Protein AF-0000000083256038 (afdb_homodimer)

Nearest PDB structures (foldseek):
  6e8d-assembly1_A  TM=9.535E-01  e=4.610E-40  Bacillus subtilis
  3t0p-assembly1_A  TM=9.456E-01  e=1.957E-35  Agathobacter rectalis ATCC 33656
  8djq-assembly2_A  TM=9.184E-01  e=1.661E-35  Mycolicibacterium thermoresistibile ATCC 19527
  4tsz-assembly3_F  TM=9.365E-01  e=2.870E-35  Pseudomonas aeruginosa
  4tsz-assembly1_C  TM=9.343E-01  e=3.201E-35  Pseudomonas aeruginosa

pLDDT: mean 93.2, std 7.73, range [48.5, 98.62]

Solvent-accessible surface area (backbone atoms only — not comparable to full-atom values): 38098 Å² total; per-residue (Å²): 129,81,31,28,30,38,34,34,33,39,70,58,49,50,52,44,47,60,59,19,53,74,21,38,24,85,82,45,87,51,71,64,34,32,11,32,38,38,35,36,46,92,65,35,40,34,38,30,16,26,55,85,47,33,36,24,35,33,51,47,38,37,92,82,44,66,42,47,71,76,38,46,27,68,34,22,32,47,37,69,60,52,56,52,46,62,69,45,53,85,41,61,53,33,38,40,33,20,92,47,84,50,32,41,33,39,39,27,87,60,32,42,35,37,37,42,39,42,75,49,82,78,46,82,74,78,86,70,83,68,87,67,49,85,33,69,51,60,42,47,27,38,59,52,34,51,51,46,62,41,19,38,74,28,24,27,89,51,71,88,51,58,51,34,24,13,29,35,42,36,38,40,43,44,33,40,35,39,36,14,30,51,84,50,34,35,18,33,39,52,42,77,57,86,45,80,54,50,73,70,45,76,48,31,37,42,24,70,57,50,52,56,49,37,72,70,49,57,87,48,90,50,54,30,37,40,34,39,52,96,61,33,37,35,39,39,39,94,50,39,35,39,36,34,42,48,48,69,77,81,71,76,87,58,69,84,71,54,76,90,65,61,57,22,41,36,35,33,52,36,69,59,49,48,45,43,50,56,39,21,38,69,47,18,52,96,32,42,28,39,42,36,40,48,96,52,33,38,37,35,28,18,58,22,90,88,47,26,33,27,35,28,57,38,70,36,78,44,70,45,70,62,69,51,59,44,26,34,51,30,65,60,48,48,55,51,57,70,43,47,88,47,70,32,32,28,40,32,40,48,51,75,84,36,45,37,36,43,30,39,60,55,81,81,52,56,50,43,34,37,40,44,44,48,92,47,94,88,87,128,82,32,27,30,37,34,32,32,39,69,58,50,51,52,44,48,61,58,19,54,74,22,39,24,87,81,45,88,49,71,62,32,32,12,33,40,39,35,36,47,90,66,34,42,36,40,30,15,27,56,85,47,32,34,24,36,33,51,46,40,36,91,82,44,65,40,47,74,77,39,48,26,67,34,22,32,48,37,69,60,53,54,54,47,62,70,45,53,83,42,62,52,35,39,40,32,21,90,47,86,51,31,42,31,39,39,28,88,61,32,41,34,39,38,43,38,42,74,47,83,79,46,82,72,77,86,72,83,67,87,68,48,85,33,69,51,61,42,48,26,37,59,51,33,52,50,45,62,41,18,38,74,28,24,26,89,52,72,89,50,56,50,34,25,12,28,37,43,36,38,42,44,45,34,41,36,40,36,15,30,51,86,50,33,34,19,33,39,52,42,78,57,85,45,80,55,50,74,70,44,74,50,31,36,41,24,70,55,47,51,56,50,38,71,70,48,55,87,46,90,51,55,30,36,40,35,39,52,94,62,32,38,36,39,38,38,93,50,39,35,40,36,34,41,48,49,69,76,80,73,76,86,58,70,83,71,54,76,90,65,62,57,21,42,34,34,32,50,36,68,59,49,49,44,43,49,57,40,21,39,70,47,17,53,98,31,44,27,38,42,37,40,48,96,54,33,38,37,35,28,17,59,22,91,88,48,26,33,26,35,28,58,39,71,36,79,44,70,47,68,61,68,51,58,44,26,34,50,32,65,60,48,48,55,52,57,71,42,46,87,46,70,33,32,28,40,32,40,47,51,77,83,35,45,37,36,43,30,40,61,55,81,82,52,53,49,42,34,38,39,45,44,48,92,49,93,90,86

Secondary structure (DSSP, 8-state):
---EEEEEEHHHHHHHHHHHGGG--TT-SSGGGGEEEEEE-SSEEEEEEE-SSEEEEEEEEHHHHT-EEEE-EEEEEEHHHHHHHHHH---SEEEEEEEETTEEEEEETTEEEEEE-B-GGGSPP-----SS-SEEEEEEHHHHHHHHHHHHTTS-S-TTSGGGGEEEEEEETTEEEEEEE-SSEEEEEEEE-SS---S-EEEEEEHHHHHHHHHHS-SSS-EEEEEE-SSEEEEEETTEEEEEEPPPSPPPP-GGGS-S--SEEEEEEHHHHHHHHHHHHTT-GGGEEEEEEETTEEEEEEEETTTEEEEEEEE-SEEEE--EEEEEEHHHHHHHHHH--SSEEEEEE--TTSPEEEEESSTT--EEEEEPPP--TT-/---EEEEEEHHHHHHHHHHHGGG--TT-SSGGGGEEEEEE-SSEEEEEEE-SSEEEEEEEEHHHHT-EEEE-EEEEEEHHHHHHHHHH---SEEEEEEEETTEEEEEETTEEEEEE-B-GGGSPP-----SS-SEEEEEEHHHHHHHHHHHHTTS-S-TTSGGGGEEEEEEETTEEEEEEE-SSEEEEEEEE-SS---S-EEEEEEHHHHHHHHHHS-SSS-EEEEEE-SSEEEEEETTEEEEEEPPPSPPPP-GGGS-S--SEEEEEEHHHHHHHHHHHHTT-GGGEEEEEEETTEEEEEEEETTTEEEEEEEE-SEEEE--EEEEEEHHHHHHHHHH--SSEEEEEE--SSSPEEEEESSTT--EEEEEPPP--TT-

Foldseek 3Di:
DFKWKKKWFLVVVLVQLVLQCLAADCPDPDQQQQWWKWWDDPFWIKIWHHPPFKIKIFIGGCVPIVMDTDHTGIWIFRSVCVNVVSVVADARMKMWIPPDPQWIWIDGVPDIDITGTHDCPPPDDDPPPPPDFLFKAKDFLQVLLLQLLQAQVAAAPDCPPVLLQWWKWKDDQQKTKIWHHRPFKIKIFIDGRVHGRDHIDMFTFGSSLSNSVSVVGDNDGFMWMWGDHDQWIWTDDDRMIMIGGTDDDDDDDCPVQDDPDFQKKFKFFLVQVLVQLVQQQPAADVQKKKWKDDAFKIKIKHDDPVPGMDIDMGGTPDMDHDIDMFMFRSVVVNSNSVSADERMWMWGHHDHQGWIKIHHPDPPGRIIMTGGTDDDPVD/DFKWKKKWFLVVVLVQLVLQCLAADCPDPDQQQQWWKWWDDDFWIKIWHHPPFKIKIFIGGCVPIVMDTDHIGIWIFHSVCVNVVSVVADARMKMWIPPDPQWIWIDGVPDIDITGTDDCPPPDDDPPPPPDFLFKAKDFLQVLLLQLLQAQVAAAPDCPPVLLQWWKWKDDQQKTKIWHHRPFKIKIFIDGRVHGRDHIDMWTFGSSLSNSVSVVGDNDGFMWMWGDHDQWIWTDDDRMIMIGGTDDDDDDDCVVQDDPDFQKKFKFFLVQVLVQLVQQQPAADVQKKKWKDDAFKIKIKHDDPVPGMDIDMGGTPDMDHDIDMFMFRSVVVNSNSVSAPERMKMWGHHDHQGWIKIHHPDPPGRIIMTGGTDDDPVD

Sequence (758 aa):
MMTLLVQIKKASLIHALQHVSRAVSVNSPTSVLAGIYLEVKQDELVLMASDASLTIKVALREAAHALRIHRAGRIVVPARYMNEIIRKLSADVITIDMDEPLILRITAADSHVRLCGVGPELFPPMDHREAHPPIKFRINNGVLKASIAQVAASASLSDMRPVLTGVSFDYSQQSLKLMASDGIRLASRTIWTGTNLGPAARIVIPARNLHELSKLLKNDHDETEIAVMNNRVRFTTHELQVESALLDGAFPSLSHVIPRDYLSELFIEKTLLLRAVECVSVFAGDRIIKLEATEGTLALSSRTAEIGDVQDRVPLRTMKGEAFRISVNGRFLIDIIRGVDSERVRLRFTGKTSPLVILPEDEASPMLFLITPIRTHDSMMTLLVQIKKASLIHALQHVSRAVSVNSPTSVLAGIYLEVKQDELVLMASDASLTIKVALREAAHALRIHRAGRIVVPARYMNEIIRKLSADVITIDMDEPLILRITAADSHVRLCGVGPELFPPMDHREAHPPIKFRINNGVLKASIAQVAASASLSDMRPVLTGVSFDYSQQSLKLMASDGIRLASRTIWTGTNLGPAARIVIPARNLHELSKLLKNDHDETEIAVMNNRVRFTTHELQVESALLDGAFPSLSHVIPRDYLSELFIEKTLLLRAVECVSVFAGDRIIKLEATEGTLALSSRTAEIGDVQDRVPLRTMKGEAFRISVNGRFLIDIIRGVDSERVRLRFTGKTSPLVILPEDEASPMLFLITPIRTHDS

InterPro domains:
  IPR001001 DNA polymerase III, beta sliding clamp [PIRSF000804] (6-376)
  IPR001001 DNA polymerase III, beta sliding clamp [PTHR30478] (6-377)
  IPR001001 DNA polymerase III, beta sliding clamp [SM00480] (20-372)
  IPR001001 DNA polymerase III, beta sliding clamp [TIGR00663] (6-376)
  IPR001001 DNA polymerase III, beta sliding clamp [cd00140] (6-375)
  IPR022634 DNA polymerase III, beta sliding clamp, N-terminal [PF00712] (7-126)
  IPR022635 DNA polymerase III, beta sliding clamp, C-terminal [PF02768] (256-362)
  IPR022637 DNA polymerase III, beta sliding clamp, central [PF02767] (139-252)
  IPR046938 DNA clamp superfamily [SSF55979] (7-126)
  IPR046938 DNA clamp superfamily [SSF55979] (135-253)
  IPR046938 DNA clamp superfamily [SSF55979] (256-376)

Structure (mmCIF, N/CA/C/O backbone):
data_AF-0000000083256038-model_v1
#
loop_
_entity.id
_entity.type
_entity.pdbx_description
1 polymer 'Beta sliding clamp'
#
loop_
_atom_site.group_PDB
_atom_site.id
_atom_site.type_symbol
_atom_site.label_atom_id
_atom_site.label_alt_id
_atom_site.label_comp_id
_atom_site.label_asym_id
_atom_site.label_entity_id
_atom_site.label_seq_id
_atom_site.pdbx_PDB_ins_code
_atom_site.Cartn_x
_atom_site.Cartn_y
_atom_site.Cartn_z
_atom_site.occupancy
_atom_site.B_iso_or_equiv
_atom_site.auth_seq_id
_atom_site.auth_comp_id
_atom_site.auth_asym_id
_atom_site.auth_atom_id
_atom_site.pdbx_PDB_model_num
ATOM 1 N N . MET A 1 1 ? 45.562 4.293 -0.746 1 48.56 1 MET A N 1
ATOM 2 C CA . MET A 1 1 ? 44.344 4.598 -0.009 1 48.56 1 MET A CA 1
ATOM 3 C C . MET A 1 1 ? 43.125 4.504 -0.918 1 48.56 1 MET A C 1
ATOM 5 O O . MET A 1 1 ? 43.156 4.996 -2.047 1 48.56 1 MET A O 1
ATOM 9 N N . MET A 1 2 ? 42.25 3.447 -0.779 1 62.16 2 MET A N 1
ATOM 10 C CA . MET A 1 2 ? 41.25 2.988 -1.727 1 62.16 2 MET A CA 1
ATOM 11 C C . MET A 1 2 ? 40.156 4.035 -1.907 1 62.16 2 MET A C 1
ATOM 13 O O . MET A 1 2 ? 39.375 4.285 -0.99 1 62.16 2 MET A O 1
ATOM 17 N N . THR A 1 3 ? 40.406 5.145 -2.764 1 79.69 3 THR A N 1
ATOM 18 C CA . THR A 1 3 ? 39.562 6.281 -3.068 1 79.69 3 THR A CA 1
ATOM 19 C C . THR A 1 3 ? 38.656 5.973 -4.254 1 79.69 3 THR A C 1
ATOM 21 O O . THR A 1 3 ? 38.844 4.988 -4.965 1 79.69 3 THR A O 1
ATOM 24 N N . LEU A 1 4 ? 37.469 6.438 -4.309 1 90.44 4 LEU A N 1
ATOM 25 C CA . LEU A 1 4 ? 36.656 6.355 -5.52 1 90.44 4 LEU A CA 1
ATOM 26 C C . LEU A 1 4 ? 36 7.699 -5.832 1 90.44 4 LEU A C 1
ATOM 28 O O . LEU A 1 4 ? 35.781 8.516 -4.934 1 90.44 4 LEU A O 1
ATOM 32 N N . LEU A 1 5 ? 35.938 7.996 -7.148 1 95.69 5 LEU A N 1
ATOM 33 C CA . LEU A 1 5 ? 35.281 9.203 -7.648 1 95.69 5 LEU A CA 1
ATOM 34 C C . LEU A 1 5 ? 34.531 8.914 -8.938 1 95.69 5 LEU A C 1
ATOM 36 O O . LEU A 1 5 ? 35.125 8.469 -9.93 1 95.69 5 LEU A O 1
ATOM 40 N N . VAL A 1 6 ? 33.25 9.156 -8.891 1 96.31 6 VAL A N 1
ATOM 41 C CA . VAL A 1 6 ? 32.438 8.883 -10.062 1 96.31 6 VAL A CA 1
ATOM 42 C C . VAL A 1 6 ? 31.25 9.859 -10.125 1 96.31 6 VAL A C 1
ATOM 44 O O . VAL A 1 6 ? 30.781 10.328 -9.086 1 96.31 6 VAL A O 1
ATOM 47 N N . GLN A 1 7 ? 30.844 10.219 -11.297 1 97.06 7 GLN A N 1
ATOM 48 C CA . GLN A 1 7 ? 29.625 10.992 -11.547 1 97.06 7 GLN A CA 1
ATOM 49 C C . GLN A 1 7 ? 28.609 10.172 -12.328 1 97.06 7 GLN A C 1
ATOM 51 O O . GLN A 1 7 ? 28.969 9.438 -13.25 1 97.06 7 GLN A O 1
ATOM 56 N N . ILE A 1 8 ? 27.391 10.305 -11.938 1 96.69 8 ILE A N 1
ATOM 57 C CA . ILE A 1 8 ? 26.375 9.469 -12.562 1 96.69 8 ILE A CA 1
ATOM 58 C C . ILE A 1 8 ? 25.031 10.18 -12.523 1 96.69 8 ILE A C 1
ATOM 60 O O . ILE A 1 8 ? 24.781 11 -11.633 1 96.69 8 ILE A O 1
ATOM 64 N N . LYS A 1 9 ? 24.203 9.867 -13.461 1 97.06 9 LYS A N 1
ATOM 65 C CA . LYS A 1 9 ? 22.828 10.367 -13.438 1 97.06 9 LYS A CA 1
ATOM 66 C C . LYS A 1 9 ? 22.047 9.773 -12.273 1 97.06 9 LYS A C 1
ATOM 68 O O . LYS A 1 9 ? 22.109 8.562 -12.039 1 97.06 9 LYS A O 1
ATOM 73 N N . LYS A 1 10 ? 21.266 10.578 -11.625 1 96.94 10 LYS A N 1
ATOM 74 C CA . LYS A 1 10 ? 20.469 10.172 -10.469 1 96.94 10 LYS A CA 1
ATOM 75 C C . LYS A 1 10 ? 19.5 9.047 -10.836 1 96.94 10 LYS A C 1
ATOM 77 O O . LYS A 1 10 ? 19.391 8.055 -10.117 1 96.94 10 LYS A O 1
ATOM 82 N N . ALA A 1 11 ? 18.859 9.195 -11.938 1 96.69 11 ALA A N 1
ATOM 83 C CA . ALA A 1 11 ? 17.859 8.227 -12.375 1 96.69 11 ALA A CA 1
ATOM 84 C C . ALA A 1 11 ? 18.469 6.844 -12.547 1 96.69 11 ALA A C 1
ATOM 86 O O . ALA A 1 11 ? 17.859 5.84 -12.172 1 96.69 11 ALA A O 1
ATOM 87 N N . SER A 1 12 ? 19.688 6.77 -13.125 1 96.5 12 SER A N 1
ATOM 88 C CA . SER A 1 12 ? 20.375 5.5 -13.32 1 96.5 12 SER A CA 1
ATOM 89 C C . SER A 1 12 ? 20.734 4.855 -11.992 1 96.5 12 SER A C 1
ATOM 91 O O . SER A 1 12 ? 20.609 3.641 -11.828 1 96.5 12 SER A O 1
ATOM 93 N N . LEU A 1 13 ? 21.156 5.695 -11.133 1 97.5 13 LEU A N 1
ATOM 94 C CA . LEU A 1 13 ? 21.547 5.191 -9.82 1 97.5 13 LEU A CA 1
ATOM 95 C C . LEU A 1 13 ? 20.328 4.672 -9.055 1 97.5 13 LEU A C 1
ATOM 97 O O . LEU A 1 13 ? 20.391 3.609 -8.43 1 97.5 13 LEU A O 1
ATOM 101 N N . ILE A 1 14 ? 19.266 5.402 -9.078 1 97.75 14 ILE A N 1
ATOM 102 C CA . ILE A 1 14 ? 18.031 4.984 -8.422 1 97.75 14 ILE A CA 1
ATOM 103 C C . ILE A 1 14 ? 17.578 3.639 -8.984 1 97.75 14 ILE A C 1
ATOM 105 O O . ILE A 1 14 ? 17.188 2.744 -8.227 1 97.75 14 ILE A O 1
ATOM 109 N N . HIS A 1 15 ? 17.656 3.535 -10.266 1 95.69 15 HIS A N 1
ATOM 110 C CA . HIS A 1 15 ? 17.281 2.295 -10.93 1 95.69 15 HIS A CA 1
ATOM 111 C C . HIS A 1 15 ? 18.094 1.117 -10.406 1 95.69 15 HIS A C 1
ATOM 113 O O . HIS A 1 15 ? 17.531 0.082 -10.039 1 95.69 15 HIS A O 1
ATOM 119 N N . ALA A 1 16 ? 19.328 1.276 -10.359 1 97.31 16 ALA A N 1
ATOM 120 C CA . ALA A 1 16 ? 20.219 0.215 -9.891 1 97.31 16 ALA A CA 1
ATOM 121 C C . ALA A 1 16 ? 19.953 -0.112 -8.422 1 97.31 16 ALA A C 1
ATOM 123 O O . ALA A 1 16 ? 19.875 -1.284 -8.039 1 97.31 16 ALA A O 1
ATOM 124 N N . LEU A 1 17 ? 19.781 0.901 -7.668 1 98 17 LEU A N 1
ATOM 125 C CA . LEU A 1 17 ? 19.562 0.73 -6.234 1 98 17 LEU A CA 1
ATOM 126 C C . LEU A 1 17 ? 18.25 -0.012 -5.98 1 98 17 LEU A C 1
ATOM 128 O O . LEU A 1 17 ? 18.188 -0.872 -5.098 1 98 17 LEU A O 1
ATOM 132 N N . GLN A 1 18 ? 17.266 0.321 -6.703 1 97.06 18 GLN A N 1
ATOM 133 C CA . GLN A 1 18 ? 15.969 -0.337 -6.559 1 97.06 18 GLN A CA 1
ATOM 134 C C . GLN A 1 18 ? 16.078 -1.828 -6.863 1 97.06 18 GLN A C 1
ATOM 136 O O . GLN A 1 18 ? 15.414 -2.646 -6.219 1 97.06 18 GLN A O 1
ATOM 141 N N . HIS A 1 19 ? 16.844 -2.15 -7.793 1 97.25 19 HIS A N 1
ATOM 142 C CA . HIS A 1 19 ? 17.016 -3.547 -8.18 1 97.25 19 HIS A CA 1
ATOM 143 C C . HIS A 1 19 ? 17.781 -4.328 -7.117 1 97.25 19 HIS A C 1
ATOM 145 O O . HIS A 1 19 ? 17.297 -5.355 -6.633 1 97.25 19 HIS A O 1
ATOM 151 N N . VAL A 1 20 ? 18.938 -3.811 -6.688 1 97.56 20 VAL A N 1
ATOM 152 C CA . VAL A 1 20 ? 19.812 -4.59 -5.812 1 97.56 20 VAL A CA 1
ATOM 153 C C . VAL A 1 20 ? 19.203 -4.652 -4.41 1 97.56 20 VAL A C 1
ATOM 155 O O . VAL A 1 20 ? 19.469 -5.598 -3.66 1 97.56 20 VAL A O 1
ATOM 158 N N . SER A 1 21 ? 18.391 -3.688 -4.102 1 96.5 21 SER A N 1
ATOM 159 C CA . SER A 1 21 ? 17.812 -3.629 -2.77 1 96.5 21 SER A CA 1
ATOM 160 C C . SER A 1 21 ? 16.922 -4.844 -2.504 1 96.5 21 SER A C 1
ATOM 162 O O . SER A 1 21 ? 16.672 -5.191 -1.35 1 96.5 21 SER A O 1
ATOM 164 N N . ARG A 1 22 ? 16.469 -5.484 -3.469 1 95.62 22 ARG A N 1
ATOM 165 C CA . ARG A 1 22 ? 15.602 -6.652 -3.338 1 95.62 22 ARG A CA 1
ATOM 166 C C . ARG A 1 22 ? 16.359 -7.82 -2.701 1 95.62 22 ARG A C 1
ATOM 168 O O . ARG A 1 22 ? 15.742 -8.773 -2.215 1 95.62 22 ARG A O 1
ATOM 175 N N . ALA A 1 23 ? 17.656 -7.773 -2.684 1 95.56 23 ALA A N 1
ATOM 176 C CA . ALA A 1 23 ? 18.453 -8.867 -2.143 1 95.56 23 ALA A CA 1
ATOM 177 C C . ALA A 1 23 ? 19.047 -8.5 -0.787 1 95.56 23 ALA A C 1
ATOM 179 O O . ALA A 1 23 ? 19.828 -9.266 -0.216 1 95.56 23 ALA A O 1
ATOM 180 N N . VAL A 1 24 ? 18.703 -7.32 -0.321 1 94.06 24 VAL A N 1
ATOM 181 C CA . VAL A 1 24 ? 19.266 -6.875 0.948 1 94.06 24 VAL A CA 1
ATOM 182 C C . VAL A 1 24 ? 18.609 -7.625 2.102 1 94.06 24 VAL A C 1
ATOM 184 O O . VAL A 1 24 ? 17.375 -7.793 2.121 1 94.06 24 VAL A O 1
ATOM 187 N N . SER A 1 25 ? 19.344 -8.078 2.957 1 86 25 SER A N 1
ATOM 188 C CA . SER A 1 25 ? 18.828 -8.719 4.164 1 86 25 SER A CA 1
ATOM 189 C C . SER A 1 25 ? 18.531 -7.691 5.25 1 86 25 SER A C 1
ATOM 191 O O . SER A 1 25 ? 19.438 -7.199 5.918 1 86 25 SER A O 1
ATOM 193 N N . VAL A 1 26 ? 17.281 -7.348 5.398 1 72.44 26 VAL A N 1
ATOM 194 C CA . VAL A 1 26 ? 16.922 -6.281 6.328 1 72.44 26 VAL A CA 1
ATOM 195 C C . VAL A 1 26 ? 17.172 -6.738 7.762 1 72.44 26 VAL A C 1
ATOM 197 O O . VAL A 1 26 ? 17.531 -5.93 8.625 1 72.44 26 VAL A O 1
ATOM 200 N N . ASN A 1 27 ? 17.141 -7.984 8.055 1 68.12 27 ASN A N 1
ATOM 201 C CA . ASN A 1 27 ? 17.25 -8.477 9.422 1 68.12 27 ASN A CA 1
ATOM 202 C C . ASN A 1 27 ? 18.625 -9.109 9.68 1 68.12 27 ASN A C 1
ATOM 204 O O . ASN A 1 27 ? 18.812 -9.805 10.68 1 68.12 27 ASN A O 1
ATOM 208 N N . SER A 1 28 ? 19.578 -8.805 8.836 1 68.62 28 SER A N 1
ATOM 209 C CA . SER A 1 28 ? 20.859 -9.461 9.047 1 68.62 28 SER A CA 1
ATOM 210 C C . SER A 1 28 ? 21.594 -8.859 10.234 1 68.62 28 SER A C 1
ATOM 212 O O . SER A 1 28 ? 21.656 -7.637 10.375 1 68.62 28 SER A O 1
ATOM 214 N N . PRO A 1 29 ? 21.906 -9.742 11.117 1 59.69 29 PRO A N 1
ATOM 215 C CA . PRO A 1 29 ? 22.719 -9.266 12.242 1 59.69 29 PRO A CA 1
ATOM 216 C C . PRO A 1 29 ? 24.016 -8.617 11.789 1 59.69 29 PRO A C 1
ATOM 218 O O . PRO A 1 29 ? 24.578 -7.797 12.516 1 59.69 29 PRO A O 1
ATOM 221 N N . THR A 1 30 ? 24.5 -9.234 10.617 1 64 30 THR A N 1
ATOM 222 C CA . THR A 1 30 ? 25.766 -8.648 10.141 1 64 30 THR A CA 1
ATOM 223 C C . THR A 1 30 ? 25.5 -7.418 9.281 1 64 30 THR A C 1
ATOM 225 O O . THR A 1 30 ? 24.625 -7.445 8.406 1 64 30 THR A O 1
ATOM 228 N N . SER A 1 31 ? 26.25 -6.398 9.57 1 69.25 31 SER A N 1
ATOM 229 C CA . SER A 1 31 ? 26.094 -5.082 8.961 1 69.25 31 SER A CA 1
ATOM 230 C C . SER A 1 31 ? 26.359 -5.137 7.457 1 69.25 31 SER A C 1
ATOM 232 O O . SER A 1 31 ? 25.703 -4.438 6.68 1 69.25 31 SER A O 1
ATOM 234 N N . VAL A 1 32 ? 27.109 -6.184 6.984 1 84.69 32 VAL A N 1
ATOM 235 C CA . VAL A 1 32 ? 27.578 -6.156 5.602 1 84.69 32 VAL A CA 1
ATOM 236 C C . VAL A 1 32 ? 26.453 -6.598 4.672 1 84.69 32 VAL A C 1
ATOM 238 O O . VAL A 1 32 ? 26.281 -6.055 3.574 1 84.69 32 VAL A O 1
ATOM 241 N N . LEU A 1 33 ? 25.609 -7.453 5.129 1 88.69 33 LEU A N 1
ATOM 242 C CA . LEU A 1 33 ? 24.531 -7.969 4.289 1 88.69 33 LEU A CA 1
ATOM 243 C C . LEU A 1 33 ? 23.328 -7.02 4.289 1 88.69 33 LEU A C 1
ATOM 245 O O . LEU A 1 33 ? 22.453 -7.133 3.439 1 88.69 33 LEU A O 1
ATOM 249 N N . ALA A 1 34 ? 23.391 -6.129 5.176 1 90.62 34 ALA A N 1
ATOM 250 C CA . ALA A 1 34 ? 22.375 -5.078 5.195 1 90.62 34 ALA A CA 1
ATOM 251 C C . ALA A 1 34 ? 22.797 -3.9 4.316 1 90.62 34 ALA A C 1
ATOM 253 O O . ALA A 1 34 ? 22.094 -2.889 4.254 1 90.62 34 ALA A O 1
ATOM 254 N N . GLY A 1 35 ? 23.875 -4.09 3.617 1 94.5 35 GLY A N 1
ATOM 255 C CA . GLY A 1 35 ? 24.422 -2.998 2.828 1 94.5 35 GLY A CA 1
ATOM 256 C C . GLY A 1 35 ? 24.406 -3.275 1.337 1 94.5 35 GLY A C 1
ATOM 257 O O . GLY A 1 35 ? 24 -4.355 0.904 1 94.5 35 GLY A O 1
ATOM 258 N N . ILE A 1 36 ? 24.797 -2.27 0.643 1 96.62 36 ILE A N 1
ATOM 259 C CA . ILE A 1 36 ? 25.016 -2.336 -0.798 1 96.62 36 ILE A CA 1
ATOM 260 C C . ILE A 1 36 ? 26.5 -2.23 -1.102 1 96.62 36 ILE A C 1
ATOM 262 O O . ILE A 1 36 ? 27.172 -1.289 -0.66 1 96.62 36 ILE A O 1
ATOM 266 N N . TYR A 1 37 ? 27 -3.238 -1.752 1 96.25 37 TYR A N 1
ATOM 267 C CA . TYR A 1 37 ? 28.375 -3.219 -2.268 1 96.25 37 TYR A CA 1
ATOM 268 C C . TYR A 1 37 ? 28.484 -2.32 -3.492 1 96.25 37 TYR A C 1
ATOM 270 O O . TYR A 1 37 ? 27.734 -2.496 -4.465 1 96.25 37 TYR A O 1
ATOM 278 N N . LEU A 1 38 ? 29.312 -1.319 -3.371 1 96.69 38 LEU A N 1
ATOM 279 C CA . LEU A 1 38 ? 29.578 -0.378 -4.453 1 96.69 38 LEU A CA 1
ATOM 280 C C . LEU A 1 38 ? 31.031 -0.494 -4.93 1 96.69 38 LEU A C 1
ATOM 282 O O . LEU A 1 38 ? 31.953 -0.377 -4.133 1 96.69 38 LEU A O 1
ATOM 286 N N . GLU A 1 39 ? 31.188 -0.701 -6.25 1 95.69 39 GLU A N 1
ATOM 287 C CA . GLU A 1 39 ? 32.531 -0.806 -6.82 1 95.69 39 GLU A CA 1
ATOM 288 C C . GLU A 1 39 ? 32.625 -0.009 -8.117 1 95.69 39 GLU A C 1
ATOM 290 O O . GLU A 1 39 ? 31.906 -0.262 -9.07 1 95.69 39 GLU A O 1
ATOM 295 N N . VAL A 1 40 ? 33.469 0.96 -8.07 1 95.56 40 VAL A N 1
ATOM 296 C CA . VAL A 1 40 ? 33.844 1.696 -9.281 1 95.56 40 VAL A CA 1
ATOM 297 C C . VAL A 1 40 ? 35.031 1.041 -9.945 1 95.56 40 VAL A C 1
ATOM 299 O O . VAL A 1 40 ? 36.125 0.956 -9.352 1 95.56 40 VAL A O 1
ATOM 302 N N . LYS A 1 41 ? 34.75 0.548 -11.078 1 93.88 41 LYS A N 1
ATOM 303 C CA . LYS A 1 41 ? 35.812 -0.028 -11.891 1 93.88 41 LYS A CA 1
ATOM 304 C C . LYS A 1 41 ? 36.25 0.941 -12.984 1 93.88 41 LYS A C 1
ATOM 306 O O . LYS A 1 41 ? 35.938 2.133 -12.93 1 93.88 41 LYS A O 1
ATOM 311 N N . GLN A 1 42 ? 37.031 0.476 -13.922 1 90.38 42 GLN A N 1
ATOM 312 C CA . GLN A 1 42 ? 37.594 1.338 -14.969 1 90.38 42 GLN A CA 1
ATOM 313 C C . GLN A 1 42 ? 36.469 1.838 -15.898 1 90.38 42 GLN A C 1
ATOM 315 O O . GLN A 1 42 ? 36.469 3.012 -16.281 1 90.38 42 GLN A O 1
ATOM 320 N N . ASP A 1 43 ? 35.531 1.018 -16.156 1 91 43 ASP A N 1
ATOM 321 C CA . ASP A 1 43 ? 34.562 1.414 -17.172 1 91 43 ASP A CA 1
ATOM 322 C C . ASP A 1 43 ? 33.125 1.174 -16.688 1 91 43 ASP A C 1
ATOM 324 O O . ASP A 1 43 ? 32.156 1.314 -17.453 1 91 43 ASP A O 1
ATOM 328 N N . GLU A 1 44 ? 33 0.832 -15.391 1 95.19 44 GLU A N 1
ATOM 329 C CA . GLU A 1 44 ? 31.625 0.555 -14.938 1 95.19 44 GLU A CA 1
ATOM 330 C C . GLU A 1 44 ? 31.484 0.806 -13.438 1 95.19 44 GLU A C 1
ATOM 332 O O . GLU A 1 44 ? 32.469 0.769 -12.695 1 95.19 44 GLU A O 1
ATOM 337 N N . LEU A 1 45 ? 30.359 1.099 -13.062 1 96.69 45 LEU A N 1
ATOM 338 C CA . LEU A 1 45 ? 29.922 1.152 -11.672 1 96.69 45 LEU A CA 1
ATOM 339 C C . LEU A 1 45 ? 29.062 -0.056 -11.328 1 96.69 45 LEU A C 1
ATOM 341 O O . LEU A 1 45 ? 28.031 -0.287 -11.953 1 96.69 45 LEU A O 1
ATOM 345 N N . VAL A 1 46 ? 29.5 -0.803 -10.32 1 96.69 46 VAL A N 1
ATOM 346 C CA . VAL A 1 46 ? 28.797 -2.033 -9.953 1 96.69 46 VAL A CA 1
ATOM 347 C C . VAL A 1 46 ? 28.141 -1.868 -8.594 1 96.69 46 VAL A C 1
ATOM 349 O O . VAL A 1 46 ? 28.766 -1.427 -7.633 1 96.69 46 VAL A O 1
ATOM 352 N N . LEU A 1 47 ? 26.906 -2.131 -8.539 1 97.56 47 LEU A N 1
ATOM 353 C CA . LEU A 1 47 ? 26.156 -2.242 -7.285 1 97.56 47 LEU A CA 1
ATOM 354 C C . LEU A 1 47 ? 25.703 -3.68 -7.047 1 97.56 47 LEU A C 1
ATOM 356 O O . LEU A 1 47 ? 25.266 -4.359 -7.98 1 97.56 47 LEU A O 1
ATOM 360 N N . MET A 1 48 ? 25.828 -4.105 -5.785 1 97.06 48 MET A N 1
ATOM 361 C CA . MET A 1 48 ? 25.469 -5.484 -5.465 1 97.06 48 MET A CA 1
ATOM 362 C C . MET A 1 48 ? 24.891 -5.582 -4.051 1 97.06 48 MET A C 1
ATOM 364 O O . MET A 1 48 ? 25.312 -4.848 -3.156 1 97.06 48 MET A O 1
ATOM 368 N N . ALA A 1 49 ? 24 -6.434 -3.854 1 96.31 49 ALA A N 1
ATOM 369 C CA . ALA A 1 49 ? 23.484 -6.801 -2.539 1 96.31 49 ALA A CA 1
ATOM 370 C C . ALA A 1 49 ? 23.219 -8.305 -2.451 1 96.31 49 ALA A C 1
ATOM 372 O O . ALA A 1 49 ? 23.094 -8.977 -3.477 1 96.31 49 ALA A O 1
ATOM 373 N N . SER A 1 50 ? 23.25 -8.812 -1.211 1 94.5 50 SER A N 1
ATOM 374 C CA . SER A 1 50 ? 23.078 -10.25 -1.031 1 94.5 50 SER A CA 1
ATOM 375 C C . SER A 1 50 ? 22.531 -10.578 0.349 1 94.5 50 SER A C 1
ATOM 377 O O . SER A 1 50 ? 22.859 -9.922 1.335 1 94.5 50 SER A O 1
ATOM 379 N N . ASP A 1 51 ? 21.672 -11.562 0.357 1 92.25 51 ASP A N 1
ATOM 380 C CA . ASP A 1 51 ? 21.281 -12.133 1.643 1 92.25 51 ASP A CA 1
ATOM 381 C C . ASP A 1 51 ? 21.875 -13.531 1.816 1 92.25 51 ASP A C 1
ATOM 383 O O . ASP A 1 51 ? 21.328 -14.352 2.559 1 92.25 51 ASP A O 1
ATOM 387 N N . ALA A 1 52 ? 23 -13.789 1.079 1 89.06 52 ALA A N 1
ATOM 388 C CA . ALA A 1 52 ? 23.734 -15.047 1.089 1 89.06 52 ALA A CA 1
ATOM 389 C C . ALA A 1 52 ? 23.062 -16.078 0.191 1 89.06 52 ALA A C 1
ATOM 391 O O . ALA A 1 52 ? 23.734 -16.859 -0.492 1 89.06 52 ALA A O 1
ATOM 392 N N . SER A 1 53 ? 21.766 -16.094 0.131 1 93.56 53 SER A N 1
ATOM 393 C CA . SER A 1 53 ? 21.031 -17 -0.733 1 93.56 53 SER A CA 1
ATOM 394 C C . SER A 1 53 ? 20.812 -16.406 -2.115 1 93.56 53 SER A C 1
ATOM 396 O O . SER A 1 53 ? 20.906 -17.094 -3.127 1 93.56 53 SER A O 1
ATOM 398 N N . LEU A 1 54 ? 20.531 -15.156 -2.121 1 96 54 LEU A N 1
ATOM 399 C CA . LEU A 1 54 ? 20.266 -14.398 -3.34 1 96 54 LEU A CA 1
ATOM 400 C C . LEU A 1 54 ? 21.203 -13.211 -3.465 1 96 54 LEU A C 1
ATOM 402 O O . LEU A 1 54 ? 21.391 -12.445 -2.514 1 96 54 LEU A O 1
ATOM 406 N N . THR A 1 55 ? 21.875 -13.102 -4.551 1 96.19 55 THR A N 1
ATOM 407 C CA . THR A 1 55 ? 22.734 -11.961 -4.859 1 96.19 55 THR A CA 1
ATOM 408 C C . THR A 1 55 ? 22.266 -11.273 -6.141 1 96.19 55 THR A C 1
ATOM 410 O O . THR A 1 55 ? 22.016 -11.938 -7.148 1 96.19 55 THR A O 1
ATOM 413 N N . ILE A 1 56 ? 22.047 -10.008 -6.152 1 97.5 56 ILE A N 1
ATOM 414 C CA . ILE A 1 56 ? 21.688 -9.219 -7.324 1 97.5 56 ILE A CA 1
ATOM 415 C C . ILE A 1 56 ? 22.766 -8.18 -7.598 1 97.5 56 ILE A C 1
ATOM 417 O O . ILE A 1 56 ? 23.188 -7.465 -6.688 1 97.5 56 ILE A O 1
ATOM 421 N N . LYS A 1 57 ? 23.203 -8.141 -8.797 1 97.19 57 LYS A N 1
ATOM 422 C CA . LYS A 1 57 ? 24.266 -7.234 -9.25 1 97.19 57 LYS A CA 1
ATOM 423 C C . LYS A 1 57 ? 23.797 -6.43 -10.469 1 97.19 57 LYS A C 1
ATOM 425 O O . LYS A 1 57 ? 23.203 -6.98 -11.391 1 97.19 57 LYS A O 1
ATOM 430 N N . VAL A 1 58 ? 24.016 -5.16 -10.445 1 97.06 58 VAL A N 1
ATOM 431 C CA . VAL A 1 58 ? 23.766 -4.277 -11.578 1 97.06 58 VAL A CA 1
ATOM 432 C C . VAL A 1 58 ? 25.047 -3.557 -11.969 1 97.06 58 VAL A C 1
ATOM 434 O O . VAL A 1 58 ? 25.719 -2.961 -11.117 1 97.06 58 VAL A O 1
ATOM 437 N N . ALA A 1 59 ? 25.422 -3.662 -13.188 1 96.5 59 ALA A N 1
ATOM 438 C CA . ALA A 1 59 ? 26.594 -2.979 -13.711 1 96.5 59 ALA A CA 1
ATOM 439 C C . ALA A 1 59 ? 26.203 -1.838 -14.641 1 96.5 59 ALA A C 1
ATOM 441 O O . ALA A 1 59 ? 25.594 -2.066 -15.688 1 96.5 59 ALA A O 1
ATOM 442 N N . LEU A 1 60 ? 26.531 -0.625 -14.227 1 96.62 60 LEU A N 1
ATOM 443 C CA . LEU A 1 60 ? 26.266 0.56 -15.031 1 96.62 60 LEU A CA 1
ATOM 444 C C . LEU A 1 60 ? 27.5 0.958 -15.828 1 96.62 60 LEU A C 1
ATOM 446 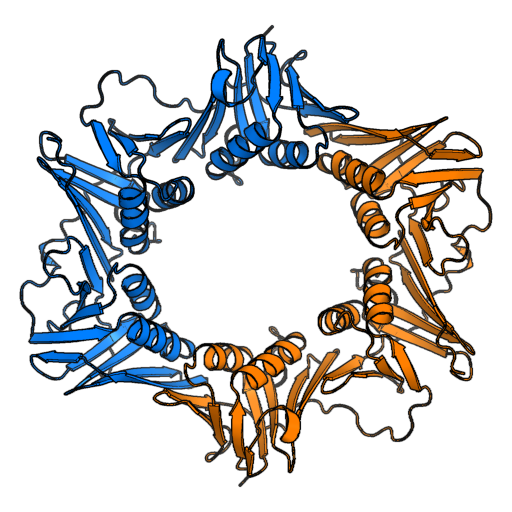O O . LEU A 1 60 ? 28.578 1.172 -15.258 1 96.62 60 LEU A O 1
ATOM 450 N N . ARG A 1 61 ? 27.297 1.168 -17.156 1 93.62 61 ARG A N 1
ATOM 451 C CA . ARG A 1 61 ? 28.438 1.475 -18.016 1 93.62 61 ARG A CA 1
ATOM 452 C C . ARG A 1 61 ? 28.328 2.883 -18.594 1 93.62 61 ARG A C 1
ATOM 454 O O . ARG A 1 61 ? 27.219 3.406 -18.75 1 93.62 61 ARG A O 1
ATOM 461 N N . GLU A 1 62 ? 29.359 3.473 -18.891 1 83.31 62 GLU A N 1
ATOM 462 C CA . GLU A 1 62 ? 29.484 4.863 -19.312 1 83.31 62 GLU A CA 1
ATOM 463 C C . GLU A 1 62 ? 28.625 5.145 -20.531 1 83.31 62 GLU A C 1
ATOM 465 O O . GLU A 1 62 ? 27.891 6.133 -20.562 1 83.31 62 GLU A O 1
ATOM 470 N N . ALA A 1 63 ? 28.562 4.316 -21.516 1 77.5 63 ALA A N 1
ATOM 471 C CA . ALA A 1 63 ? 27.891 4.562 -22.781 1 77.5 63 ALA A CA 1
ATOM 472 C C . ALA A 1 63 ? 26.391 4.668 -22.594 1 77.5 63 ALA A C 1
ATOM 474 O O . ALA A 1 63 ? 25.734 5.492 -23.234 1 77.5 63 ALA A O 1
ATOM 475 N N . ALA A 1 64 ? 25.844 4.07 -21.656 1 78.19 64 ALA A N 1
ATOM 476 C CA . ALA A 1 64 ? 24.391 3.961 -21.547 1 78.19 64 ALA A CA 1
ATOM 477 C C . ALA A 1 64 ? 23.859 4.848 -20.422 1 78.19 64 ALA A C 1
ATOM 479 O O . ALA A 1 64 ? 22.703 5.254 -20.438 1 78.19 64 ALA A O 1
ATOM 480 N N . HIS A 1 65 ? 24.781 5.312 -19.484 1 82.88 65 HIS A N 1
ATOM 481 C CA . HIS A 1 65 ? 24.219 5.902 -18.281 1 82.88 65 HIS A CA 1
ATOM 482 C C . HIS A 1 65 ? 24.906 7.223 -17.953 1 82.88 65 HIS A C 1
ATOM 484 O O . HIS A 1 65 ? 24.781 7.723 -16.828 1 82.88 65 HIS A O 1
ATOM 490 N N . ALA A 1 66 ? 25.594 7.809 -18.906 1 86.88 66 ALA A N 1
ATOM 491 C CA . ALA A 1 66 ? 26.281 9.086 -18.688 1 86.88 66 ALA A CA 1
ATOM 492 C C . ALA A 1 66 ? 27.172 9.031 -17.453 1 86.88 66 ALA A C 1
ATOM 494 O O . ALA A 1 66 ? 27.125 9.922 -16.609 1 86.88 66 ALA A O 1
ATOM 495 N N . LEU A 1 67 ? 27.891 8 -17.438 1 93.94 67 LEU A N 1
ATOM 496 C CA . LEU A 1 67 ? 28.797 7.73 -16.328 1 93.94 67 LEU A CA 1
ATOM 497 C C . LEU A 1 67 ? 30.172 8.328 -16.594 1 93.94 67 LEU A C 1
ATOM 499 O O . LEU A 1 67 ? 30.703 8.203 -17.703 1 93.94 67 LEU A O 1
ATOM 503 N N . ARG A 1 68 ? 30.703 9.094 -15.648 1 95.31 68 ARG A N 1
ATOM 504 C CA . ARG A 1 68 ? 32.062 9.578 -15.703 1 95.31 68 ARG A CA 1
ATOM 505 C C . ARG A 1 68 ? 32.875 9.07 -14.516 1 95.31 68 ARG A C 1
ATOM 507 O O . ARG A 1 68 ? 32.656 9.492 -13.383 1 95.31 68 ARG A O 1
ATOM 514 N N . ILE A 1 69 ? 33.844 8.219 -14.805 1 94.81 69 ILE A N 1
ATOM 515 C CA . ILE A 1 69 ? 34.656 7.602 -13.758 1 94.81 69 ILE A CA 1
ATOM 516 C C . ILE A 1 69 ? 36 8.289 -13.688 1 94.81 69 ILE A C 1
ATOM 518 O O . ILE A 1 69 ? 36.719 8.414 -14.695 1 94.81 69 ILE A O 1
ATOM 522 N N . HIS A 1 70 ? 36.406 8.625 -12.523 1 94.44 70 HIS A N 1
ATOM 523 C CA . HIS A 1 70 ? 37.688 9.305 -12.336 1 94.44 70 HIS A CA 1
ATOM 524 C C . HIS A 1 70 ? 38.656 8.445 -11.531 1 94.44 70 HIS A C 1
ATOM 526 O O . HIS A 1 70 ? 39.844 8.391 -11.836 1 94.44 70 HIS A O 1
ATOM 532 N N . ARG A 1 71 ? 38.156 7.812 -10.453 1 95.19 71 ARG A N 1
ATOM 533 C CA . ARG A 1 71 ? 38.969 6.965 -9.586 1 95.19 71 ARG A CA 1
ATOM 534 C C . ARG A 1 71 ? 38.219 5.703 -9.195 1 95.19 71 ARG A C 1
ATOM 536 O O . ARG A 1 71 ? 37.031 5.773 -8.789 1 95.19 71 ARG A O 1
ATOM 543 N N . ALA A 1 72 ? 38.875 4.602 -9.219 1 94.31 72 ALA A N 1
ATOM 544 C CA . ALA A 1 72 ? 38.312 3.312 -8.859 1 94.31 72 ALA A CA 1
ATOM 545 C C . ALA A 1 72 ? 38.312 3.109 -7.348 1 94.31 72 ALA A C 1
ATOM 547 O O . ALA A 1 72 ? 39.094 3.754 -6.637 1 94.31 72 ALA A O 1
ATOM 548 N N . GLY A 1 73 ? 37.438 2.236 -6.895 1 94 73 GLY A N 1
ATOM 549 C CA . GLY A 1 73 ? 37.344 1.894 -5.484 1 94 73 GLY A CA 1
ATOM 550 C C . GLY A 1 73 ? 36.094 1.109 -5.133 1 94 73 GLY A C 1
ATOM 551 O O . GLY A 1 73 ? 35.25 0.842 -6 1 94 73 GLY A O 1
ATOM 552 N N . ARG A 1 74 ? 36.062 0.601 -3.844 1 94.75 74 ARG A N 1
ATOM 553 C CA . ARG A 1 74 ? 34.906 -0.206 -3.408 1 94.75 74 ARG A CA 1
ATOM 554 C C . ARG A 1 74 ? 34.562 0.091 -1.957 1 94.75 74 ARG A C 1
ATOM 556 O O . ARG A 1 74 ? 35.406 0.464 -1.162 1 94.75 74 ARG A O 1
ATOM 563 N N . ILE A 1 75 ? 33.312 -0.102 -1.657 1 95.38 75 ILE A N 1
ATOM 564 C CA . ILE A 1 75 ? 32.812 0.122 -0.304 1 95.38 75 ILE A CA 1
ATOM 565 C C . ILE A 1 75 ? 31.453 -0.551 -0.137 1 95.38 75 ILE A C 1
ATOM 567 O O . ILE A 1 75 ? 30.766 -0.842 -1.123 1 95.38 75 ILE A O 1
ATOM 571 N N . VAL A 1 76 ? 31.109 -0.865 1.085 1 95.69 76 VAL A N 1
ATOM 572 C CA . VAL A 1 76 ? 29.75 -1.285 1.42 1 95.69 76 VAL A CA 1
ATOM 573 C C . VAL A 1 76 ? 29.078 -0.218 2.279 1 95.69 76 VAL A C 1
ATOM 575 O O . VAL A 1 76 ? 29.641 0.232 3.279 1 95.69 76 VAL A O 1
ATOM 578 N N . VAL A 1 77 ? 27.906 0.199 1.848 1 95.75 77 VAL A N 1
ATOM 579 C CA . VAL A 1 77 ? 27.203 1.228 2.604 1 95.75 77 VAL A CA 1
ATOM 580 C C . VAL A 1 77 ? 25.828 0.718 2.998 1 95.75 77 VAL A C 1
ATOM 582 O O . VAL A 1 77 ? 25.266 -0.163 2.34 1 95.75 77 VAL A O 1
ATOM 585 N N . PRO A 1 78 ? 25.25 1.27 4.07 1 94.5 78 PRO A N 1
ATOM 586 C CA . PRO A 1 78 ? 23.906 0.831 4.469 1 94.5 78 PRO A CA 1
ATOM 587 C C . PRO A 1 78 ? 22.859 1.088 3.389 1 94.5 78 PRO A C 1
ATOM 589 O O . PRO A 1 78 ? 22.719 2.219 2.92 1 94.5 78 PRO A O 1
ATOM 592 N N . ALA A 1 79 ? 22.094 0.049 3.039 1 96.12 79 ALA A N 1
ATOM 593 C CA . ALA A 1 79 ? 21.156 0.103 1.922 1 96.12 79 ALA A CA 1
ATOM 594 C C . ALA A 1 79 ? 20.031 1.112 2.188 1 96.12 79 ALA A C 1
ATOM 596 O O . ALA A 1 79 ? 19.688 1.914 1.313 1 96.12 79 ALA A O 1
ATOM 597 N N . ARG A 1 80 ? 19.5 1.062 3.344 1 94.06 80 ARG A N 1
ATOM 598 C CA . ARG A 1 80 ? 18.359 1.907 3.686 1 94.06 80 ARG A CA 1
ATOM 599 C C . ARG A 1 80 ? 18.688 3.381 3.475 1 94.06 80 ARG A C 1
ATOM 601 O O . ARG A 1 80 ? 17.969 4.09 2.77 1 94.06 80 ARG A O 1
ATOM 608 N N . TYR A 1 81 ? 19.797 3.822 4.023 1 95.5 81 TYR A N 1
ATOM 609 C CA . TYR A 1 81 ? 20.156 5.234 3.986 1 95.5 81 TYR A CA 1
ATOM 610 C C . TYR A 1 81 ? 20.594 5.648 2.586 1 95.5 81 TYR A C 1
ATOM 612 O O . TYR A 1 81 ? 20.281 6.754 2.135 1 95.5 81 TYR A O 1
ATOM 620 N N . MET A 1 82 ? 21.281 4.754 1.901 1 97.06 82 MET A N 1
ATOM 621 C CA . MET A 1 82 ? 21.688 5.039 0.528 1 97.06 82 MET A CA 1
ATOM 622 C C . MET A 1 82 ? 20.469 5.234 -0.369 1 97.06 82 MET A C 1
ATOM 624 O O . MET A 1 82 ? 20.391 6.215 -1.113 1 97.06 82 MET A O 1
ATOM 628 N N . ASN A 1 83 ? 19.547 4.383 -0.259 1 97.25 83 ASN A N 1
ATOM 629 C CA . ASN A 1 83 ? 18.344 4.469 -1.066 1 97.25 83 ASN A CA 1
ATOM 630 C C . ASN A 1 83 ? 17.547 5.738 -0.758 1 97.25 83 ASN A C 1
ATOM 632 O O . ASN A 1 83 ? 17.125 6.449 -1.672 1 97.25 83 ASN A O 1
ATOM 636 N N . GLU A 1 84 ? 17.344 5.977 0.448 1 96.81 84 GLU A N 1
ATOM 637 C CA . GLU A 1 84 ? 16.531 7.109 0.865 1 96.81 84 GLU A CA 1
ATOM 638 C C . GLU A 1 84 ? 17.156 8.438 0.462 1 96.81 84 GLU A C 1
ATOM 640 O O . GLU A 1 84 ? 16.484 9.32 -0.069 1 96.81 84 GLU A O 1
ATOM 645 N N . ILE A 1 85 ? 18.469 8.562 0.72 1 97.5 85 ILE A N 1
ATOM 646 C CA . ILE A 1 85 ? 19.125 9.844 0.508 1 97.5 85 ILE A CA 1
ATOM 647 C C . ILE A 1 85 ? 19.188 10.148 -0.986 1 97.5 85 ILE A C 1
ATOM 649 O O . ILE A 1 85 ? 18.969 11.289 -1.402 1 97.5 85 ILE A O 1
ATOM 653 N N . ILE A 1 86 ? 19.516 9.156 -1.784 1 97.94 86 ILE A N 1
ATOM 654 C CA . ILE A 1 86 ? 19.625 9.391 -3.219 1 97.94 86 ILE A CA 1
ATOM 655 C C . ILE A 1 86 ? 18.281 9.867 -3.77 1 97.94 86 ILE A C 1
ATOM 657 O O . ILE A 1 86 ? 18.234 10.766 -4.613 1 97.94 86 ILE A O 1
ATOM 661 N N . ARG A 1 87 ? 17.234 9.375 -3.295 1 96.88 87 ARG A N 1
ATOM 662 C CA . ARG A 1 87 ? 15.898 9.742 -3.754 1 96.88 87 ARG A CA 1
ATOM 663 C C . ARG A 1 87 ? 15.57 11.188 -3.395 1 96.88 87 ARG A C 1
ATOM 665 O O . ARG A 1 87 ? 14.789 11.844 -4.082 1 96.88 87 ARG A O 1
ATOM 672 N N . LYS A 1 88 ? 16.141 11.664 -2.361 1 96.19 88 LYS A N 1
ATOM 673 C CA . LYS A 1 88 ? 15.781 12.984 -1.847 1 96.19 88 LYS A CA 1
ATOM 674 C C . LYS A 1 88 ? 16.656 14.07 -2.477 1 96.19 88 LYS A C 1
ATOM 676 O O . LYS A 1 88 ? 16.375 15.258 -2.326 1 96.19 88 LYS A O 1
ATOM 681 N N . LEU A 1 89 ? 17.656 13.68 -3.197 1 95.88 89 LEU A N 1
ATOM 682 C CA . LEU A 1 89 ? 18.531 14.656 -3.824 1 95.88 89 LEU A CA 1
ATOM 683 C C . LEU A 1 89 ? 17.844 15.328 -5.008 1 95.88 89 LEU A C 1
ATOM 685 O O . LEU A 1 89 ? 17.016 14.711 -5.68 1 95.88 89 LEU A O 1
ATOM 689 N N . SER A 1 90 ? 18.141 16.562 -5.297 1 89.12 90 SER A N 1
ATOM 690 C CA . SER A 1 90 ? 17.391 17.328 -6.277 1 89.12 90 SER A CA 1
ATOM 691 C C . SER A 1 90 ? 18.125 17.422 -7.605 1 89.12 90 SER A C 1
ATOM 693 O O . SER A 1 90 ? 17.531 17.703 -8.641 1 89.12 90 SER A O 1
ATOM 695 N N . ALA A 1 91 ? 19.406 17.188 -7.617 1 93.56 91 ALA A N 1
ATOM 696 C CA . ALA A 1 91 ? 20.172 17.328 -8.844 1 93.56 91 ALA A CA 1
ATOM 697 C C . ALA A 1 91 ? 20.031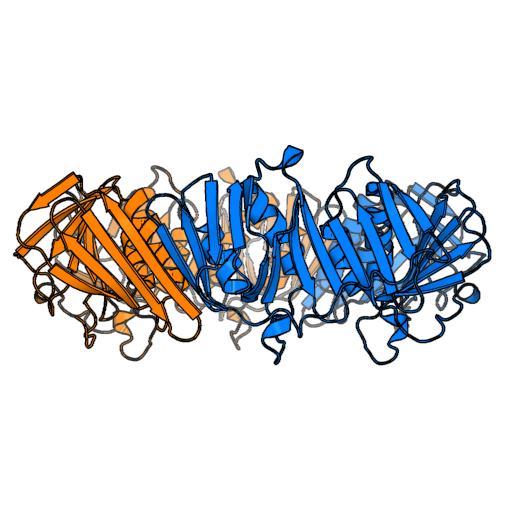 16.109 -9.734 1 93.56 91 ALA A C 1
ATOM 699 O O . ALA A 1 91 ? 19.828 14.992 -9.234 1 93.56 91 ALA A O 1
ATOM 700 N N . ASP A 1 92 ? 20.234 16.312 -10.953 1 94.88 92 ASP A N 1
ATOM 701 C CA . ASP A 1 92 ? 20.141 15.234 -11.922 1 94.88 92 ASP A CA 1
ATOM 702 C C . ASP A 1 92 ? 21.406 14.398 -11.953 1 94.88 92 ASP A C 1
ATOM 704 O O . ASP A 1 92 ? 21.375 13.211 -12.273 1 94.88 92 ASP A O 1
ATOM 708 N N . VAL A 1 93 ? 22.5 15.07 -11.695 1 96.12 93 VAL A N 1
ATOM 709 C CA . VAL A 1 93 ? 23.797 14.391 -11.688 1 96.12 93 VAL A CA 1
ATOM 710 C C . VAL A 1 93 ? 24.375 14.391 -10.266 1 96.12 93 VAL A C 1
ATOM 712 O O . VAL A 1 93 ? 24.375 15.422 -9.594 1 96.12 93 VAL A O 1
ATOM 715 N N . ILE A 1 94 ? 24.859 13.258 -9.883 1 96.81 94 ILE A N 1
ATOM 716 C CA . ILE A 1 94 ? 25.391 13.055 -8.539 1 96.81 94 ILE A CA 1
ATOM 717 C C . ILE A 1 94 ? 26.875 12.719 -8.617 1 96.81 94 ILE A C 1
ATOM 719 O O . ILE A 1 94 ? 27.312 11.953 -9.484 1 96.81 94 ILE A O 1
ATOM 723 N N . THR A 1 95 ? 27.641 13.305 -7.742 1 97.44 95 THR A N 1
ATOM 724 C CA . THR A 1 95 ? 29.047 12.953 -7.598 1 97.44 95 THR A CA 1
ATOM 725 C C . THR A 1 95 ? 29.266 12.117 -6.344 1 97.44 95 THR A C 1
ATOM 727 O O . THR A 1 95 ? 28.875 12.516 -5.246 1 97.44 95 THR A O 1
ATOM 730 N N . ILE A 1 96 ? 29.859 10.969 -6.492 1 97.69 96 ILE A N 1
ATOM 731 C CA . ILE A 1 96 ? 30.188 10.078 -5.383 1 97.69 96 ILE A CA 1
ATOM 732 C C . ILE A 1 96 ? 31.703 9.984 -5.227 1 97.69 96 ILE A C 1
ATOM 734 O O . ILE A 1 96 ? 32.406 9.656 -6.184 1 97.69 96 ILE A O 1
ATOM 738 N N . ASP A 1 97 ? 32.031 10.258 -3.973 1 96 97 ASP A N 1
ATOM 739 C CA . ASP A 1 97 ? 33.469 10.328 -3.691 1 96 97 ASP A CA 1
ATOM 740 C C . ASP A 1 97 ? 33.812 9.609 -2.385 1 96 97 ASP A C 1
ATOM 742 O O . ASP A 1 97 ? 33 9.609 -1.448 1 96 97 ASP A O 1
ATOM 746 N N . MET A 1 98 ? 34.906 8.961 -2.342 1 95.38 98 MET A N 1
ATOM 747 C CA . MET A 1 98 ? 35.469 8.406 -1.111 1 95.38 98 MET A CA 1
ATOM 748 C C . MET A 1 98 ? 36.906 8.891 -0.902 1 95.38 98 MET A C 1
ATOM 750 O O . MET A 1 98 ? 37.844 8.203 -1.284 1 95.38 98 MET A O 1
ATOM 754 N N . ASP A 1 99 ? 37 10.078 -0.277 1 87.06 99 ASP A N 1
ATOM 755 C CA . ASP A 1 99 ? 38.312 10.648 -0.032 1 87.06 99 ASP A CA 1
ATOM 756 C C . ASP A 1 99 ? 38.844 10.234 1.339 1 87.06 99 ASP A C 1
ATOM 758 O O . ASP A 1 99 ? 40.031 10.375 1.616 1 87.06 99 ASP A O 1
ATOM 762 N N . GLU A 1 100 ? 37.969 9.797 2.225 1 88.62 100 GLU A N 1
ATOM 763 C CA . GLU A 1 100 ? 38.281 9.203 3.516 1 88.62 100 GLU A CA 1
ATOM 764 C C . GLU A 1 100 ? 37.844 7.75 3.584 1 88.62 100 GLU A C 1
ATOM 766 O O . GLU A 1 100 ? 36.781 7.395 3.059 1 88.62 100 GLU A O 1
ATOM 771 N N . PRO A 1 101 ? 38.719 6.973 4.223 1 89.56 101 PRO A N 1
ATOM 772 C CA . PRO A 1 101 ? 38.344 5.555 4.273 1 89.56 101 PRO A CA 1
ATOM 773 C C . PRO A 1 101 ? 36.969 5.316 4.883 1 89.56 101 PRO A C 1
ATOM 775 O O . PRO A 1 101 ? 36.625 5.918 5.906 1 89.56 101 PRO A O 1
ATOM 778 N N . LEU A 1 102 ? 36.188 4.594 4.227 1 92.81 102 LEU A N 1
ATOM 779 C CA . LEU A 1 102 ? 34.938 4.031 4.703 1 92.81 102 LEU A CA 1
ATOM 780 C C . LEU A 1 102 ? 33.875 5.121 4.852 1 92.81 102 LEU A C 1
ATOM 782 O O . LEU A 1 102 ? 32.906 4.945 5.582 1 92.81 102 LEU A O 1
ATOM 786 N N . ILE A 1 103 ? 34.188 6.238 4.227 1 95.75 103 ILE A N 1
ATOM 787 C CA . ILE A 1 103 ? 33.156 7.301 4.207 1 95.75 103 ILE A CA 1
ATOM 788 C C . ILE A 1 103 ? 32.844 7.66 2.762 1 95.75 103 ILE A C 1
ATOM 790 O O . ILE A 1 103 ? 33.719 8.094 2.002 1 95.75 103 ILE A O 1
ATOM 794 N N . LEU A 1 104 ? 31.641 7.473 2.391 1 97.06 104 LEU A N 1
ATOM 795 C CA . LEU A 1 104 ? 31.156 7.84 1.063 1 97.06 104 LEU A CA 1
ATOM 796 C C . LEU A 1 104 ? 30.609 9.258 1.059 1 97.06 104 LEU A C 1
ATOM 798 O O . LEU A 1 104 ? 29.703 9.578 1.825 1 97.06 104 LEU A O 1
ATOM 802 N N . ARG A 1 105 ? 31.156 10.086 0.254 1 97.81 105 ARG A N 1
ATOM 803 C CA . ARG A 1 105 ? 30.656 11.445 0.088 1 97.81 105 ARG A CA 1
ATOM 804 C C . ARG A 1 105 ? 29.797 11.57 -1.172 1 97.81 105 ARG A C 1
ATOM 806 O O . ARG A 1 105 ? 30.219 11.141 -2.25 1 97.81 105 ARG A O 1
ATOM 813 N N . ILE A 1 106 ? 28.672 12.086 -1.05 1 98.06 106 ILE A N 1
ATOM 814 C CA . ILE A 1 106 ? 27.75 12.297 -2.16 1 98.06 106 ILE A CA 1
ATOM 815 C C . ILE A 1 106 ? 27.422 13.781 -2.285 1 98.06 106 ILE A C 1
ATOM 817 O O . ILE A 1 106 ? 26.969 14.406 -1.324 1 98.06 106 ILE A O 1
ATOM 821 N N . THR A 1 107 ? 27.641 14.32 -3.408 1 97.62 107 THR A N 1
ATOM 822 C CA . THR A 1 107 ? 27.375 15.734 -3.66 1 97.62 107 THR A CA 1
ATOM 823 C C . THR A 1 107 ? 26.406 15.906 -4.816 1 97.62 107 THR A C 1
ATOM 825 O O . THR A 1 107 ? 26.562 15.305 -5.879 1 97.62 107 THR A O 1
ATOM 828 N N . ALA A 1 108 ? 25.406 16.656 -4.641 1 96.56 108 ALA A N 1
ATOM 829 C CA . ALA A 1 108 ? 24.391 17.016 -5.633 1 96.56 108 ALA A CA 1
ATOM 830 C C . ALA A 1 108 ? 23.953 18.469 -5.465 1 96.56 108 ALA A C 1
ATOM 832 O O . ALA A 1 108 ? 23.125 18.766 -4.602 1 96.56 108 ALA A O 1
ATOM 833 N N . ALA A 1 109 ? 24.438 19.328 -6.363 1 93.88 109 ALA A N 1
ATOM 834 C CA . ALA A 1 109 ? 24.156 20.75 -6.262 1 93.88 109 ALA A CA 1
ATOM 835 C C . ALA A 1 109 ? 24.516 21.297 -4.879 1 93.88 109 ALA A C 1
ATOM 837 O O . ALA A 1 109 ? 25.688 21.281 -4.484 1 93.88 109 ALA A O 1
ATOM 838 N N . ASP A 1 110 ? 23.469 21.594 -4.062 1 92.94 110 ASP A N 1
ATOM 839 C CA . ASP A 1 110 ? 23.734 22.25 -2.779 1 92.94 110 ASP A CA 1
ATOM 840 C C . ASP A 1 110 ? 23.688 21.234 -1.636 1 92.94 110 ASP A C 1
ATOM 842 O O . ASP A 1 110 ? 23.859 21.594 -0.471 1 92.94 110 ASP A O 1
ATOM 846 N N . SER A 1 111 ? 23.562 20 -1.967 1 96.75 111 SER A N 1
ATOM 847 C CA . SER A 1 111 ? 23.484 18.953 -0.958 1 96.75 111 SER A CA 1
ATOM 848 C C . SER A 1 111 ? 24.812 18.234 -0.811 1 96.75 111 SER A C 1
ATOM 850 O O . SER A 1 111 ? 25.453 17.891 -1.808 1 96.75 111 SER A O 1
ATOM 852 N N . HIS A 1 112 ? 25.219 18.047 0.413 1 97.69 112 HIS A N 1
ATOM 853 C CA . HIS A 1 112 ? 26.438 17.297 0.75 1 97.69 112 HIS A CA 1
ATOM 854 C C . HIS A 1 112 ? 26.156 16.219 1.779 1 97.69 112 HIS A C 1
ATOM 856 O O . HIS A 1 112 ? 25.656 16.5 2.875 1 97.69 112 HIS A O 1
ATOM 862 N N . VAL A 1 113 ? 26.516 15.008 1.433 1 98 113 VAL A N 1
ATOM 863 C CA . VAL A 1 113 ? 26.203 13.859 2.279 1 98 113 VAL A CA 1
ATOM 864 C C . VAL A 1 113 ? 27.5 13.094 2.594 1 98 113 VAL A C 1
ATOM 866 O O . VAL A 1 113 ? 28.328 12.898 1.713 1 98 113 VAL A O 1
ATOM 869 N N . ARG A 1 114 ? 27.656 12.781 3.781 1 97.5 114 ARG A N 1
ATOM 870 C CA . ARG A 1 114 ? 28.672 11.812 4.211 1 97.5 114 ARG A CA 1
ATOM 871 C C . ARG A 1 114 ? 28.016 10.57 4.805 1 97.5 114 ARG A C 1
ATOM 873 O O . ARG A 1 114 ? 27.297 10.648 5.809 1 97.5 114 ARG A O 1
ATOM 880 N N . LEU A 1 115 ? 28.234 9.453 4.23 1 97.38 115 LEU A N 1
ATOM 881 C CA . LEU A 1 115 ? 27.641 8.195 4.648 1 97.38 115 LEU A CA 1
ATOM 882 C C . LEU A 1 115 ? 28.703 7.195 5.082 1 97.38 115 LEU A C 1
ATOM 884 O O . LEU A 1 115 ? 29.594 6.859 4.301 1 97.38 115 LEU A O 1
ATOM 888 N N . CYS A 1 116 ? 28.594 6.762 6.281 1 96.19 116 CYS A N 1
ATOM 889 C CA . CYS A 1 116 ? 29.562 5.801 6.801 1 96.19 116 CYS A CA 1
ATOM 890 C C . CYS A 1 116 ? 29.312 4.418 6.211 1 96.19 116 CYS A C 1
ATOM 892 O O . CYS A 1 116 ? 28.172 3.971 6.105 1 96.19 116 CYS A O 1
ATOM 894 N N . GLY A 1 117 ? 30.406 3.803 5.773 1 94.81 117 GLY A N 1
ATOM 895 C CA . GLY A 1 117 ? 30.328 2.445 5.258 1 94.81 117 GLY A CA 1
ATOM 896 C C . GLY A 1 117 ? 31.281 1.489 5.945 1 94.81 117 GLY A C 1
ATOM 897 O O . GLY A 1 117 ? 31.797 1.784 7.031 1 94.81 117 GLY A O 1
ATOM 898 N N . VAL A 1 118 ? 31.375 0.291 5.434 1 93.12 118 VAL A N 1
ATOM 899 C CA . VAL A 1 118 ? 32.281 -0.72 5.941 1 93.12 118 VAL A CA 1
ATOM 900 C C . VAL A 1 118 ? 33.125 -1.288 4.793 1 93.12 118 VAL A C 1
ATOM 902 O O . VAL A 1 118 ? 32.844 -1.033 3.621 1 93.12 118 VAL A O 1
ATOM 905 N N . GLY A 1 119 ? 34.156 -1.976 5.172 1 92.06 119 GLY A N 1
ATOM 906 C CA . GLY A 1 119 ? 35.031 -2.588 4.18 1 92.06 119 GLY A CA 1
ATOM 907 C C . GLY A 1 119 ? 34.312 -3.668 3.369 1 92.06 119 GLY A C 1
ATOM 908 O O . GLY A 1 119 ? 33.469 -4.402 3.893 1 92.06 119 GLY A O 1
ATOM 909 N N . PRO A 1 120 ? 34.625 -3.66 2.115 1 91.25 120 PRO A N 1
ATOM 910 C CA . PRO A 1 120 ? 33.969 -4.605 1.215 1 91.25 120 PRO A CA 1
ATOM 911 C C . PRO A 1 120 ? 34.469 -6.035 1.38 1 91.25 120 PRO A C 1
ATOM 913 O O . PRO A 1 120 ? 33.938 -6.961 0.775 1 91.25 120 PRO A O 1
ATOM 916 N N . GLU A 1 121 ? 35.438 -6.273 2.191 1 88.56 121 GLU A N 1
ATOM 917 C CA . GLU A 1 121 ? 36.156 -7.543 2.234 1 88.56 121 GLU A CA 1
ATOM 918 C C . GLU A 1 121 ? 35.25 -8.68 2.688 1 88.56 121 GLU A C 1
ATOM 920 O O . GLU A 1 121 ? 35.406 -9.828 2.268 1 88.56 121 GLU A O 1
ATOM 925 N N . LEU A 1 122 ? 34.281 -8.367 3.494 1 85.12 122 LEU A N 1
ATOM 926 C CA . LEU A 1 122 ? 33.438 -9.414 4.051 1 85.12 122 LEU A CA 1
ATOM 927 C C . LEU A 1 122 ? 32.188 -9.594 3.221 1 85.12 122 LEU A C 1
ATOM 929 O O . LEU A 1 122 ? 31.359 -10.461 3.516 1 85.12 122 LEU A O 1
ATOM 933 N N . PHE A 1 123 ? 32.062 -8.836 2.258 1 90 123 PHE A N 1
ATOM 934 C CA . PHE A 1 123 ? 30.891 -8.984 1.406 1 90 123 PHE A CA 1
ATOM 935 C C . PHE A 1 123 ? 31.016 -10.227 0.529 1 90 123 PHE A C 1
ATOM 937 O O . PHE A 1 123 ? 32.062 -10.469 -0.066 1 90 123 PHE A O 1
ATOM 944 N N . PRO A 1 124 ? 30 -11.031 0.498 1 85 124 PRO A N 1
ATOM 945 C CA . PRO A 1 124 ? 30.078 -12.25 -0.312 1 85 124 PRO A CA 1
ATOM 946 C C . PRO A 1 124 ? 30.281 -11.953 -1.797 1 85 124 PRO A C 1
ATOM 948 O O . PRO A 1 124 ? 29.531 -11.172 -2.387 1 85 124 PRO A O 1
ATOM 951 N N . PRO A 1 125 ? 31.297 -12.523 -2.312 1 78.94 125 PRO A N 1
ATOM 952 C CA . PRO A 1 125 ? 31.516 -12.297 -3.742 1 78.94 125 PRO A CA 1
ATOM 953 C C . PRO A 1 125 ? 30.562 -13.086 -4.621 1 78.94 125 PRO A C 1
ATOM 955 O O . PRO A 1 125 ? 30 -14.094 -4.188 1 78.94 125 PRO A O 1
ATOM 958 N N . MET A 1 126 ? 30.266 -12.484 -5.723 1 80.94 126 MET A N 1
ATOM 959 C CA . MET A 1 126 ? 29.562 -13.273 -6.734 1 80.94 126 MET A CA 1
ATOM 960 C C . MET A 1 126 ? 30.516 -14.258 -7.41 1 80.94 126 MET A C 1
ATOM 962 O O . MET A 1 126 ? 31.641 -13.891 -7.766 1 80.94 126 MET A O 1
ATOM 966 N N . ASP A 1 127 ? 30.328 -15.547 -7.199 1 66.06 127 ASP A N 1
ATOM 967 C CA . ASP A 1 127 ? 31.188 -16.594 -7.723 1 66.06 127 ASP A CA 1
ATOM 968 C C . ASP A 1 127 ? 31.5 -16.359 -9.203 1 66.06 127 ASP A C 1
ATOM 970 O O . ASP A 1 127 ? 30.594 -16.312 -10.031 1 66.06 127 ASP A O 1
ATOM 974 N N . HIS A 1 128 ? 32.656 -15.836 -9.531 1 65.69 128 HIS A N 1
ATOM 975 C CA . HIS A 1 128 ? 33.094 -15.625 -10.914 1 65.69 128 HIS A CA 1
ATOM 976 C C . HIS A 1 128 ? 33.906 -16.812 -11.43 1 65.69 128 HIS A C 1
ATOM 978 O O . HIS A 1 128 ? 34.281 -16.844 -12.602 1 65.69 128 HIS A O 1
ATOM 984 N N . ARG A 1 129 ? 34.281 -17.844 -10.406 1 56.09 129 ARG A N 1
ATOM 985 C CA . ARG A 1 129 ? 35.312 -18.812 -10.703 1 56.09 129 ARG A CA 1
ATOM 986 C C . ARG A 1 129 ? 34.938 -19.688 -11.891 1 56.09 129 ARG A C 1
ATOM 988 O O . ARG A 1 129 ? 35.781 -20.422 -12.414 1 56.09 129 ARG A O 1
ATOM 995 N N . GLU A 1 130 ? 33.531 -19.734 -12.172 1 60.03 130 GLU A N 1
ATOM 996 C CA . GLU A 1 130 ? 33.438 -20.859 -13.109 1 60.03 130 GLU A CA 1
ATOM 997 C C . GLU A 1 130 ? 33.406 -20.359 -14.555 1 60.03 130 GLU A C 1
ATOM 999 O O . GLU A 1 130 ? 32.5 -19.656 -14.969 1 60.03 130 GLU A O 1
ATOM 1004 N N . ALA A 1 131 ? 34.531 -20.484 -15.242 1 61.75 131 ALA A N 1
ATOM 1005 C CA . ALA A 1 131 ? 34.781 -20.125 -16.625 1 61.75 131 ALA A CA 1
ATOM 1006 C C . ALA A 1 131 ? 33.938 -20.984 -17.578 1 61.75 131 ALA A C 1
ATOM 1008 O O . ALA A 1 131 ? 33.625 -20.562 -18.688 1 61.75 131 ALA A O 1
ATOM 1009 N N . HIS A 1 132 ? 33.406 -22.016 -17.109 1 77.44 132 HIS A N 1
ATOM 1010 C CA . HIS A 1 132 ? 32.688 -22.875 -18.047 1 77.44 132 HIS A CA 1
ATOM 1011 C C . HIS A 1 132 ? 31.562 -23.625 -17.344 1 77.44 132 HIS A C 1
ATOM 1013 O O . HIS A 1 132 ? 31.719 -24.797 -16.984 1 77.44 132 HIS A O 1
ATOM 1019 N N . PRO A 1 133 ? 30.438 -22.906 -17.094 1 81.75 133 PRO A N 1
ATOM 1020 C CA . PRO A 1 133 ? 29.297 -23.609 -16.5 1 81.75 133 PRO A CA 1
ATOM 1021 C C . PRO A 1 133 ? 28.875 -24.828 -17.312 1 81.75 133 PRO A C 1
ATOM 1023 O O . PRO A 1 133 ? 28.812 -24.75 -18.547 1 81.75 133 PRO A O 1
ATOM 1026 N N . PRO A 1 134 ? 28.656 -25.922 -16.703 1 80.94 134 PRO A N 1
ATOM 1027 C CA . PRO A 1 134 ? 28.266 -27.125 -17.422 1 80.94 134 PRO A CA 1
ATOM 1028 C C . PRO A 1 134 ? 27.016 -26.922 -18.281 1 80.94 134 PRO A C 1
ATOM 1030 O O . PRO A 1 134 ? 26.891 -27.547 -19.344 1 80.94 134 PRO A O 1
ATOM 1033 N N . ILE A 1 135 ? 26.141 -26.141 -17.812 1 85.81 135 ILE A N 1
ATOM 1034 C CA . ILE A 1 135 ? 24.906 -25.844 -18.547 1 85.81 135 ILE A CA 1
ATOM 1035 C C . ILE A 1 135 ? 24.75 -24.344 -18.703 1 85.81 135 ILE A C 1
ATOM 1037 O O . ILE A 1 135 ? 24.844 -23.594 -17.719 1 85.81 135 ILE A O 1
ATOM 1041 N N . LYS A 1 136 ? 24.562 -23.938 -19.906 1 90.69 136 LYS A N 1
ATOM 1042 C CA . LYS A 1 136 ? 24.359 -22.531 -20.219 1 90.69 136 LYS A CA 1
ATOM 1043 C C . LYS A 1 136 ? 23.422 -22.359 -21.422 1 90.69 136 LYS A C 1
ATOM 1045 O O . LYS A 1 136 ? 23.625 -23.016 -22.453 1 90.69 136 LYS A O 1
ATOM 1050 N N . PHE A 1 137 ? 22.438 -21.578 -21.281 1 91.75 137 PHE A N 1
ATOM 1051 C CA . PHE A 1 137 ? 21.484 -21.359 -22.359 1 91.75 137 PHE A CA 1
ATOM 1052 C C . PHE A 1 137 ? 20.703 -20.078 -22.156 1 91.75 137 PHE A C 1
ATOM 1054 O O . PHE A 1 137 ? 20.891 -19.391 -21.141 1 91.75 137 PHE A O 1
ATOM 1061 N N . ARG A 1 138 ? 19.875 -19.703 -23.125 1 94.06 138 ARG A N 1
ATOM 1062 C CA . ARG A 1 138 ? 19.125 -18.453 -23.078 1 94.06 138 ARG A CA 1
ATOM 1063 C C . ARG A 1 138 ? 17.625 -18.719 -23.188 1 94.06 138 ARG A C 1
ATOM 1065 O O . ARG A 1 138 ? 17.203 -19.656 -23.875 1 94.06 138 ARG A O 1
ATOM 1072 N N . ILE A 1 139 ? 16.938 -17.953 -22.531 1 94.38 139 ILE A N 1
ATOM 1073 C CA . ILE A 1 139 ? 15.484 -18.031 -22.578 1 94.38 139 ILE A CA 1
ATOM 1074 C C . ILE A 1 139 ? 14.891 -16.625 -22.719 1 94.38 139 ILE A C 1
ATOM 1076 O O . ILE A 1 139 ? 15.414 -15.672 -22.156 1 94.38 139 ILE A O 1
ATOM 1080 N N . ASN A 1 140 ? 13.836 -16.547 -23.5 1 95.06 140 ASN A N 1
ATOM 1081 C CA . ASN A 1 140 ? 13.109 -15.289 -23.594 1 95.06 140 ASN A CA 1
ATOM 1082 C C . ASN A 1 140 ? 12.633 -14.805 -22.234 1 95.06 140 ASN A C 1
ATOM 1084 O O . ASN A 1 140 ? 12.125 -15.594 -21.438 1 95.06 140 ASN A O 1
ATOM 1088 N N . ASN A 1 141 ? 12.734 -13.445 -21.938 1 96.19 141 ASN A N 1
ATOM 1089 C CA . ASN A 1 141 ? 12.414 -12.883 -20.625 1 96.19 141 ASN A CA 1
ATOM 1090 C C . ASN A 1 141 ? 10.938 -13.07 -20.297 1 96.19 141 ASN A C 1
ATOM 1092 O O . ASN A 1 141 ? 10.594 -13.438 -19.172 1 96.19 141 ASN A O 1
ATOM 1096 N N . GLY A 1 142 ? 10.062 -12.789 -21.234 1 95.12 142 GLY A N 1
ATOM 1097 C CA . GLY A 1 142 ? 8.633 -12.945 -21 1 95.12 142 GLY A CA 1
ATOM 1098 C C . GLY A 1 142 ? 8.234 -14.359 -20.656 1 95.12 142 GLY A C 1
ATOM 1099 O O . GLY A 1 142 ? 7.426 -14.578 -19.734 1 95.12 142 GLY A O 1
ATOM 1100 N N . VAL A 1 143 ? 8.836 -15.32 -21.328 1 94.31 143 VAL A N 1
ATOM 1101 C CA . VAL A 1 143 ? 8.547 -16.734 -21.109 1 94.31 143 VAL A CA 1
ATOM 1102 C C . VAL A 1 143 ? 9.031 -17.156 -19.719 1 94.31 143 VAL A C 1
ATOM 1104 O O . VAL A 1 143 ? 8.312 -17.812 -18.984 1 94.31 143 VAL A O 1
ATOM 1107 N N . LEU A 1 144 ? 10.242 -16.719 -19.438 1 96.31 144 LEU A N 1
ATOM 1108 C CA . LEU A 1 144 ? 10.82 -17.062 -18.141 1 96.31 144 LEU A CA 1
ATOM 1109 C C . LEU A 1 144 ? 9.992 -16.469 -17 1 96.31 144 LEU A C 1
ATOM 1111 O O . LEU A 1 144 ? 9.648 -17.156 -16.047 1 96.31 144 LEU A O 1
ATOM 1115 N N . LYS A 1 145 ? 9.672 -15.234 -17.109 1 96.62 145 LYS A N 1
ATOM 1116 C CA . LYS A 1 145 ? 8.883 -14.531 -16.109 1 96.62 145 LYS A CA 1
ATOM 1117 C C . LYS A 1 145 ? 7.535 -15.219 -15.883 1 96.62 145 LYS A C 1
ATOM 1119 O O . LYS A 1 145 ? 7.16 -15.5 -14.742 1 96.62 145 LYS A O 1
ATOM 1124 N N . ALA A 1 146 ? 6.84 -15.492 -16.922 1 94.94 146 ALA A N 1
ATOM 1125 C CA . ALA A 1 146 ? 5.531 -16.125 -16.844 1 94.94 146 ALA A CA 1
ATOM 1126 C C . ALA A 1 146 ? 5.637 -17.531 -16.234 1 94.94 146 ALA A C 1
ATOM 1128 O O . ALA A 1 146 ? 4.816 -17.906 -15.391 1 94.94 146 ALA A O 1
ATOM 1129 N N . SER A 1 147 ? 6.645 -18.25 -16.656 1 96.69 147 SER A N 1
ATOM 1130 C CA . SER A 1 147 ? 6.824 -19.625 -16.172 1 96.69 147 SER A CA 1
ATOM 1131 C C . SER A 1 147 ? 7.07 -19.641 -14.664 1 96.69 147 SER A C 1
ATOM 1133 O O . SER A 1 147 ? 6.492 -20.469 -13.953 1 96.69 147 SER A O 1
ATOM 1135 N N . ILE A 1 148 ? 7.887 -18.734 -14.227 1 97.56 148 ILE A N 1
ATOM 1136 C CA . ILE A 1 148 ? 8.18 -18.641 -12.805 1 97.56 148 ILE A CA 1
ATOM 1137 C C . ILE A 1 148 ? 6.902 -18.312 -12.031 1 97.56 148 ILE A C 1
ATOM 1139 O O . ILE A 1 148 ? 6.59 -18.969 -11.031 1 97.56 148 ILE A O 1
ATOM 1143 N N . ALA A 1 149 ? 6.191 -17.359 -12.461 1 95.81 149 ALA A N 1
ATOM 1144 C CA . ALA A 1 149 ? 4.965 -16.938 -11.789 1 95.81 149 ALA A CA 1
ATOM 1145 C C . ALA A 1 149 ? 3.955 -18.094 -11.719 1 95.81 149 ALA A C 1
ATOM 1147 O O . ALA A 1 149 ? 3.279 -18.266 -10.703 1 95.81 149 ALA A O 1
ATOM 1148 N N . GLN A 1 150 ? 3.893 -18.844 -12.75 1 96.5 150 GLN A N 1
ATOM 1149 C CA . GLN A 1 150 ? 2.914 -19.922 -12.875 1 96.5 150 GLN A CA 1
ATOM 1150 C C . GLN A 1 150 ? 3.258 -21.078 -11.953 1 96.5 150 GLN A C 1
ATOM 1152 O O . GLN A 1 150 ? 2.365 -21.703 -11.383 1 96.5 150 GLN A O 1
ATOM 1157 N N . VAL A 1 151 ? 4.512 -21.312 -11.766 1 98.12 151 VAL A N 1
ATOM 1158 C CA . VAL A 1 151 ? 4.926 -22.562 -11.133 1 98.12 151 VAL A CA 1
ATOM 1159 C C . VAL A 1 151 ? 5.309 -22.297 -9.68 1 98.12 151 VAL A C 1
ATOM 1161 O O . VAL A 1 151 ? 4.93 -23.062 -8.781 1 98.12 151 VAL A O 1
ATOM 1164 N N . ALA A 1 152 ? 5.945 -21.188 -9.406 1 97.81 152 ALA A N 1
ATOM 1165 C CA . ALA A 1 152 ? 6.555 -20.938 -8.109 1 97.81 152 ALA A CA 1
ATOM 1166 C C . ALA A 1 152 ? 5.488 -20.812 -7.02 1 97.81 152 ALA A C 1
ATOM 1168 O O . ALA A 1 152 ? 5.75 -21.094 -5.848 1 97.81 152 ALA A O 1
ATOM 1169 N N . ALA A 1 153 ? 4.32 -20.422 -7.375 1 95.94 153 ALA A N 1
ATOM 1170 C CA . ALA A 1 153 ? 3.244 -20.219 -6.41 1 95.94 153 ALA A CA 1
ATOM 1171 C C . ALA A 1 153 ? 2.85 -21.531 -5.742 1 95.94 153 ALA A C 1
ATOM 1173 O O . ALA A 1 153 ? 2.229 -21.531 -4.68 1 95.94 153 ALA A O 1
ATOM 1174 N N . SER A 1 154 ? 3.18 -22.656 -6.277 1 97.62 154 SER A N 1
ATOM 1175 C CA . SER A 1 154 ? 2.781 -23.969 -5.758 1 97.62 154 SER A CA 1
ATOM 1176 C C . SER A 1 154 ? 3.861 -24.547 -4.855 1 97.62 154 SER A C 1
ATOM 1178 O O . SER A 1 154 ? 3.697 -25.656 -4.312 1 97.62 154 SER A O 1
ATOM 1180 N N . ALA A 1 155 ? 4.996 -23.859 -4.715 1 98.06 155 ALA A N 1
ATOM 1181 C CA . ALA A 1 155 ? 6.047 -24.328 -3.814 1 98.06 155 ALA A CA 1
ATOM 1182 C C . ALA A 1 155 ? 5.602 -24.234 -2.357 1 98.06 155 ALA A C 1
ATOM 1184 O O . ALA A 1 155 ? 4.785 -23.375 -2.004 1 98.06 155 ALA A O 1
ATOM 1185 N N . SER A 1 156 ? 6.168 -25.031 -1.543 1 97.56 156 SER A N 1
ATOM 1186 C CA . SER A 1 156 ? 5.82 -25.062 -0.126 1 97.56 156 SER A CA 1
ATOM 1187 C C . SER A 1 156 ? 6.34 -23.828 0.599 1 97.56 156 SER A C 1
ATOM 1189 O O . SER A 1 156 ? 7.449 -23.359 0.328 1 97.56 156 SER A O 1
ATOM 1191 N N . LEU A 1 157 ? 5.59 -23.359 1.515 1 95.38 157 LEU A N 1
ATOM 1192 C CA . LEU A 1 157 ? 6.027 -22.281 2.381 1 95.38 157 LEU A CA 1
ATOM 1193 C C . LEU A 1 157 ? 6.621 -22.812 3.678 1 95.38 157 LEU A C 1
ATOM 1195 O O . LEU A 1 157 ? 7.199 -22.062 4.461 1 95.38 157 LEU A O 1
ATOM 1199 N N . SER A 1 158 ? 6.457 -24.125 3.865 1 94.31 158 SER A N 1
ATOM 1200 C CA . SER A 1 158 ? 6.957 -24.781 5.07 1 94.31 158 SER A CA 1
ATOM 1201 C C . SER A 1 158 ? 8.383 -25.281 4.875 1 94.31 158 SER A C 1
ATOM 1203 O O . SER A 1 158 ? 8.695 -25.875 3.838 1 94.31 158 SER A O 1
ATOM 1205 N N . ASP A 1 159 ? 9.133 -25.172 5.91 1 93.31 159 ASP A N 1
ATOM 1206 C CA . ASP A 1 159 ? 10.523 -25.609 5.824 1 93.31 159 ASP A CA 1
ATOM 1207 C C . ASP A 1 159 ? 10.68 -27.047 6.301 1 93.31 159 ASP A C 1
ATOM 1209 O O . ASP A 1 159 ? 11.797 -27.547 6.43 1 93.31 159 ASP A O 1
ATOM 1213 N N . MET A 1 160 ? 9.617 -27.75 6.516 1 94.38 160 MET A N 1
ATOM 1214 C CA . MET A 1 160 ? 9.688 -29.141 6.953 1 94.38 160 MET A CA 1
ATOM 1215 C C . MET A 1 160 ? 10.414 -30 5.93 1 94.38 160 MET A C 1
ATOM 1217 O O . MET A 1 160 ? 11.219 -30.859 6.293 1 94.38 160 MET A O 1
ATOM 1221 N N . ARG A 1 161 ? 10.078 -29.781 4.68 1 94.56 161 ARG A N 1
ATOM 1222 C CA . ARG A 1 161 ? 10.82 -30.344 3.555 1 94.56 161 ARG A CA 1
ATOM 1223 C C . ARG A 1 161 ? 11.406 -29.25 2.678 1 94.56 161 ARG A C 1
ATOM 1225 O O . ARG A 1 161 ? 10.805 -28.844 1.685 1 94.56 161 ARG A O 1
ATOM 1232 N N . PRO A 1 162 ? 12.562 -28.906 2.982 1 96 162 PRO A N 1
ATOM 1233 C CA . PRO A 1 162 ? 13.148 -27.703 2.371 1 96 162 PRO A CA 1
ATOM 1234 C C . PRO A 1 162 ? 13.18 -27.781 0.847 1 96 162 PRO A C 1
ATOM 1236 O O . PRO A 1 162 ? 12.984 -26.766 0.172 1 96 162 PRO A O 1
ATOM 1239 N N . VAL A 1 163 ? 13.406 -28.953 0.314 1 97.06 163 VAL A N 1
ATOM 1240 C CA . VAL A 1 163 ? 13.539 -29.094 -1.132 1 97.06 163 VAL A CA 1
ATOM 1241 C C . VAL A 1 163 ? 12.227 -28.719 -1.814 1 97.06 163 VAL A C 1
ATOM 1243 O O . VAL A 1 163 ? 12.227 -28.25 -2.953 1 97.06 163 VAL A O 1
ATOM 1246 N N . LEU A 1 164 ? 11.086 -28.781 -1.13 1 97.5 164 LEU A N 1
ATOM 1247 C CA . LEU A 1 164 ? 9.773 -28.5 -1.701 1 97.5 164 LEU A CA 1
ATOM 1248 C C . LEU A 1 164 ? 9.492 -27 -1.677 1 97.5 164 LEU A C 1
ATOM 1250 O O . LEU A 1 164 ? 8.523 -26.531 -2.293 1 97.5 164 LEU A O 1
ATOM 1254 N N . THR A 1 165 ? 10.375 -26.281 -1.026 1 98.12 165 THR A N 1
ATOM 1255 C CA . THR A 1 165 ? 10.234 -24.828 -1.022 1 98.12 165 THR A CA 1
ATOM 1256 C C . THR A 1 165 ? 10.797 -24.234 -2.307 1 98.12 165 THR A C 1
ATOM 1258 O O . THR A 1 165 ? 10.758 -23.016 -2.5 1 98.12 165 THR A O 1
ATOM 1261 N N . GLY A 1 166 ? 11.266 -25.047 -3.162 1 98.38 166 GLY A N 1
ATOM 1262 C CA . GLY A 1 166 ? 11.867 -24.578 -4.402 1 98.38 166 GLY A CA 1
ATOM 1263 C C . GLY A 1 166 ? 11.109 -25.047 -5.637 1 98.38 166 GLY A C 1
ATOM 1264 O O . GLY A 1 166 ? 10.07 -25.703 -5.527 1 98.38 166 GLY A O 1
ATOM 1265 N N . VAL A 1 167 ? 11.57 -24.594 -6.758 1 98.56 167 VAL A N 1
ATOM 1266 C CA . VAL A 1 167 ? 11.117 -25 -8.086 1 98.56 167 VAL A CA 1
ATOM 1267 C C . VAL A 1 167 ? 12.18 -25.875 -8.75 1 98.56 167 VAL A C 1
ATOM 1269 O O . VAL A 1 167 ? 13.344 -25.484 -8.844 1 98.56 167 VAL A O 1
ATOM 1272 N N . SER A 1 168 ? 11.781 -27.016 -9.203 1 98 168 SER A N 1
ATOM 1273 C CA . SER A 1 168 ? 12.688 -27.891 -9.93 1 98 168 SER A CA 1
ATOM 1274 C C . SER A 1 168 ? 12.844 -27.453 -11.383 1 98 168 SER A C 1
ATOM 1276 O O . SER A 1 168 ? 11.852 -27.203 -12.07 1 98 168 SER A O 1
ATOM 1278 N N . PHE A 1 169 ? 14.047 -27.266 -11.727 1 96.88 169 PHE A N 1
ATOM 1279 C CA . PHE A 1 169 ? 14.422 -27.078 -13.117 1 96.88 169 PHE A CA 1
ATOM 1280 C C . PHE A 1 169 ? 15.023 -28.344 -13.703 1 96.88 169 PHE A C 1
ATOM 1282 O O . PHE A 1 169 ? 16.172 -28.688 -13.406 1 96.88 169 PHE A O 1
ATOM 1289 N N . ASP A 1 170 ? 14.258 -28.969 -14.555 1 95.06 170 ASP A N 1
ATOM 1290 C CA . ASP A 1 170 ? 14.688 -30.219 -15.18 1 95.06 170 ASP A CA 1
ATOM 1291 C C . ASP A 1 170 ? 15.094 -29.984 -16.641 1 95.06 170 ASP A C 1
ATOM 1293 O O . ASP A 1 170 ? 14.25 -29.719 -17.484 1 95.06 170 ASP A O 1
ATOM 1297 N N . TYR A 1 171 ? 16.375 -30.156 -16.812 1 90.81 171 TYR A N 1
ATOM 1298 C CA . TYR A 1 171 ? 16.922 -29.969 -18.156 1 90.81 171 TYR A CA 1
ATOM 1299 C C . TYR A 1 171 ? 16.984 -31.297 -18.891 1 90.81 171 TYR A C 1
ATOM 1301 O O . TYR A 1 171 ? 17.375 -32.312 -18.328 1 90.81 171 TYR A O 1
ATOM 1309 N N . SER A 1 172 ? 16.5 -31.312 -20.156 1 86.81 172 SER A N 1
ATOM 1310 C CA . SER A 1 172 ? 16.641 -32.5 -21 1 86.81 172 SER A CA 1
ATOM 1311 C C . SER A 1 172 ? 16.672 -32.125 -22.469 1 86.81 172 SER A C 1
ATOM 1313 O O . SER A 1 172 ? 15.68 -31.641 -23.031 1 86.81 172 SER A O 1
ATOM 1315 N N . GLN A 1 173 ? 17.781 -32.438 -23.141 1 85.19 173 GLN A N 1
ATOM 1316 C CA . GLN A 1 173 ? 17.953 -32.188 -24.562 1 85.19 173 GLN A CA 1
ATOM 1317 C C . GLN A 1 173 ? 17.516 -30.766 -24.922 1 85.19 173 GLN A C 1
ATOM 1319 O O . GLN A 1 173 ? 18.172 -29.797 -24.547 1 85.19 173 GLN A O 1
ATOM 1324 N N . GLN A 1 174 ? 16.203 -30.641 -25.422 1 87.94 174 GLN A N 1
ATOM 1325 C CA . GLN A 1 174 ? 15.836 -29.328 -25.922 1 87.94 174 GLN A CA 1
ATOM 1326 C C . GLN A 1 174 ? 14.695 -28.719 -25.094 1 87.94 174 GLN A C 1
ATOM 1328 O O . GLN A 1 174 ? 13.969 -27.859 -25.578 1 87.94 174 GLN A O 1
ATOM 1333 N N . SER A 1 175 ? 14.641 -29.234 -23.812 1 92.12 175 SER A N 1
ATOM 1334 C CA . SER A 1 175 ? 13.523 -28.719 -23.031 1 92.12 175 SER A CA 1
ATOM 1335 C C . SER A 1 175 ? 13.938 -28.453 -21.578 1 92.12 175 SER A C 1
ATOM 1337 O O . SER A 1 175 ? 14.859 -29.078 -21.062 1 92.12 175 SER A O 1
ATOM 1339 N N . LEU A 1 176 ? 13.297 -27.484 -21.047 1 95.31 176 LEU A N 1
ATOM 1340 C CA . LEU A 1 176 ? 13.367 -27.172 -19.625 1 95.31 176 LEU A CA 1
ATOM 1341 C C . LEU A 1 176 ? 12 -27.297 -18.984 1 95.31 176 LEU A C 1
ATOM 1343 O O . LEU A 1 176 ? 11.062 -26.578 -19.344 1 95.31 176 LEU A O 1
ATOM 1347 N N . LYS A 1 177 ? 11.914 -28.203 -18.031 1 95.94 177 LYS A N 1
ATOM 1348 C CA . LYS A 1 177 ? 10.656 -28.391 -17.312 1 95.94 177 LYS A CA 1
ATOM 1349 C C . LYS A 1 177 ? 10.75 -27.828 -15.898 1 95.94 177 LYS A C 1
ATOM 1351 O O . LYS A 1 177 ? 11.625 -28.219 -15.125 1 95.94 177 LYS A O 1
ATOM 1356 N N . LEU A 1 178 ? 9.906 -26.875 -15.609 1 97.62 178 LEU A N 1
ATOM 1357 C CA . LEU A 1 178 ? 9.766 -26.359 -14.25 1 97.62 178 LEU A CA 1
ATOM 1358 C C . LEU A 1 178 ? 8.648 -27.078 -13.5 1 97.62 178 LEU A C 1
ATOM 1360 O O . LEU A 1 178 ? 7.586 -27.344 -14.07 1 97.62 178 LEU A O 1
ATOM 1364 N N . MET A 1 179 ? 8.891 -27.344 -12.211 1 97.94 179 MET A N 1
ATOM 1365 C CA . MET A 1 179 ? 7.879 -28.016 -11.391 1 97.94 179 MET A CA 1
ATOM 1366 C C . MET A 1 179 ? 7.965 -27.562 -9.938 1 97.94 179 MET A C 1
ATOM 1368 O O . MET A 1 179 ? 9.062 -27.375 -9.406 1 97.94 179 MET A O 1
ATOM 1372 N N . ALA A 1 180 ? 6.875 -27.391 -9.297 1 98.12 180 ALA A N 1
ATOM 1373 C CA . ALA A 1 180 ? 6.785 -27.109 -7.871 1 98.12 180 ALA A CA 1
ATOM 1374 C C . ALA A 1 180 ? 5.551 -27.766 -7.258 1 98.12 180 ALA A C 1
ATOM 1376 O O . ALA A 1 180 ? 4.547 -27.969 -7.941 1 98.12 180 ALA A O 1
ATOM 1377 N N . SER A 1 181 ? 5.656 -28.078 -6.02 1 97.69 181 SER A N 1
ATOM 1378 C CA . SER A 1 181 ? 4.543 -28.688 -5.297 1 97.69 181 SER A CA 1
ATOM 1379 C C . SER A 1 181 ? 4.672 -28.469 -3.795 1 97.69 181 SER A C 1
ATOM 1381 O O . SER A 1 181 ? 5.781 -28.406 -3.266 1 97.69 181 SER A O 1
ATOM 1383 N N . ASP A 1 182 ? 3.543 -28.328 -3.176 1 96.81 182 ASP A N 1
ATOM 1384 C CA . ASP A 1 182 ? 3.537 -28.281 -1.718 1 96.81 182 ASP A CA 1
ATOM 1385 C C . ASP A 1 182 ? 2.848 -29.5 -1.128 1 96.81 182 ASP A C 1
ATOM 1387 O O . ASP A 1 182 ? 2.482 -29.516 0.049 1 96.81 182 ASP A O 1
ATOM 1391 N N . GLY A 1 183 ? 2.641 -30.453 -1.912 1 95.12 183 GLY A N 1
ATOM 1392 C CA . GLY A 1 183 ? 1.988 -31.672 -1.452 1 95.12 183 GLY A CA 1
ATOM 1393 C C . GLY A 1 183 ? 0.493 -31.672 -1.709 1 95.12 183 GLY A C 1
ATOM 1394 O O . GLY A 1 183 ? -0.118 -32.75 -1.817 1 95.12 183 GLY A O 1
ATOM 1395 N N . ILE A 1 184 ? -0.09 -30.547 -1.823 1 95.5 184 ILE A N 1
ATOM 1396 C CA . ILE A 1 184 ? -1.521 -30.422 -2.072 1 95.5 184 ILE A CA 1
ATOM 1397 C C . ILE A 1 184 ? -1.76 -30.031 -3.531 1 95.5 184 ILE A C 1
ATOM 1399 O O . ILE A 1 184 ? -2.68 -30.547 -4.172 1 95.5 184 ILE A O 1
ATOM 1403 N N . ARG A 1 185 ? -0.938 -29.172 -3.986 1 97.12 185 ARG A N 1
ATOM 1404 C CA . ARG A 1 185 ? -1.014 -28.75 -5.379 1 97.12 185 ARG A CA 1
ATOM 1405 C C . ARG A 1 185 ? 0.319 -28.953 -6.09 1 97.12 185 ARG A C 1
ATOM 1407 O O . ARG A 1 185 ? 1.344 -29.188 -5.445 1 97.12 185 ARG A O 1
ATOM 1414 N N . LEU A 1 186 ? 0.2 -28.984 -7.391 1 97.88 186 LEU A N 1
ATOM 1415 C CA . LEU A 1 186 ? 1.356 -29.109 -8.273 1 97.88 186 LEU A CA 1
ATOM 1416 C C . LEU A 1 186 ? 1.2 -28.234 -9.508 1 97.88 186 LEU A C 1
ATOM 1418 O O . LEU A 1 186 ? 0.113 -28.141 -10.086 1 97.88 186 LEU A O 1
ATOM 1422 N N . ALA A 1 187 ? 2.217 -27.562 -9.875 1 98.25 187 ALA A N 1
ATOM 1423 C CA . ALA A 1 187 ? 2.279 -26.812 -11.125 1 98.25 187 ALA A CA 1
ATOM 1424 C C . ALA A 1 187 ? 3.508 -27.203 -11.938 1 98.25 187 ALA A C 1
ATOM 1426 O O . ALA A 1 187 ? 4.59 -27.422 -11.383 1 98.25 187 ALA A O 1
ATOM 1427 N N . SER A 1 188 ? 3.328 -27.281 -13.227 1 97.19 188 SER A N 1
ATOM 1428 C CA . SER A 1 188 ? 4.43 -27.625 -14.125 1 97.19 188 SER A CA 1
ATOM 1429 C C . SER A 1 188 ? 4.297 -26.891 -15.453 1 97.19 188 SER A C 1
ATOM 1431 O O . SER A 1 188 ? 3.188 -26.672 -15.938 1 97.19 188 SER A O 1
ATOM 1433 N N . ARG A 1 189 ? 5.398 -26.562 -15.984 1 96.88 189 ARG A N 1
ATOM 1434 C CA . ARG A 1 189 ? 5.473 -25.953 -17.312 1 96.88 189 ARG A CA 1
ATOM 1435 C C . ARG A 1 189 ? 6.758 -26.359 -18.031 1 96.88 189 ARG A C 1
ATOM 1437 O O . ARG A 1 189 ? 7.84 -26.312 -17.438 1 96.88 189 ARG A O 1
ATOM 1444 N N . THR A 1 190 ? 6.613 -26.734 -19.25 1 95.75 190 THR A N 1
ATOM 1445 C CA . THR A 1 190 ? 7.77 -27.078 -20.078 1 95.75 190 THR A CA 1
ATOM 1446 C C . THR A 1 190 ? 8.062 -25.969 -21.094 1 95.75 190 THR A C 1
ATOM 1448 O O . THR A 1 190 ? 7.148 -25.438 -21.734 1 95.75 190 THR A O 1
ATOM 1451 N N . ILE A 1 191 ? 9.289 -25.562 -21.125 1 94.56 191 ILE A N 1
ATOM 1452 C CA . ILE A 1 191 ? 9.766 -24.578 -22.094 1 94.56 191 ILE A CA 1
ATOM 1453 C C . ILE A 1 191 ? 10.656 -25.266 -23.125 1 94.56 191 ILE A C 1
ATOM 1455 O O . ILE A 1 191 ? 11.617 -25.953 -22.766 1 94.56 191 ILE A O 1
ATOM 1459 N N . TRP A 1 192 ? 10.281 -25.031 -24.375 1 91.12 192 TRP A N 1
ATOM 1460 C CA . TRP A 1 192 ? 11.164 -25.5 -25.438 1 91.12 192 TRP A CA 1
ATOM 1461 C C . TRP A 1 192 ? 12.227 -24.453 -25.75 1 91.12 192 TRP A C 1
ATOM 1463 O O . TRP A 1 192 ? 11.914 -23.344 -26.188 1 91.12 192 TRP A O 1
ATOM 1473 N N . THR A 1 193 ? 13.477 -24.75 -25.547 1 86.75 193 THR A N 1
ATOM 1474 C CA . THR A 1 193 ? 14.555 -23.766 -25.641 1 86.75 193 THR A CA 1
ATOM 1475 C C . THR A 1 193 ? 15.117 -23.719 -27.062 1 86.75 193 THR A C 1
ATOM 1477 O O . THR A 1 193 ? 15.781 -22.75 -27.438 1 86.75 193 THR A O 1
ATOM 1480 N N . GLY A 1 194 ? 14.906 -24.688 -27.906 1 83.81 194 GLY A N 1
ATOM 1481 C CA . GLY A 1 194 ? 15.453 -24.766 -29.25 1 83.81 194 GLY A CA 1
ATOM 1482 C C . GLY A 1 194 ? 16.938 -25.031 -29.281 1 83.81 194 GLY A C 1
ATOM 1483 O O . GLY A 1 194 ? 17.547 -25.094 -30.359 1 83.81 194 GLY A O 1
ATOM 1484 N N . THR A 1 195 ? 17.562 -25.078 -28.172 1 84.12 195 THR A N 1
ATOM 1485 C CA . THR A 1 195 ? 19 -25.344 -28.047 1 84.12 195 THR A CA 1
ATOM 1486 C C . THR A 1 195 ? 19.25 -26.625 -27.281 1 84.12 195 THR A C 1
ATOM 1488 O O . THR A 1 195 ? 18.469 -26.984 -26.391 1 84.12 195 THR A O 1
ATOM 1491 N N . ASN A 1 196 ? 20.266 -27.297 -27.656 1 85.94 196 ASN A N 1
ATOM 1492 C CA . ASN A 1 196 ? 20.641 -28.516 -26.938 1 85.94 196 ASN A CA 1
ATOM 1493 C C . ASN A 1 196 ? 21.266 -28.188 -25.578 1 85.94 196 ASN A C 1
ATOM 1495 O O . ASN A 1 196 ? 22.312 -27.547 -25.516 1 85.94 196 ASN A O 1
ATOM 1499 N N . LEU A 1 197 ? 20.625 -28.656 -24.516 1 84.75 197 LEU A N 1
ATOM 1500 C CA . LEU A 1 197 ? 21.047 -28.328 -23.156 1 84.75 197 LEU A CA 1
ATOM 1501 C C . LEU A 1 197 ? 21.984 -29.391 -22.594 1 84.75 197 LEU A C 1
ATOM 1503 O O . LEU A 1 197 ? 22.5 -29.266 -21.5 1 84.75 197 LEU A O 1
ATOM 1507 N N . GLY A 1 198 ? 22.266 -30.375 -23.438 1 81.31 198 GLY A N 1
ATOM 1508 C CA . GLY A 1 198 ? 23.156 -31.438 -22.984 1 81.31 198 GLY A CA 1
ATOM 1509 C C . GLY A 1 198 ? 22.438 -32.531 -22.203 1 81.31 198 GLY A C 1
ATOM 1510 O O . GLY A 1 198 ? 21.234 -32.719 -22.375 1 81.31 198 GLY A O 1
ATOM 1511 N N . PRO A 1 199 ? 23.219 -33.281 -21.328 1 82.38 199 PRO A N 1
ATOM 1512 C CA . PRO A 1 199 ? 22.625 -34.375 -20.578 1 82.38 199 PRO A CA 1
ATOM 1513 C C . PRO A 1 199 ? 21.594 -33.906 -19.547 1 82.38 199 PRO A C 1
ATOM 1515 O O . PRO A 1 199 ? 21.672 -32.75 -19.078 1 82.38 199 PRO A O 1
ATOM 1518 N N . ALA A 1 200 ? 20.75 -34.781 -19.25 1 86.56 200 ALA A N 1
ATOM 1519 C CA . ALA A 1 200 ? 19.672 -34.469 -18.297 1 86.56 200 ALA A CA 1
ATOM 1520 C C . ALA A 1 200 ? 20.25 -34.094 -16.938 1 86.56 200 ALA A C 1
ATOM 1522 O O . ALA A 1 200 ? 21.219 -34.719 -16.469 1 86.56 200 ALA A O 1
ATOM 1523 N N . ALA A 1 201 ? 19.75 -33.031 -16.391 1 89.06 201 ALA A N 1
ATOM 1524 C CA . ALA A 1 201 ? 20.141 -32.531 -15.062 1 89.06 201 ALA A CA 1
ATOM 1525 C C . ALA A 1 201 ? 18.969 -31.844 -14.367 1 89.06 201 ALA A C 1
ATOM 1527 O O . ALA A 1 201 ? 18 -31.469 -15.016 1 89.06 201 ALA A O 1
ATOM 1528 N N . ARG A 1 202 ? 19.125 -31.891 -13.047 1 93.81 202 ARG A N 1
ATOM 1529 C CA . ARG A 1 202 ? 18.062 -31.266 -12.258 1 93.81 202 ARG A CA 1
ATOM 1530 C C . ARG A 1 202 ? 18.641 -30.375 -11.164 1 93.81 202 ARG A C 1
ATOM 1532 O O . ARG A 1 202 ? 19.594 -30.781 -10.469 1 93.81 202 ARG A O 1
ATOM 1539 N N . ILE A 1 203 ? 18.141 -29.219 -11.102 1 95.88 203 ILE A N 1
ATOM 1540 C CA . ILE A 1 203 ? 18.484 -28.344 -9.984 1 95.88 203 ILE A CA 1
ATOM 1541 C C . ILE A 1 203 ? 17.203 -27.812 -9.328 1 95.88 203 ILE A C 1
ATOM 1543 O O . ILE A 1 203 ? 16.125 -27.844 -9.945 1 95.88 203 ILE A O 1
ATOM 1547 N N . VAL A 1 204 ? 17.328 -27.422 -8.086 1 98.12 204 VAL A N 1
ATOM 1548 C CA . VAL A 1 204 ? 16.188 -26.859 -7.359 1 98.12 204 VAL A CA 1
ATOM 1549 C C . VAL A 1 204 ? 16.547 -25.469 -6.859 1 98.12 204 VAL A C 1
ATOM 1551 O O . VAL A 1 204 ? 17.516 -25.297 -6.109 1 98.12 204 VAL A O 1
ATOM 1554 N N . ILE A 1 205 ? 15.734 -24.516 -7.309 1 98.5 205 ILE A N 1
ATOM 1555 C CA . ILE A 1 205 ? 15.977 -23.125 -6.961 1 98.5 205 ILE A CA 1
ATOM 1556 C C . ILE A 1 205 ? 14.922 -22.656 -5.965 1 98.5 205 ILE A C 1
ATOM 1558 O O . ILE A 1 205 ? 13.719 -22.859 -6.172 1 98.5 205 ILE A O 1
ATOM 1562 N N . PRO A 1 206 ? 15.328 -22.016 -4.887 1 98.44 206 PRO A N 1
ATOM 1563 C CA . PRO A 1 206 ? 14.32 -21.5 -3.967 1 98.44 206 PRO A CA 1
ATOM 1564 C C . PRO A 1 206 ? 13.266 -20.641 -4.664 1 98.44 206 PRO A C 1
ATOM 1566 O O . PRO A 1 206 ? 13.617 -19.734 -5.422 1 98.44 206 PRO A O 1
ATOM 1569 N N . ALA A 1 207 ? 11.992 -20.906 -4.355 1 98.5 207 ALA A N 1
ATOM 1570 C CA . ALA A 1 207 ? 10.906 -20.172 -4.996 1 98.5 207 ALA A CA 1
ATOM 1571 C C . ALA A 1 207 ? 10.969 -18.688 -4.66 1 98.5 207 ALA A C 1
ATOM 1573 O O . ALA A 1 207 ? 10.664 -17.828 -5.504 1 98.5 207 ALA A O 1
ATOM 1574 N N . ARG A 1 208 ? 11.336 -18.375 -3.49 1 97.12 208 ARG A N 1
ATOM 1575 C CA . ARG A 1 208 ? 11.445 -16.984 -3.064 1 97.12 208 ARG A CA 1
ATOM 1576 C C . ARG A 1 208 ? 12.445 -16.234 -3.934 1 97.12 208 ARG A C 1
ATOM 1578 O O . ARG A 1 208 ? 12.211 -15.062 -4.273 1 97.12 208 ARG A O 1
ATOM 1585 N N . ASN A 1 209 ? 13.539 -16.844 -4.254 1 98.12 209 ASN A N 1
ATOM 1586 C CA . ASN A 1 209 ? 14.547 -16.203 -5.105 1 98.12 209 ASN A CA 1
ATOM 1587 C C . ASN A 1 209 ? 14.031 -16.016 -6.527 1 98.12 209 ASN A C 1
ATOM 1589 O O . ASN A 1 209 ? 14.273 -14.969 -7.145 1 98.12 209 ASN A O 1
ATOM 1593 N N . LEU A 1 210 ? 13.312 -16.969 -6.977 1 98.5 210 LEU A N 1
ATOM 1594 C CA . LEU A 1 210 ? 12.734 -16.875 -8.312 1 98.5 210 LEU A CA 1
ATOM 1595 C C . LEU A 1 210 ? 11.688 -15.766 -8.375 1 98.5 210 LEU A C 1
ATOM 1597 O O . LEU A 1 210 ? 11.562 -15.086 -9.398 1 98.5 210 LEU A O 1
ATOM 1601 N N . HIS A 1 211 ? 10.984 -15.688 -7.352 1 97 211 HIS A N 1
ATOM 1602 C CA . HIS A 1 211 ? 10 -14.617 -7.281 1 97 211 HIS A CA 1
ATOM 1603 C C . HIS A 1 211 ? 10.664 -13.25 -7.426 1 97 211 HIS A C 1
ATOM 1605 O O . HIS A 1 211 ? 10.188 -12.398 -8.18 1 97 211 HIS A O 1
ATOM 1611 N N . GLU A 1 212 ? 11.703 -13 -6.75 1 97.06 212 GLU A N 1
ATOM 1612 C CA . GLU A 1 212 ? 12.445 -11.75 -6.867 1 97.06 212 GLU A CA 1
ATOM 1613 C C . GLU A 1 212 ? 12.969 -11.555 -8.289 1 97.06 212 GLU A C 1
ATOM 1615 O O . GLU A 1 212 ? 12.922 -10.445 -8.82 1 97.06 212 GLU A O 1
ATOM 1620 N N . LEU A 1 213 ? 13.492 -12.609 -8.828 1 97.81 213 LEU A N 1
ATOM 1621 C CA . LEU A 1 213 ? 13.969 -12.547 -10.203 1 97.81 213 LEU A CA 1
ATOM 1622 C C . LEU A 1 213 ? 12.859 -12.109 -11.148 1 97.81 213 LEU A C 1
ATOM 1624 O O . LEU A 1 213 ? 13.07 -11.25 -12.016 1 97.81 213 LEU A O 1
ATOM 1628 N N . SER A 1 214 ? 11.758 -12.703 -10.977 1 96.62 214 SER A N 1
ATOM 1629 C CA . SER A 1 214 ? 10.633 -12.414 -11.859 1 96.62 214 SER A CA 1
ATOM 1630 C C . SER A 1 214 ? 10.266 -10.938 -11.812 1 96.62 214 SER A C 1
ATOM 1632 O O . SER A 1 214 ? 9.852 -10.359 -12.828 1 96.62 214 SER A O 1
ATOM 1634 N N . LYS A 1 215 ? 10.344 -10.312 -10.711 1 95.75 215 LYS A N 1
ATOM 1635 C CA . LYS A 1 215 ? 10.031 -8.898 -10.555 1 95.75 215 LYS A CA 1
ATOM 1636 C C . LYS A 1 215 ? 11.023 -8.031 -11.32 1 95.75 215 LYS A C 1
ATOM 1638 O O . LYS A 1 215 ? 10.703 -6.898 -11.703 1 95.75 215 LYS A O 1
ATOM 1643 N N . LEU A 1 216 ? 12.172 -8.516 -11.523 1 96.5 216 LEU A N 1
ATOM 1644 C CA . LEU A 1 216 ? 13.242 -7.754 -12.156 1 96.5 216 LEU A CA 1
ATOM 1645 C C . LEU A 1 216 ? 13.195 -7.918 -13.672 1 96.5 216 LEU A C 1
ATOM 1647 O O . LEU A 1 216 ? 13.805 -7.133 -14.406 1 96.5 216 LEU A O 1
ATOM 1651 N N . LEU A 1 217 ? 12.57 -8.953 -14.07 1 95.69 217 LEU A N 1
ATOM 1652 C CA . LEU A 1 217 ? 12.5 -9.227 -15.5 1 95.69 217 LEU A CA 1
ATOM 1653 C C . LEU A 1 217 ? 11.422 -8.375 -16.172 1 95.69 217 LEU A C 1
ATOM 1655 O O . LEU A 1 217 ? 10.344 -8.18 -15.594 1 95.69 217 LEU A O 1
ATOM 1659 N N . LYS A 1 218 ? 11.75 -7.797 -17.266 1 89.31 218 LYS A N 1
ATOM 1660 C CA . LYS A 1 218 ? 10.773 -7.051 -18.062 1 89.31 218 LYS A CA 1
ATOM 1661 C C . LYS A 1 218 ? 9.977 -7.977 -18.969 1 89.31 218 LYS A C 1
ATOM 1663 O O . LYS A 1 218 ? 10.461 -9.055 -19.344 1 89.31 218 LYS A O 1
ATOM 1668 N N . ASN A 1 219 ? 8.797 -7.523 -19.188 1 87.69 219 ASN A N 1
ATOM 1669 C CA . ASN A 1 219 ? 7.988 -8.242 -20.172 1 87.69 219 ASN A CA 1
ATOM 1670 C C . ASN A 1 219 ? 8.32 -7.801 -21.594 1 87.69 219 ASN A C 1
ATOM 1672 O O . ASN A 1 219 ? 7.562 -7.047 -22.203 1 87.69 219 ASN A O 1
ATOM 1676 N N . ASP A 1 220 ? 9.453 -8.242 -22.062 1 87.38 220 ASP A N 1
ATOM 1677 C CA . ASP A 1 220 ? 9.906 -7.863 -23.391 1 87.38 220 ASP A CA 1
ATOM 1678 C C . ASP A 1 220 ? 10.445 -9.07 -24.156 1 87.38 220 ASP A C 1
ATOM 1680 O O . ASP A 1 220 ? 10.211 -10.219 -23.766 1 87.38 220 ASP A O 1
ATOM 1684 N N . HIS A 1 221 ? 11.078 -8.82 -25.344 1 90.44 221 HIS A N 1
ATOM 1685 C CA . HIS A 1 221 ? 11.539 -9.906 -26.203 1 90.44 221 HIS A CA 1
ATOM 1686 C C . HIS A 1 221 ? 13.039 -10.141 -26.031 1 90.44 221 HIS A C 1
ATOM 1688 O O . HIS A 1 221 ? 13.648 -10.891 -26.797 1 90.44 221 HIS A O 1
ATOM 1694 N N . ASP A 1 222 ? 13.555 -9.562 -24.969 1 94.38 222 ASP A N 1
ATOM 1695 C CA . ASP A 1 222 ? 14.961 -9.828 -24.688 1 94.38 222 ASP A CA 1
ATOM 1696 C C . ASP A 1 222 ? 15.148 -11.203 -24.047 1 94.38 222 ASP A C 1
ATOM 1698 O O . ASP A 1 222 ? 14.172 -11.938 -23.844 1 94.38 222 ASP A O 1
ATOM 1702 N N . GLU A 1 223 ? 16.438 -11.594 -23.859 1 95.81 223 GLU A N 1
ATOM 1703 C CA . GLU A 1 223 ? 16.719 -12.938 -23.344 1 95.81 223 GLU A CA 1
ATOM 1704 C C . GLU A 1 223 ? 17.531 -12.875 -22.062 1 95.81 223 GLU A C 1
ATOM 1706 O O . GLU A 1 223 ? 18.281 -11.922 -21.844 1 95.81 223 GLU A O 1
ATOM 1711 N N . THR A 1 224 ? 17.344 -13.836 -21.312 1 96.69 224 THR A N 1
ATOM 1712 C CA . THR A 1 224 ? 18.141 -14.078 -20.109 1 96.69 224 THR A CA 1
ATOM 1713 C C . THR A 1 224 ? 19.031 -15.312 -20.297 1 96.69 224 THR A C 1
ATOM 1715 O O . THR A 1 224 ? 18.547 -16.359 -20.734 1 96.69 224 THR A O 1
ATOM 1718 N N . GLU A 1 225 ? 20.297 -15.109 -20.047 1 95.56 225 GLU A N 1
ATOM 1719 C CA . GLU A 1 225 ? 21.203 -16.25 -20 1 95.56 225 GLU A CA 1
ATOM 1720 C C . GLU A 1 225 ? 21.172 -16.938 -18.641 1 95.56 225 GLU A C 1
ATOM 1722 O O . GLU A 1 225 ? 21.281 -16.281 -17.609 1 95.56 225 GLU A O 1
ATOM 1727 N N . ILE A 1 226 ? 21 -18.219 -18.672 1 95.44 226 ILE A N 1
ATOM 1728 C CA . ILE A 1 226 ? 21 -19.031 -17.469 1 95.44 226 ILE A CA 1
ATOM 1729 C C . ILE A 1 226 ? 22.25 -19.906 -17.438 1 95.44 226 ILE A C 1
ATOM 1731 O O . ILE A 1 226 ? 22.5 -20.672 -18.359 1 95.44 226 ILE A O 1
ATOM 1735 N N . ALA A 1 227 ? 23.062 -19.734 -16.391 1 93.5 227 ALA A N 1
ATOM 1736 C CA . ALA A 1 227 ? 24.266 -20.531 -16.188 1 93.5 227 ALA A CA 1
ATOM 1737 C C . ALA A 1 227 ? 24.188 -21.297 -14.867 1 93.5 227 ALA A C 1
ATOM 1739 O O . ALA A 1 227 ? 24.094 -20.703 -13.789 1 93.5 227 ALA A O 1
ATOM 1740 N N . VAL A 1 228 ? 24.203 -22.625 -14.984 1 92.56 228 VAL A N 1
ATOM 1741 C CA . VAL A 1 228 ? 24.125 -23.469 -13.797 1 92.56 228 VAL A CA 1
ATOM 1742 C C . VAL A 1 228 ? 25.531 -23.844 -13.344 1 92.56 228 VAL A C 1
ATOM 1744 O O . VAL A 1 228 ? 26.297 -24.438 -14.109 1 92.56 228 VAL A O 1
ATOM 1747 N N . MET A 1 229 ? 25.766 -23.5 -12.133 1 87.94 229 MET A N 1
ATOM 1748 C CA . MET A 1 229 ? 27.031 -23.875 -11.508 1 87.94 229 MET A CA 1
ATOM 1749 C C . MET A 1 229 ? 26.812 -24.953 -10.461 1 87.94 229 MET A C 1
ATOM 1751 O O . MET A 1 229 ? 25.781 -25.641 -10.461 1 87.94 229 MET A O 1
ATOM 1755 N N . ASN A 1 230 ? 27.875 -25.344 -9.656 1 83.81 230 ASN A N 1
ATOM 1756 C CA . ASN A 1 230 ? 27.781 -26.453 -8.719 1 83.81 230 ASN A CA 1
ATOM 1757 C C . ASN A 1 230 ? 26.719 -26.203 -7.648 1 83.81 230 ASN A C 1
ATOM 1759 O O . ASN A 1 230 ? 25.875 -27.062 -7.391 1 83.81 230 ASN A O 1
ATOM 1763 N N . ASN A 1 231 ? 26.719 -25.141 -7.078 1 90.56 231 ASN A N 1
ATOM 1764 C CA . ASN A 1 231 ? 25.781 -24.906 -5.988 1 90.56 231 ASN A CA 1
ATOM 1765 C C . ASN A 1 231 ? 25.016 -23.594 -6.176 1 90.56 231 ASN A C 1
ATOM 1767 O O . ASN A 1 231 ? 24.422 -23.078 -5.227 1 90.56 231 ASN A O 1
ATOM 1771 N N . ARG A 1 232 ? 25.047 -23.125 -7.453 1 94.06 232 ARG A N 1
ATOM 1772 C CA . ARG A 1 232 ? 24.375 -21.859 -7.727 1 94.06 232 ARG A CA 1
ATOM 1773 C C . ARG A 1 232 ? 23.891 -21.781 -9.18 1 94.06 232 ARG A C 1
ATOM 1775 O O . ARG A 1 232 ? 24.375 -22.547 -10.023 1 94.06 232 ARG A O 1
ATOM 1782 N N . VAL A 1 233 ? 23.016 -20.953 -9.406 1 95.81 233 VAL A N 1
ATOM 1783 C CA . VAL A 1 233 ? 22.578 -20.641 -10.758 1 95.81 233 VAL A CA 1
ATOM 1784 C C . VAL A 1 233 ? 22.594 -19.125 -10.969 1 95.81 233 VAL A C 1
ATOM 1786 O O . VAL A 1 233 ? 22.234 -18.359 -10.062 1 95.81 233 VAL A O 1
ATOM 1789 N N . ARG A 1 234 ? 23.047 -18.734 -12.117 1 96.44 234 ARG A N 1
ATOM 1790 C CA . ARG A 1 234 ? 23.156 -17.312 -12.43 1 96.44 234 ARG A CA 1
ATOM 1791 C C . ARG A 1 234 ? 22.266 -16.938 -13.617 1 96.44 234 ARG A C 1
ATOM 1793 O O . ARG A 1 234 ? 22.25 -17.656 -14.625 1 96.44 234 ARG A O 1
ATOM 1800 N N . PHE A 1 235 ? 21.516 -15.922 -13.469 1 96.94 235 PHE A N 1
ATOM 1801 C CA . PHE A 1 235 ? 20.719 -15.305 -14.523 1 96.94 235 PHE A CA 1
ATOM 1802 C C . PHE A 1 235 ? 21.312 -13.969 -14.945 1 96.94 235 PHE A C 1
ATOM 1804 O O . PHE A 1 235 ? 21.547 -13.094 -14.109 1 96.94 235 PHE A O 1
ATOM 1811 N N . THR A 1 236 ? 21.594 -13.789 -16.234 1 96.31 236 THR A N 1
ATOM 1812 C CA . THR A 1 236 ? 22.188 -12.562 -16.734 1 96.31 236 THR A CA 1
ATOM 1813 C C . THR A 1 236 ? 21.344 -11.961 -17.859 1 96.31 236 THR A C 1
ATOM 1815 O O . THR A 1 236 ? 21.062 -12.625 -18.859 1 96.31 236 THR A O 1
ATOM 1818 N N . THR A 1 237 ? 20.891 -10.836 -17.703 1 94.75 237 THR A N 1
ATOM 1819 C CA . THR A 1 237 ? 20.203 -10.078 -18.75 1 94.75 237 THR A CA 1
ATOM 1820 C C . THR A 1 237 ? 20.625 -8.617 -18.719 1 94.75 237 THR A C 1
ATOM 1822 O O . THR A 1 237 ? 20.469 -7.926 -17.719 1 94.75 237 THR A O 1
ATOM 1825 N N . HIS A 1 238 ? 21.203 -8.109 -19.844 1 91.19 238 HIS A N 1
ATOM 1826 C CA . HIS A 1 238 ? 21.688 -6.742 -19.969 1 91.19 238 HIS A CA 1
ATOM 1827 C C . HIS A 1 238 ? 22.641 -6.398 -18.812 1 91.19 238 HIS A C 1
ATOM 1829 O O . HIS A 1 238 ? 23.672 -7.047 -18.641 1 91.19 238 HIS A O 1
ATOM 1835 N N . GLU A 1 239 ? 22.266 -5.402 -18 1 93 239 GLU A N 1
ATOM 1836 C CA . GLU A 1 239 ? 23.156 -4.953 -16.922 1 93 239 GLU A CA 1
ATOM 1837 C C . GLU A 1 239 ? 22.875 -5.703 -15.633 1 93 239 GLU A C 1
ATOM 1839 O O . GLU A 1 239 ? 23.578 -5.523 -14.641 1 93 239 GLU A O 1
ATOM 1844 N N . LEU A 1 240 ? 21.953 -6.617 -15.641 1 96 240 LEU A N 1
ATOM 1845 C CA . LEU A 1 240 ? 21.453 -7.273 -14.438 1 96 240 LEU A CA 1
ATOM 1846 C C . LEU A 1 240 ? 21.984 -8.695 -14.328 1 96 240 LEU A C 1
ATOM 1848 O O . LEU A 1 240 ? 21.984 -9.445 -15.312 1 96 240 LEU A O 1
ATOM 1852 N N . GLN A 1 241 ? 22.516 -9.031 -13.219 1 96.44 241 GLN A N 1
ATOM 1853 C CA . GLN A 1 241 ? 22.859 -10.398 -12.883 1 96.44 241 GLN A CA 1
ATOM 1854 C C . GLN A 1 241 ? 22.25 -10.82 -11.547 1 96.44 241 GLN A C 1
ATOM 1856 O O . GLN A 1 241 ? 22.344 -10.094 -10.555 1 96.44 241 GLN A O 1
ATOM 1861 N N . VAL A 1 242 ? 21.609 -11.969 -11.547 1 97.38 242 VAL A N 1
ATOM 1862 C CA . VAL A 1 242 ? 21 -12.531 -10.352 1 97.38 242 VAL A CA 1
ATOM 1863 C C . VAL A 1 242 ? 21.547 -13.93 -10.094 1 97.38 242 VAL A C 1
ATOM 1865 O O . VAL A 1 242 ? 21.547 -14.781 -10.984 1 97.38 242 VAL A O 1
ATOM 1868 N N . GLU A 1 243 ? 22.062 -14.133 -8.945 1 96.62 243 GLU A N 1
ATOM 1869 C CA . GLU A 1 243 ? 22.594 -15.445 -8.578 1 96.62 243 GLU A CA 1
ATOM 1870 C C . GLU A 1 243 ? 21.859 -16.016 -7.379 1 96.62 243 GLU A C 1
ATOM 1872 O O . GLU A 1 243 ? 21.672 -15.336 -6.367 1 96.62 243 GLU A O 1
ATOM 1877 N N . SER A 1 244 ? 21.422 -17.203 -7.504 1 97.06 244 SER A N 1
ATOM 1878 C CA . SER A 1 244 ? 20.703 -17.891 -6.438 1 97.06 244 SER A CA 1
ATOM 1879 C C . SER A 1 244 ? 21.438 -19.156 -5.988 1 97.06 244 SER A C 1
ATOM 1881 O O . SER A 1 244 ? 21.969 -19.891 -6.816 1 97.06 244 SER A O 1
ATOM 1883 N N . ALA A 1 245 ? 21.484 -19.344 -4.684 1 95.81 245 ALA A N 1
ATOM 1884 C CA . ALA A 1 245 ? 21.875 -20.656 -4.176 1 95.81 245 ALA A CA 1
ATOM 1885 C C . ALA A 1 245 ? 20.859 -21.734 -4.582 1 95.81 245 ALA A C 1
ATOM 1887 O O . ALA A 1 245 ? 19.688 -21.422 -4.801 1 95.81 245 ALA A O 1
ATOM 1888 N N . LEU A 1 246 ? 21.344 -22.922 -4.68 1 97.12 246 LEU A N 1
ATOM 1889 C CA . LEU A 1 246 ? 20.469 -24.062 -4.957 1 97.12 246 LEU A CA 1
ATOM 1890 C C . LEU A 1 246 ? 20.094 -24.781 -3.668 1 97.12 246 LEU A C 1
ATOM 1892 O O . LEU A 1 246 ? 20.828 -24.719 -2.678 1 97.12 246 LEU A O 1
ATOM 1896 N N . LEU A 1 247 ? 18.969 -25.344 -3.666 1 97.38 247 LEU A N 1
ATOM 1897 C CA . LEU A 1 247 ? 18.578 -26.188 -2.543 1 97.38 247 LEU A CA 1
ATOM 1898 C C . LEU A 1 247 ? 19.188 -27.578 -2.682 1 97.38 247 LEU A C 1
ATOM 1900 O O . LEU A 1 247 ? 19.281 -28.125 -3.787 1 97.38 247 LEU A O 1
ATOM 1904 N N . ASP A 1 248 ? 19.531 -28.062 -1.528 1 94.06 248 ASP A N 1
ATOM 1905 C CA . ASP A 1 248 ? 20.047 -29.422 -1.487 1 94.06 248 ASP A CA 1
ATOM 1906 C C . ASP A 1 248 ? 18.922 -30.438 -1.423 1 94.06 248 ASP A C 1
ATOM 1908 O O . ASP A 1 248 ? 17.812 -30.109 -0.971 1 94.06 248 ASP A O 1
ATOM 1912 N N . GLY A 1 249 ? 19.219 -31.672 -1.992 1 91 249 GLY A N 1
ATOM 1913 C CA . GLY A 1 249 ? 18.25 -32.75 -1.895 1 91 249 GLY A CA 1
ATOM 1914 C C . GLY A 1 249 ? 17.641 -33.125 -3.23 1 91 249 GLY A C 1
ATOM 1915 O O . GLY A 1 249 ? 17.75 -32.375 -4.199 1 91 249 GLY A O 1
ATOM 1916 N N . ALA A 1 250 ? 17.078 -34.25 -3.244 1 92.06 250 ALA A N 1
ATOM 1917 C CA . ALA A 1 250 ? 16.438 -34.75 -4.453 1 92.06 250 ALA A CA 1
ATOM 1918 C C . ALA A 1 250 ? 14.961 -34.344 -4.504 1 92.06 250 ALA A C 1
ATOM 1920 O O . ALA A 1 250 ? 14.188 -34.688 -3.605 1 92.06 250 ALA A O 1
ATOM 1921 N N . PHE A 1 251 ? 14.688 -33.562 -5.52 1 95 251 PHE A N 1
ATOM 1922 C CA . PHE A 1 251 ? 13.281 -33.25 -5.742 1 95 251 PHE A CA 1
ATOM 1923 C C . PHE A 1 251 ? 12.492 -34.5 -6.066 1 95 251 PHE A C 1
ATOM 1925 O O . PHE A 1 251 ? 12.914 -35.312 -6.887 1 95 251 PHE A O 1
ATOM 1932 N N . PRO A 1 252 ? 11.352 -34.656 -5.418 1 93.62 252 PRO A N 1
ATOM 1933 C CA . PRO A 1 252 ? 10.625 -35.906 -5.625 1 93.62 252 PRO A CA 1
ATOM 1934 C C . PRO A 1 252 ? 10.086 -36.031 -7.047 1 93.62 252 PRO A C 1
ATOM 1936 O O . PRO A 1 252 ? 9.781 -35.031 -7.699 1 93.62 252 PRO A O 1
ATOM 1939 N N . SER A 1 253 ? 10.07 -37.281 -7.445 1 90.44 253 SER A N 1
ATOM 1940 C CA . SER A 1 253 ? 9.391 -37.562 -8.703 1 90.44 253 SER A CA 1
ATOM 1941 C C . SER A 1 253 ? 7.875 -37.438 -8.555 1 90.44 253 SER A C 1
ATOM 1943 O O . SER A 1 253 ? 7.27 -38.062 -7.691 1 90.44 253 SER A O 1
ATOM 1945 N N . LEU A 1 254 ? 7.309 -36.594 -9.43 1 90.31 254 LEU A N 1
ATOM 1946 C CA . LEU A 1 254 ? 5.887 -36.312 -9.273 1 90.31 254 LEU A CA 1
ATOM 1947 C C . LEU A 1 254 ? 5.105 -36.75 -10.5 1 90.31 254 LEU A C 1
ATOM 1949 O O . LEU A 1 254 ? 3.91 -36.469 -10.617 1 90.31 254 LEU A O 1
ATOM 1953 N N . SER A 1 255 ? 5.738 -37.469 -11.359 1 87.06 255 SER A N 1
ATOM 1954 C CA . SER A 1 255 ? 5.074 -37.938 -12.57 1 87.06 255 SER A CA 1
ATOM 1955 C C . SER A 1 255 ? 3.924 -38.875 -12.234 1 87.06 255 SER A C 1
ATOM 1957 O O . SER A 1 255 ? 2.898 -38.875 -12.914 1 87.06 255 SER A O 1
ATOM 1959 N N . HIS A 1 256 ? 4.078 -39.594 -11.211 1 89.31 256 HIS A N 1
ATOM 1960 C CA . HIS A 1 256 ? 3.08 -40.594 -10.844 1 89.31 256 HIS A CA 1
ATOM 1961 C C . HIS A 1 256 ? 1.833 -39.938 -10.266 1 89.31 256 HIS A C 1
ATOM 1963 O O . HIS A 1 256 ? 0.765 -40.562 -10.219 1 89.31 256 HIS A O 1
ATOM 1969 N N . VAL A 1 257 ? 1.961 -38.781 -9.789 1 91.69 257 VAL A N 1
ATOM 1970 C CA . VAL A 1 257 ? 0.836 -38.094 -9.156 1 91.69 257 VAL A CA 1
ATOM 1971 C C . VAL A 1 257 ? -0.069 -37.469 -10.219 1 91.69 257 VAL A C 1
ATOM 1973 O O . VAL A 1 257 ? -1.208 -37.094 -9.93 1 91.69 257 VAL A O 1
ATOM 1976 N N . ILE A 1 258 ? 0.378 -37.406 -11.414 1 92.62 258 ILE A N 1
ATOM 1977 C CA . ILE A 1 258 ? -0.377 -36.781 -12.508 1 92.62 258 ILE A CA 1
ATOM 1978 C C . ILE A 1 258 ? -1.269 -37.844 -13.164 1 92.62 258 ILE A C 1
ATOM 1980 O O . ILE A 1 258 ? -0.778 -38.75 -13.852 1 92.62 258 ILE A O 1
ATOM 1984 N N . PRO A 1 259 ? -2.525 -37.688 -13.078 1 93.44 259 PRO A N 1
ATOM 1985 C CA . PRO A 1 259 ? -3.424 -38.656 -13.68 1 93.44 259 PRO A CA 1
ATOM 1986 C C . PRO A 1 259 ? -3.367 -38.656 -15.211 1 93.44 259 PRO A C 1
ATOM 1988 O O . PRO A 1 259 ? -3.311 -37.594 -15.828 1 93.44 259 PRO A O 1
ATOM 1991 N N . ARG A 1 260 ? -3.414 -39.812 -15.797 1 89.12 260 ARG A N 1
ATOM 1992 C CA . ARG A 1 260 ? -3.338 -39.938 -17.25 1 89.12 260 ARG A CA 1
ATOM 1993 C C . ARG A 1 260 ? -4.73 -40 -17.859 1 89.12 260 ARG A C 1
ATOM 1995 O O . ARG A 1 260 ? -4.914 -39.656 -19.031 1 89.12 260 ARG A O 1
ATOM 2002 N N . ASP A 1 261 ? -5.594 -40.5 -17.094 1 94.19 261 ASP A N 1
ATOM 2003 C CA . ASP A 1 261 ? -6.977 -40.625 -17.531 1 94.19 261 ASP A CA 1
ATOM 2004 C C . ASP A 1 261 ? -7.914 -39.781 -16.688 1 94.19 261 ASP A C 1
ATOM 2006 O O . ASP A 1 261 ? -7.496 -39.188 -15.68 1 94.19 261 ASP A O 1
ATOM 2010 N N . TYR A 1 262 ? -9.062 -39.594 -17.203 1 96.94 262 TYR A N 1
ATOM 2011 C CA . TYR A 1 262 ? -10.047 -38.812 -16.453 1 96.94 262 TYR A CA 1
ATOM 2012 C C . TYR A 1 262 ? -11.445 -39.406 -16.625 1 96.94 262 TYR A C 1
ATOM 2014 O O . TYR A 1 262 ? -11.703 -40.156 -17.578 1 96.94 262 TYR A O 1
ATOM 2022 N N . LEU A 1 263 ? -12.258 -39.156 -15.711 1 97.81 263 LEU A N 1
ATOM 2023 C CA . LEU A 1 263 ? -13.648 -39.594 -15.734 1 97.81 263 LEU A CA 1
ATOM 2024 C C . LEU A 1 263 ? -14.547 -38.562 -16.391 1 97.81 263 LEU A C 1
ATOM 2026 O O . LEU A 1 263 ? -15.531 -38.906 -17.031 1 97.81 263 LEU A O 1
ATOM 2030 N N . SER A 1 264 ? -14.25 -37.281 -16.188 1 97.5 264 SER A N 1
ATOM 2031 C CA . SER A 1 264 ? -14.977 -36.188 -16.781 1 97.5 264 SER A CA 1
ATOM 2032 C C . SER A 1 264 ? -14.039 -35.062 -17.188 1 97.5 264 SER A C 1
ATOM 2034 O O . SER A 1 264 ? -12.992 -34.875 -16.562 1 97.5 264 SER A O 1
ATOM 2036 N N . GLU A 1 265 ? -14.43 -34.344 -18.188 1 97.31 265 GLU A N 1
ATOM 2037 C CA . GLU A 1 265 ? -13.688 -33.188 -18.641 1 97.31 265 GLU A CA 1
ATOM 2038 C C . GLU A 1 265 ? -14.625 -32 -18.906 1 97.31 265 GLU A C 1
ATOM 2040 O O . GLU A 1 265 ? -15.633 -32.156 -19.609 1 97.31 265 GLU A O 1
ATOM 2045 N N . LEU A 1 266 ? -14.328 -30.938 -18.312 1 97.81 266 LEU A N 1
ATOM 2046 C CA . LEU A 1 266 ? -15.109 -29.703 -18.453 1 97.81 266 LEU A CA 1
ATOM 2047 C C . LEU A 1 266 ? -14.312 -28.641 -19.203 1 97.81 266 LEU A C 1
ATOM 2049 O O . LEU A 1 266 ? -13.117 -28.484 -18.969 1 97.81 266 LEU A O 1
ATOM 2053 N N . PHE A 1 267 ? -14.969 -27.906 -20.062 1 97.56 267 PHE A N 1
ATOM 2054 C CA . PHE A 1 267 ? -14.438 -26.703 -20.688 1 97.56 267 PHE A CA 1
ATOM 2055 C C . PHE A 1 267 ? -15.18 -25.469 -20.172 1 97.56 267 PHE A C 1
ATOM 2057 O O . PHE A 1 267 ? -16.406 -25.359 -20.297 1 97.56 267 PHE A O 1
ATOM 2064 N N . ILE A 1 268 ? -14.414 -24.562 -19.625 1 97.94 268 ILE A N 1
ATOM 2065 C CA . ILE A 1 268 ? -15.047 -23.453 -18.922 1 97.94 268 ILE A CA 1
ATOM 2066 C C . ILE A 1 268 ? -14.281 -22.156 -19.219 1 97.94 268 ILE A C 1
ATOM 2068 O O . ILE A 1 268 ? -13.055 -22.188 -19.359 1 97.94 268 ILE A O 1
ATOM 2072 N N . GLU A 1 269 ? -14.977 -21.094 -19.297 1 98 269 GLU A N 1
ATOM 2073 C CA . GLU A 1 269 ? -14.328 -19.797 -19.438 1 98 269 GLU A CA 1
ATOM 2074 C C . GLU A 1 269 ? -13.531 -19.438 -18.172 1 98 269 GLU A C 1
ATOM 2076 O O . GLU A 1 269 ? -14.07 -19.5 -17.062 1 98 269 GLU A O 1
ATOM 2081 N N . LYS A 1 270 ? -12.312 -19.031 -18.328 1 98.19 270 LYS A N 1
ATOM 2082 C CA . LYS A 1 270 ? -11.398 -18.797 -17.203 1 98.19 270 LYS A CA 1
ATOM 2083 C C . LYS A 1 270 ? -11.906 -17.672 -16.312 1 98.19 270 LYS A C 1
ATOM 2085 O O . LYS A 1 270 ? -11.938 -17.812 -15.086 1 98.19 270 LYS A O 1
ATOM 2090 N N . THR A 1 271 ? -12.281 -16.562 -16.938 1 97.44 271 THR A N 1
ATOM 2091 C CA . THR A 1 271 ? -12.695 -15.375 -16.188 1 97.44 271 THR A CA 1
ATOM 2092 C C . THR A 1 271 ? -13.93 -15.664 -15.336 1 97.44 271 THR A C 1
ATOM 2094 O O . THR A 1 271 ? -14.016 -15.234 -14.188 1 97.44 271 THR A O 1
ATOM 2097 N N . LEU A 1 272 ? -14.867 -16.391 -15.867 1 97.25 272 LEU A N 1
ATOM 2098 C CA . LEU A 1 272 ? -16.078 -16.75 -15.133 1 97.25 272 LEU A CA 1
ATOM 2099 C C . LEU A 1 272 ? -15.75 -17.688 -13.977 1 97.25 272 LEU A C 1
ATOM 2101 O O . LEU A 1 272 ? -16.281 -17.531 -12.875 1 97.25 272 LEU A O 1
ATOM 2105 N N . LEU A 1 273 ? -14.891 -18.609 -14.273 1 98.31 273 LEU A N 1
ATOM 2106 C CA . LEU A 1 273 ? -14.5 -19.562 -13.242 1 98.31 273 LEU A CA 1
ATOM 2107 C C . LEU A 1 273 ? -13.781 -18.859 -12.102 1 98.31 273 LEU A C 1
ATOM 2109 O O . LEU A 1 273 ? -14.094 -19.078 -10.93 1 98.31 273 LEU A O 1
ATOM 2113 N N . LEU A 1 274 ? -12.836 -18.031 -12.438 1 98.25 274 LEU A N 1
ATOM 2114 C CA . LEU A 1 274 ? -12.062 -17.312 -11.438 1 98.25 274 LEU A CA 1
ATOM 2115 C C . LEU A 1 274 ? -12.977 -16.453 -10.562 1 98.25 274 LEU A C 1
ATOM 2117 O O . LEU A 1 274 ? -12.867 -16.484 -9.328 1 98.25 274 LEU A O 1
ATOM 2121 N N . ARG A 1 275 ? -13.852 -15.758 -11.188 1 97 275 ARG A N 1
ATOM 2122 C CA . ARG A 1 275 ? -14.781 -14.906 -10.453 1 97 275 ARG A CA 1
ATOM 2123 C C . ARG A 1 275 ? -15.633 -15.727 -9.492 1 97 275 ARG A C 1
ATOM 2125 O O . ARG A 1 275 ? -15.859 -15.312 -8.352 1 97 275 ARG A O 1
ATOM 2132 N N . ALA A 1 276 ? -16.109 -16.797 -9.953 1 98 276 ALA A N 1
ATOM 2133 C CA . ALA A 1 276 ? -16.969 -17.656 -9.141 1 98 276 ALA A CA 1
ATOM 2134 C C . ALA A 1 276 ? -16.203 -18.219 -7.949 1 98 276 ALA A C 1
ATOM 2136 O O . ALA A 1 276 ? -16.719 -18.266 -6.828 1 98 276 ALA A O 1
ATOM 2137 N N . VAL A 1 277 ? -15 -18.672 -8.227 1 98.44 277 VAL A N 1
ATOM 2138 C CA . VAL A 1 277 ? -14.188 -19.234 -7.148 1 98.44 277 VAL A CA 1
ATOM 2139 C C . VAL A 1 277 ? -13.875 -18.141 -6.121 1 98.44 277 VAL A C 1
ATOM 2141 O O . VAL A 1 277 ? -13.945 -18.375 -4.914 1 98.44 277 VAL A O 1
ATOM 2144 N N . GLU A 1 278 ? -13.523 -16.984 -6.566 1 97.75 278 GLU A N 1
ATOM 2145 C CA . GLU A 1 278 ? -13.258 -15.867 -5.66 1 97.75 278 GLU A CA 1
ATOM 2146 C C . GLU A 1 278 ? -14.492 -15.531 -4.836 1 97.75 278 GLU A C 1
ATOM 2148 O O . GLU A 1 278 ? -14.391 -15.266 -3.635 1 97.75 278 GLU A O 1
ATOM 2153 N N . CYS A 1 279 ? -15.609 -15.547 -5.484 1 97.31 279 CYS A N 1
ATOM 2154 C CA . CYS A 1 279 ? -16.875 -15.219 -4.836 1 97.31 279 CYS A CA 1
ATOM 2155 C C . CYS A 1 279 ? -17.188 -16.203 -3.717 1 97.31 279 CYS A C 1
ATOM 2157 O O . CYS A 1 279 ? -17.391 -15.805 -2.57 1 97.31 279 CYS A O 1
ATOM 2159 N N . VAL A 1 280 ? -17.109 -17.453 -3.953 1 98 280 VAL A N 1
ATOM 2160 C CA . VAL A 1 280 ? -17.531 -18.453 -2.979 1 98 280 VAL A CA 1
ATOM 2161 C C . VAL A 1 280 ? -16.469 -18.594 -1.892 1 98 280 VAL A C 1
ATOM 2163 O O . VAL A 1 280 ? -16.75 -19.109 -0.808 1 98 280 VAL A O 1
ATOM 2166 N N . SER A 1 281 ? -15.297 -18.141 -2.195 1 97.88 281 SER A N 1
ATOM 2167 C CA . SER A 1 281 ? -14.203 -18.266 -1.232 1 97.88 281 SER A CA 1
ATOM 2168 C C . SER A 1 281 ? -14.336 -17.25 -0.106 1 97.88 281 SER A C 1
ATOM 2170 O O . SER A 1 281 ? -13.688 -17.375 0.934 1 97.88 281 SER A O 1
ATOM 2172 N N . VAL A 1 282 ? -15.148 -16.281 -0.209 1 96.5 282 VAL A N 1
ATOM 2173 C CA . VAL A 1 282 ? -15.258 -15.172 0.738 1 96.5 282 VAL A CA 1
ATOM 2174 C C . VAL A 1 282 ? -15.703 -15.703 2.1 1 96.5 282 VAL A C 1
ATOM 2176 O O . VAL A 1 282 ? -15.211 -15.266 3.137 1 96.5 282 VAL A O 1
ATOM 2179 N N . PHE A 1 283 ? -16.656 -16.703 2.111 1 94.12 283 PHE A N 1
ATOM 2180 C CA . PHE A 1 283 ? -17.203 -17.203 3.369 1 94.12 283 PHE A CA 1
ATOM 2181 C C . PHE A 1 283 ? -16.578 -18.547 3.73 1 94.12 283 PHE A C 1
ATOM 2183 O O . PHE A 1 283 ? -17.031 -19.234 4.645 1 94.12 283 PHE A O 1
ATOM 2190 N N . ALA A 1 284 ? -15.625 -18.938 2.949 1 91.62 284 ALA A N 1
ATOM 2191 C CA . ALA A 1 284 ? -15.094 -20.281 3.115 1 91.62 284 ALA A CA 1
ATOM 2192 C C . ALA A 1 284 ? -14.211 -20.375 4.352 1 91.62 284 ALA A C 1
ATOM 2194 O O . ALA A 1 284 ? -13.062 -19.906 4.336 1 91.62 284 ALA A O 1
ATOM 2195 N N . GLY A 1 285 ? -14.844 -20.922 5.383 1 85.88 285 GLY A N 1
ATOM 2196 C CA . GLY A 1 285 ? -14.016 -21.297 6.523 1 85.88 285 GLY A CA 1
ATOM 2197 C C . GLY A 1 285 ? -12.898 -22.266 6.168 1 85.88 285 GLY A C 1
ATOM 2198 O O . GLY A 1 285 ? -13.094 -23.156 5.352 1 85.88 285 GLY A O 1
ATOM 2199 N N . ASP A 1 286 ? -11.727 -22.203 6.617 1 86.44 286 ASP A N 1
ATOM 2200 C CA . ASP A 1 286 ? -10.578 -23.062 6.344 1 86.44 286 ASP A CA 1
ATOM 2201 C C . ASP A 1 286 ? -10.242 -23.078 4.852 1 86.44 286 ASP A C 1
ATOM 2203 O O . ASP A 1 286 ? -9.57 -24 4.367 1 86.44 286 ASP A O 1
ATOM 2207 N N . ARG A 1 287 ? -10.938 -22.281 4.016 1 93.25 287 ARG A N 1
ATOM 2208 C CA . ARG A 1 287 ? -10.68 -22.062 2.596 1 93.25 287 ARG A CA 1
ATOM 2209 C C . ARG A 1 287 ? -11.188 -23.234 1.759 1 93.25 287 ARG A C 1
ATOM 2211 O O . ARG A 1 287 ? -10.641 -23.516 0.688 1 93.25 287 ARG A O 1
ATOM 2218 N N . ILE A 1 288 ? -12.172 -23.953 2.266 1 96.81 288 ILE A N 1
ATOM 2219 C CA . ILE A 1 288 ? -12.703 -25.109 1.548 1 96.81 288 ILE A CA 1
ATOM 2220 C C . ILE A 1 288 ? -13.93 -24.703 0.741 1 96.81 288 ILE A C 1
ATOM 2222 O O . ILE A 1 288 ? -14.891 -24.156 1.292 1 96.81 288 ILE A O 1
ATOM 2226 N N . ILE A 1 289 ? -13.922 -25.016 -0.525 1 98.06 289 ILE A N 1
ATOM 2227 C CA . ILE A 1 289 ? -15.078 -24.766 -1.371 1 98.06 289 ILE A CA 1
ATOM 2228 C C . ILE A 1 289 ? -15.523 -26.062 -2.041 1 98.06 289 ILE A C 1
ATOM 2230 O O . ILE A 1 289 ? -14.719 -26.984 -2.227 1 98.06 289 ILE A O 1
ATOM 2234 N N . LYS A 1 290 ? -16.781 -26.141 -2.402 1 97.62 290 LYS A N 1
ATOM 2235 C CA . LYS A 1 290 ? -17.359 -27.312 -3.053 1 97.62 290 LYS A CA 1
ATOM 2236 C C . LYS A 1 290 ? -17.641 -27.047 -4.527 1 97.62 290 LYS A C 1
ATOM 2238 O O . LYS A 1 290 ? -18.156 -25.984 -4.883 1 97.62 290 LYS A O 1
ATOM 2243 N N . LEU A 1 291 ? -17.25 -27.969 -5.348 1 98.25 291 LEU A N 1
ATOM 2244 C CA . LEU A 1 291 ? -17.547 -27.969 -6.773 1 98.25 291 LEU A CA 1
ATOM 2245 C C . LEU A 1 291 ? -18.516 -29.094 -7.129 1 98.25 291 LEU A C 1
ATOM 2247 O O . LEU A 1 291 ? -18.297 -30.25 -6.738 1 98.25 291 LEU A O 1
ATOM 2251 N N . GLU A 1 292 ? -19.516 -28.781 -7.816 1 98.19 292 GLU A N 1
ATOM 2252 C CA . GLU A 1 292 ? -20.469 -29.766 -8.312 1 98.19 292 GLU A CA 1
ATOM 2253 C C . GLU A 1 292 ? -20.734 -29.578 -9.797 1 98.19 292 GLU A C 1
ATOM 2255 O O . GLU A 1 292 ? -21.375 -28.609 -10.203 1 98.19 292 GLU A O 1
ATOM 2260 N N . ALA A 1 293 ? -20.266 -30.531 -10.586 1 97.94 293 ALA A N 1
ATOM 2261 C CA . ALA A 1 293 ? -20.453 -30.453 -12.039 1 97.94 293 ALA A CA 1
ATOM 2262 C C . ALA A 1 293 ? -21.594 -31.344 -12.5 1 97.94 293 ALA A C 1
ATOM 2264 O O . ALA A 1 293 ? -21.625 -32.531 -12.188 1 97.94 293 ALA A O 1
ATOM 2265 N N . THR A 1 294 ? -22.516 -30.75 -13.078 1 95.25 294 THR A N 1
ATOM 2266 C CA . THR A 1 294 ? -23.609 -31.438 -13.75 1 95.25 294 THR A CA 1
ATOM 2267 C C . THR A 1 294 ? -23.703 -31 -15.211 1 95.25 294 THR A C 1
ATOM 2269 O O . THR A 1 294 ? -22.891 -30.188 -15.68 1 95.25 294 THR A O 1
ATOM 2272 N N . GLU A 1 295 ? -24.656 -31.578 -15.938 1 87.94 295 GLU A N 1
ATOM 2273 C CA . GLU A 1 295 ? -24.75 -31.25 -17.359 1 87.94 295 GLU A CA 1
ATOM 2274 C C . GLU A 1 295 ? -24.969 -29.75 -17.578 1 87.94 295 GLU A C 1
ATOM 2276 O O . GLU A 1 295 ? -26 -29.219 -17.188 1 87.94 295 GLU A O 1
ATOM 2281 N N . GLY A 1 296 ? -23.969 -29.125 -18.016 1 92.44 296 GLY A N 1
ATOM 2282 C CA . GLY A 1 296 ? -24.062 -27.766 -18.516 1 92.44 296 GLY A CA 1
ATOM 2283 C C . GLY A 1 296 ? -23.672 -26.719 -17.5 1 92.44 296 GLY A C 1
ATOM 2284 O O . GLY A 1 296 ? -23.625 -25.516 -17.797 1 92.44 296 GLY A O 1
ATOM 2285 N N . THR A 1 297 ? -23.469 -27.188 -16.25 1 96.88 297 THR A N 1
ATOM 2286 C CA . THR A 1 297 ? -23.219 -26.156 -15.25 1 96.88 297 THR A CA 1
ATOM 2287 C C . THR A 1 297 ? -22.219 -26.656 -14.203 1 96.88 297 THR A C 1
ATOM 2289 O O . THR A 1 297 ? -22.234 -27.844 -13.844 1 96.88 297 THR A O 1
ATOM 2292 N N . LEU A 1 298 ? -21.406 -25.828 -13.727 1 98.44 298 LEU A N 1
ATOM 2293 C CA . LEU A 1 298 ? -20.578 -26.031 -12.539 1 98.44 298 LEU A CA 1
ATOM 2294 C C . LEU A 1 298 ? -21.062 -25.172 -11.383 1 98.44 298 LEU A C 1
ATOM 2296 O O . LEU A 1 298 ? -20.984 -23.938 -11.453 1 98.44 298 LEU A O 1
ATOM 2300 N N . ALA A 1 299 ? -21.531 -25.812 -10.383 1 98.44 299 ALA A N 1
ATOM 2301 C CA . ALA A 1 299 ? -21.969 -25.109 -9.18 1 98.44 299 ALA A CA 1
ATOM 2302 C C . ALA A 1 299 ? -20.844 -25.062 -8.148 1 98.44 299 ALA A C 1
ATOM 2304 O O . ALA A 1 299 ? -20.172 -26.062 -7.906 1 98.44 299 ALA A O 1
ATOM 2305 N N . LEU A 1 300 ? -20.625 -23.906 -7.598 1 98.38 300 LEU A N 1
ATOM 2306 C CA . LEU A 1 300 ? -19.641 -23.719 -6.535 1 98.38 300 LEU A CA 1
ATOM 2307 C C . LEU A 1 300 ? -20.297 -23.188 -5.27 1 98.38 300 LEU A C 1
ATOM 2309 O O . LEU A 1 300 ? -21.234 -22.375 -5.34 1 98.38 300 LEU A O 1
ATOM 2313 N N . SER A 1 301 ? -19.781 -23.625 -4.129 1 98.06 301 SER A N 1
ATOM 2314 C CA . SER A 1 301 ? -20.406 -23.156 -2.893 1 98.06 301 SER A CA 1
ATOM 2315 C C . SER A 1 301 ? -19.438 -23.266 -1.717 1 98.06 301 SER A C 1
ATOM 2317 O O . SER A 1 301 ? -18.438 -23.969 -1.797 1 98.06 301 SER A O 1
ATOM 2319 N N . SER A 1 302 ? -19.703 -22.516 -0.722 1 97.62 302 SER A N 1
ATOM 2320 C CA . SER A 1 302 ? -19.031 -22.594 0.574 1 97.62 302 SER A CA 1
ATOM 2321 C C . SER A 1 302 ? -19.969 -22.188 1.705 1 97.62 302 SER A C 1
ATOM 2323 O O . SER A 1 302 ? -21 -21.547 1.468 1 97.62 302 SER A O 1
ATOM 2325 N N . ARG A 1 303 ? -19.594 -22.672 2.906 1 95.25 303 ARG A N 1
ATOM 2326 C CA . ARG A 1 303 ? -20.422 -22.375 4.074 1 95.25 303 ARG A CA 1
ATOM 2327 C C . ARG A 1 303 ? -19.578 -22.328 5.344 1 95.25 303 ARG A C 1
ATOM 2329 O O . ARG A 1 303 ? -18.688 -23.156 5.539 1 95.25 303 ARG A O 1
ATOM 2336 N N . THR A 1 304 ? -19.859 -21.344 6.066 1 94.94 304 THR A N 1
ATOM 2337 C CA . THR A 1 304 ? -19.375 -21.234 7.441 1 94.94 304 THR A CA 1
ATOM 2338 C C . THR A 1 304 ? -20.516 -20.891 8.391 1 94.94 304 THR A C 1
ATOM 2340 O O . THR A 1 304 ? -21.188 -19.875 8.227 1 94.94 304 THR A O 1
ATOM 2343 N N . ALA A 1 305 ? -20.734 -21.688 9.328 1 91.75 305 ALA A N 1
ATOM 2344 C CA . ALA A 1 305 ? -21.938 -21.656 10.156 1 91.75 305 ALA A CA 1
ATOM 2345 C C . ALA A 1 305 ? -22.156 -20.281 10.758 1 91.75 305 ALA A C 1
ATOM 2347 O O . ALA A 1 305 ? -23.25 -19.719 10.68 1 91.75 305 ALA A O 1
ATOM 2348 N N . GLU A 1 306 ? -21.234 -19.641 11.328 1 90.88 306 GLU A N 1
ATOM 2349 C CA . GLU A 1 306 ? -21.406 -18.375 12.039 1 90.88 306 GLU A CA 1
ATOM 2350 C C . GLU A 1 306 ? -21.391 -17.188 11.07 1 90.88 306 GLU 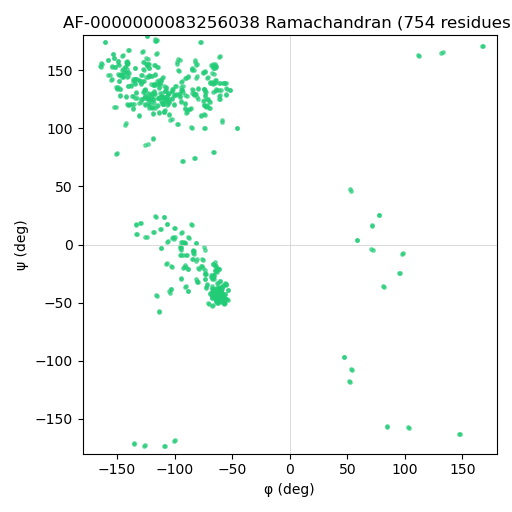A C 1
ATOM 2352 O O . GLU A 1 306 ? -21.797 -16.078 11.43 1 90.88 306 GLU A O 1
ATOM 2357 N N . ILE A 1 307 ? -21.125 -17.484 9.82 1 94 307 ILE A N 1
ATOM 2358 C CA . ILE A 1 307 ? -20.984 -16.406 8.844 1 94 307 ILE A CA 1
ATOM 2359 C C . ILE A 1 307 ? -22.125 -16.484 7.824 1 94 307 ILE A C 1
ATOM 2361 O O . ILE A 1 307 ? -22.844 -15.508 7.613 1 94 307 ILE A O 1
ATOM 2365 N N . GLY A 1 308 ? -22.25 -17.562 7.184 1 96.19 308 GLY A N 1
ATOM 2366 C CA . GLY A 1 308 ? -23.219 -17.734 6.121 1 96.19 308 GLY A CA 1
ATOM 2367 C C . GLY A 1 308 ? -22.75 -18.672 5.023 1 96.19 308 GLY A C 1
ATOM 2368 O O . GLY A 1 308 ? -21.938 -19.562 5.266 1 96.19 308 GLY A O 1
ATOM 2369 N N . ASP A 1 309 ? -23.422 -18.578 3.928 1 97 309 ASP A N 1
ATOM 2370 C CA . ASP A 1 309 ? -23.047 -19.422 2.805 1 97 309 ASP A CA 1
ATOM 2371 C C . ASP A 1 309 ? -23.172 -18.672 1.479 1 97 309 ASP A C 1
ATOM 2373 O O . ASP A 1 309 ? -23.844 -17.641 1.404 1 97 309 ASP A O 1
ATOM 2377 N N . VAL A 1 310 ? -22.453 -19.109 0.506 1 97.69 310 VAL A N 1
ATOM 2378 C CA . VAL A 1 310 ? -22.453 -18.531 -0.833 1 97.69 310 VAL A CA 1
ATOM 2379 C C . VAL A 1 310 ? -22.531 -19.641 -1.877 1 97.69 310 VAL A C 1
ATOM 2381 O O . VAL A 1 310 ? -21.891 -20.688 -1.735 1 97.69 310 VAL A O 1
ATOM 2384 N N . GLN A 1 311 ? -23.312 -19.391 -2.863 1 98 311 GLN A N 1
ATOM 2385 C CA . GLN A 1 311 ? -23.406 -20.266 -4.031 1 98 311 GLN A CA 1
ATOM 2386 C C . GLN A 1 311 ? -23.266 -19.469 -5.324 1 98 311 GLN A C 1
ATOM 2388 O O . GLN A 1 311 ? -23.781 -18.344 -5.43 1 98 311 GLN A O 1
ATOM 2393 N N . ASP A 1 312 ? -22.609 -20 -6.215 1 97.69 312 ASP A N 1
ATOM 2394 C CA . ASP A 1 312 ? -22.453 -19.422 -7.547 1 97.69 312 ASP A CA 1
ATOM 2395 C C . ASP A 1 312 ? -22.484 -20.516 -8.617 1 97.69 312 ASP A C 1
ATOM 2397 O O . ASP A 1 312 ? -22.297 -21.703 -8.32 1 97.69 312 ASP A O 1
ATOM 2401 N N . ARG A 1 313 ? -22.797 -20.141 -9.82 1 97.31 313 ARG A N 1
ATOM 2402 C CA . ARG A 1 313 ? -22.859 -21.078 -10.938 1 97.31 313 ARG A CA 1
ATOM 2403 C C . ARG A 1 313 ? -22.172 -20.516 -12.172 1 97.31 313 ARG A C 1
ATOM 2405 O O . ARG A 1 313 ? -22.281 -19.328 -12.469 1 97.31 313 ARG A O 1
ATOM 2412 N N . VAL A 1 314 ? -21.531 -21.422 -12.828 1 97.44 314 VAL A N 1
ATOM 2413 C CA . VAL A 1 314 ? -20.828 -21.078 -14.055 1 97.44 314 VAL A CA 1
ATOM 2414 C C . VAL A 1 314 ? -21.281 -21.984 -15.195 1 97.44 314 VAL A C 1
ATOM 2416 O O . VAL A 1 314 ? -21.297 -23.203 -15.055 1 97.44 314 VAL A O 1
ATOM 2419 N N . PRO A 1 315 ? -21.672 -21.375 -16.312 1 97.12 315 PRO A N 1
ATOM 2420 C CA . PRO A 1 315 ? -22.016 -22.219 -17.453 1 97.12 315 PRO A CA 1
ATOM 2421 C C . PRO A 1 315 ? -20.797 -22.922 -18.047 1 97.12 315 PRO A C 1
ATOM 2423 O O . PRO A 1 315 ? -19.719 -22.344 -18.125 1 97.12 315 PRO A O 1
ATOM 2426 N N . LEU A 1 316 ? -21.031 -24.172 -18.375 1 97.44 316 LEU A N 1
ATOM 2427 C CA . LEU A 1 316 ? -19.984 -24.953 -19.031 1 97.44 316 LEU A CA 1
ATOM 2428 C C . LEU A 1 316 ? -20.141 -24.906 -20.547 1 97.44 316 LEU A C 1
ATOM 2430 O O . LEU A 1 316 ? -21.266 -24.953 -21.062 1 97.44 316 LEU A O 1
ATOM 2434 N N . ARG A 1 317 ? -19.125 -24.719 -21.219 1 95.62 317 ARG A N 1
ATOM 2435 C CA . ARG A 1 317 ? -19.188 -24.828 -22.672 1 95.62 317 ARG A CA 1
ATOM 2436 C C . ARG A 1 317 ? -19.469 -26.266 -23.109 1 95.62 317 ARG A C 1
ATOM 2438 O O . ARG A 1 317 ? -20.312 -26.516 -23.953 1 95.62 317 ARG A O 1
ATOM 2445 N N . THR A 1 318 ? -18.641 -27.125 -22.562 1 94.81 318 THR A N 1
ATOM 2446 C CA . THR A 1 318 ? -18.828 -28.547 -22.781 1 94.81 318 THR A CA 1
ATOM 2447 C C . THR A 1 318 ? -18.469 -29.344 -21.531 1 94.81 318 THR A C 1
ATOM 2449 O O . THR A 1 318 ? -17.656 -28.906 -20.719 1 94.81 318 THR A O 1
ATOM 2452 N N . MET A 1 319 ? -19.156 -30.438 -21.375 1 95.88 319 MET A N 1
ATOM 2453 C CA . MET A 1 319 ? -18.828 -31.422 -20.344 1 95.88 319 MET A CA 1
ATOM 2454 C C . MET A 1 319 ? -18.906 -32.844 -20.891 1 95.88 319 MET A C 1
ATOM 2456 O O . MET A 1 319 ? -19.922 -33.219 -21.484 1 95.88 319 MET A O 1
ATOM 2460 N N . LYS A 1 320 ? -17.875 -33.469 -20.812 1 96.38 320 LYS A N 1
ATOM 2461 C CA . LYS A 1 320 ? -17.844 -34.875 -21.156 1 96.38 320 LYS A CA 1
ATOM 2462 C C . LYS A 1 320 ? -17.672 -35.75 -19.891 1 96.38 320 LYS A C 1
ATOM 2464 O O . LYS A 1 320 ? -16.891 -35.406 -19.016 1 96.38 320 LYS A O 1
ATOM 2469 N N . GLY A 1 321 ? -18.438 -36.812 -19.844 1 96.5 321 GLY A N 1
ATOM 2470 C CA . GLY A 1 321 ? -18.266 -37.719 -18.719 1 96.5 321 GLY A CA 1
ATOM 2471 C C . GLY A 1 321 ? -19.359 -37.562 -17.672 1 96.5 321 GLY A C 1
ATOM 2472 O O . GLY A 1 321 ? -20.469 -37.125 -17.969 1 96.5 321 GLY A O 1
ATOM 2473 N N . GLU A 1 322 ? -19.047 -37.969 -16.453 1 95.44 322 GLU A N 1
ATOM 2474 C CA . GLU A 1 322 ? -20.062 -38.094 -15.414 1 95.44 322 GLU A CA 1
ATOM 2475 C C . GLU A 1 322 ? -20.078 -36.844 -14.523 1 95.44 322 GLU A C 1
ATOM 2477 O O . GLU A 1 322 ? -19.094 -36.125 -14.461 1 95.44 322 GLU A O 1
ATOM 2482 N N . ALA A 1 323 ? -21.172 -36.719 -13.906 1 97.06 323 ALA A N 1
ATOM 2483 C CA . ALA A 1 323 ? -21.281 -35.688 -12.867 1 97.06 323 ALA A CA 1
ATOM 2484 C C . ALA A 1 323 ? -20.375 -36 -11.672 1 97.06 323 ALA A C 1
ATOM 2486 O O . ALA A 1 323 ? -20.094 -37.188 -11.414 1 97.06 323 ALA A O 1
ATOM 2487 N N . PHE A 1 324 ? -19.953 -34.969 -11.008 1 96.94 324 PHE A N 1
ATOM 2488 C CA . PHE A 1 324 ? -19.141 -35.219 -9.828 1 96.94 324 PHE A CA 1
ATOM 2489 C C . PHE A 1 324 ? -19.25 -34.094 -8.828 1 96.94 324 PHE A C 1
ATOM 2491 O O . PHE A 1 324 ? -19.766 -33.031 -9.156 1 96.94 324 PHE A O 1
ATOM 2498 N N . ARG A 1 325 ? -18.828 -34.375 -7.605 1 97.06 325 ARG A N 1
ATOM 2499 C CA . ARG A 1 325 ? -18.734 -33.438 -6.504 1 97.06 325 ARG A CA 1
ATOM 2500 C C . ARG A 1 325 ? -17.422 -33.594 -5.738 1 97.06 325 ARG A C 1
ATOM 2502 O O . ARG A 1 325 ? -17.078 -34.688 -5.324 1 97.06 325 ARG A O 1
ATOM 2509 N N . ILE A 1 326 ? -16.75 -32.5 -5.59 1 97.44 326 ILE A N 1
ATOM 2510 C CA . ILE A 1 326 ? -15.508 -32.562 -4.82 1 97.44 326 ILE A CA 1
ATOM 2511 C C . ILE A 1 326 ? -15.32 -31.25 -4.043 1 97.44 326 ILE A C 1
ATOM 2513 O O . ILE A 1 326 ? -15.977 -30.25 -4.336 1 97.44 326 ILE A O 1
ATOM 2517 N N . SER A 1 327 ? -14.453 -31.297 -3.023 1 97.62 327 SER A N 1
ATOM 2518 C CA . SER A 1 327 ? -14.055 -30.109 -2.264 1 97.62 327 SER A CA 1
ATOM 2519 C C . SER A 1 327 ? -12.555 -29.844 -2.404 1 97.62 327 SER A C 1
ATOM 2521 O O . SER A 1 327 ? -11.75 -30.781 -2.393 1 97.62 327 SER A O 1
ATOM 2523 N N . VAL A 1 328 ? -12.242 -28.578 -2.582 1 97.81 328 VAL A N 1
ATOM 2524 C CA . VAL A 1 328 ? -10.844 -28.203 -2.707 1 97.81 328 VAL A CA 1
ATOM 2525 C C . VAL A 1 328 ? -10.578 -26.906 -1.944 1 97.81 328 VAL A C 1
ATOM 2527 O O . VAL A 1 328 ? -11.516 -26.266 -1.469 1 97.81 328 VAL A O 1
ATOM 2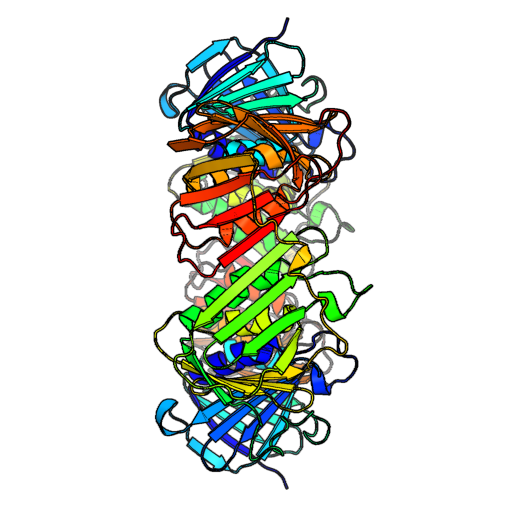530 N N . ASN A 1 329 ? -9.312 -26.609 -1.761 1 97.56 329 ASN A N 1
ATOM 2531 C CA . ASN A 1 329 ? -8.906 -25.328 -1.196 1 97.56 329 ASN A CA 1
ATOM 2532 C C . ASN A 1 329 ? -9.117 -24.188 -2.189 1 97.56 329 ASN A C 1
ATOM 2534 O O . ASN A 1 329 ? -8.469 -24.156 -3.238 1 97.56 329 ASN A O 1
ATOM 2538 N N . GLY A 1 330 ? -9.922 -23.234 -1.83 1 98.06 330 GLY A N 1
ATOM 2539 C CA . GLY A 1 330 ? -10.289 -22.156 -2.729 1 98.06 330 GLY A CA 1
ATOM 2540 C C . GLY A 1 330 ? -9.133 -21.234 -3.074 1 98.06 330 GLY A C 1
ATOM 2541 O O . GLY A 1 330 ? -8.984 -20.828 -4.227 1 98.06 330 GLY A O 1
ATOM 2542 N N . ARG A 1 331 ? -8.359 -20.922 -2.15 1 97.12 331 ARG A N 1
ATOM 2543 C CA . ARG A 1 331 ? -7.211 -20.047 -2.379 1 97.12 331 ARG A CA 1
ATOM 2544 C C . ARG A 1 331 ? -6.238 -20.672 -3.371 1 97.12 331 ARG A C 1
ATOM 2546 O O . ARG A 1 331 ? -5.746 -20 -4.277 1 97.12 331 ARG A O 1
ATOM 2553 N N . PHE A 1 332 ? -6.027 -21.953 -3.176 1 97.62 332 PHE A N 1
ATOM 2554 C CA . PHE A 1 332 ? -5.137 -22.672 -4.086 1 97.62 332 PHE A CA 1
ATOM 2555 C C . PHE A 1 332 ? -5.719 -22.703 -5.496 1 97.62 332 PHE A C 1
ATOM 2557 O O . PHE A 1 332 ? -4.992 -22.531 -6.477 1 97.62 332 PHE A O 1
ATOM 2564 N N . LEU A 1 333 ? -6.965 -22.906 -5.543 1 98.44 333 LEU A N 1
ATOM 2565 C CA . LEU A 1 333 ? -7.598 -22.969 -6.855 1 98.44 333 LEU A CA 1
ATOM 2566 C C . LEU A 1 333 ? -7.516 -21.609 -7.559 1 98.44 333 LEU A C 1
ATOM 2568 O O . LEU A 1 333 ? -7.289 -21.547 -8.766 1 98.44 333 LEU A O 1
ATOM 2572 N N . ILE A 1 334 ? -7.68 -20.562 -6.816 1 98 334 ILE A N 1
ATOM 2573 C CA . ILE A 1 334 ? -7.559 -19.219 -7.371 1 98 334 ILE A CA 1
ATOM 2574 C C . ILE A 1 334 ? -6.16 -19.016 -7.957 1 98 334 ILE A C 1
ATOM 2576 O O . ILE A 1 334 ? -6.016 -18.578 -9.102 1 98 334 ILE A O 1
ATOM 2580 N N . ASP A 1 335 ? -5.207 -19.359 -7.199 1 96.62 335 ASP A N 1
ATOM 2581 C CA . ASP A 1 335 ? -3.826 -19.219 -7.656 1 96.62 335 ASP A CA 1
ATOM 2582 C C . ASP A 1 335 ? -3.604 -19.984 -8.961 1 96.62 335 ASP A C 1
ATOM 2584 O O . ASP A 1 335 ? -2.963 -19.484 -9.883 1 96.62 335 ASP A O 1
ATOM 2588 N N . ILE A 1 336 ? -4.094 -21.156 -8.969 1 98.12 336 ILE A N 1
ATOM 2589 C CA . ILE A 1 336 ? -3.916 -22.031 -10.125 1 98.12 336 ILE A CA 1
ATOM 2590 C C . ILE A 1 336 ? -4.594 -21.422 -11.344 1 98.12 336 ILE A C 1
ATOM 2592 O O . ILE A 1 336 ? -3.98 -21.297 -12.406 1 98.12 336 ILE A O 1
ATOM 2596 N N . ILE A 1 337 ? -5.828 -21.031 -11.195 1 98.12 337 ILE A N 1
ATOM 2597 C CA . ILE A 1 337 ? -6.582 -20.5 -12.328 1 98.12 337 ILE A CA 1
ATOM 2598 C C . ILE A 1 337 ? -5.891 -19.25 -12.852 1 98.12 337 ILE A C 1
ATOM 2600 O O . ILE A 1 337 ? -5.789 -19.047 -14.07 1 98.12 337 ILE A O 1
ATOM 2604 N N . ARG A 1 338 ? -5.422 -18.453 -11.977 1 96.56 338 ARG A N 1
ATOM 2605 C CA . ARG A 1 338 ? -4.715 -17.234 -12.375 1 96.56 338 ARG A CA 1
ATOM 2606 C C . ARG A 1 338 ? -3.471 -17.578 -13.195 1 96.56 338 ARG A C 1
ATOM 2608 O O . ARG A 1 338 ? -3.084 -16.812 -14.086 1 96.56 338 ARG A O 1
ATOM 2615 N N . GLY A 1 339 ? -2.924 -18.609 -12.93 1 95.69 339 GLY A N 1
ATOM 2616 C CA . GLY A 1 339 ? -1.685 -19.016 -13.578 1 95.69 339 GLY A CA 1
ATOM 2617 C C . GLY A 1 339 ? -1.897 -19.594 -14.961 1 95.69 339 GLY A C 1
ATOM 2618 O O . GLY A 1 339 ? -0.96 -19.672 -15.758 1 95.69 339 GLY A O 1
ATOM 2619 N N . VAL A 1 340 ? -3.061 -20.047 -15.266 1 96.81 340 VAL A N 1
ATOM 2620 C CA . VAL A 1 340 ? -3.338 -20.641 -16.562 1 96.81 340 VAL A CA 1
ATOM 2621 C C . VAL A 1 340 ? -3.311 -19.578 -17.641 1 96.81 340 VAL A C 1
ATOM 2623 O O . VAL A 1 340 ? -4.035 -18.578 -17.562 1 96.81 340 VAL A O 1
ATOM 2626 N N . ASP A 1 341 ? -2.496 -19.75 -18.609 1 94.12 341 ASP A N 1
ATOM 2627 C CA . ASP A 1 341 ? -2.375 -18.797 -19.703 1 94.12 341 ASP A CA 1
ATOM 2628 C C . ASP A 1 341 ? -3.287 -19.172 -20.875 1 94.12 341 ASP A C 1
ATOM 2630 O O . ASP A 1 341 ? -2.818 -19.672 -21.906 1 94.12 341 ASP A O 1
ATOM 2634 N N . SER A 1 342 ? -4.5 -19 -20.703 1 96.31 342 SER A N 1
ATOM 2635 C CA . SER A 1 342 ? -5.535 -19.312 -21.688 1 96.31 342 SER A CA 1
ATOM 2636 C C . SER A 1 342 ? -6.855 -18.641 -21.328 1 96.31 342 SER A C 1
ATOM 2638 O O . SER A 1 342 ? -7.109 -18.328 -20.172 1 96.31 342 SER A O 1
ATOM 2640 N N . GLU A 1 343 ? -7.645 -18.391 -22.297 1 96.94 343 GLU A N 1
ATOM 2641 C CA . GLU A 1 343 ? -8.961 -17.797 -22.078 1 96.94 343 GLU A CA 1
ATOM 2642 C C . GLU A 1 343 ? -9.93 -18.812 -21.484 1 96.94 343 GLU A C 1
ATOM 2644 O O . GLU A 1 343 ? -10.859 -18.453 -20.766 1 96.94 343 GLU A O 1
ATOM 2649 N N . ARG A 1 344 ? -9.641 -20.062 -21.859 1 97.31 344 ARG A N 1
ATOM 2650 C CA . ARG A 1 344 ? -10.461 -21.156 -21.344 1 97.31 344 ARG A CA 1
ATOM 2651 C C . ARG A 1 344 ? -9.609 -22.203 -20.656 1 97.31 344 ARG A C 1
ATOM 2653 O O . ARG A 1 344 ? -8.422 -22.359 -20.953 1 97.31 344 ARG A O 1
ATOM 2660 N N . VAL A 1 345 ? -10.312 -22.891 -19.75 1 97.75 345 VAL A N 1
ATOM 2661 C CA . VAL A 1 345 ? -9.617 -23.891 -18.953 1 97.75 345 VAL A CA 1
ATOM 2662 C C . VAL A 1 345 ? -10.312 -25.234 -19.094 1 97.75 345 VAL A C 1
ATOM 2664 O O . VAL A 1 345 ? -11.531 -25.312 -19.234 1 97.75 345 VAL A O 1
ATOM 2667 N N . ARG A 1 346 ? -9.516 -26.266 -19.094 1 97.5 346 ARG A N 1
ATOM 2668 C CA . ARG A 1 346 ? -10.008 -27.625 -19.016 1 97.5 346 ARG A CA 1
ATOM 2669 C C . ARG A 1 346 ? -9.836 -28.188 -17.594 1 97.5 346 ARG A C 1
ATOM 2671 O O . ARG A 1 346 ? -8.75 -28.125 -17.031 1 97.5 346 ARG A O 1
ATOM 2678 N N . LEU A 1 347 ? -10.938 -28.656 -17.062 1 98.12 347 LEU A N 1
ATOM 2679 C CA . LEU A 1 347 ? -10.906 -29.375 -15.781 1 98.12 347 LEU A CA 1
ATOM 2680 C C . LEU A 1 347 ? -11.141 -30.859 -15.984 1 98.12 347 LEU A C 1
ATOM 2682 O O . LEU A 1 347 ? -12.148 -31.266 -16.578 1 98.12 347 LEU A O 1
ATOM 2686 N N . ARG A 1 348 ? -10.18 -31.641 -15.5 1 97.94 348 ARG A N 1
ATOM 2687 C CA . ARG A 1 348 ? -10.32 -33.094 -15.617 1 97.94 348 ARG A CA 1
ATOM 2688 C C . ARG A 1 348 ? -10.484 -33.75 -14.242 1 97.94 348 ARG A C 1
ATOM 2690 O O . ARG A 1 348 ? -9.57 -33.688 -13.422 1 97.94 348 ARG A O 1
ATOM 2697 N N . PHE A 1 349 ? -11.68 -34.281 -14.094 1 97.94 349 PHE A N 1
ATOM 2698 C CA . PHE A 1 349 ? -11.992 -35.031 -12.883 1 97.94 349 PHE A CA 1
ATOM 2699 C C . PHE A 1 349 ? -11.539 -36.469 -13.016 1 97.94 349 PHE A C 1
ATOM 2701 O O . PHE A 1 349 ? -11.898 -37.156 -13.969 1 97.94 349 PHE A O 1
ATOM 2708 N N . THR A 1 350 ? -10.812 -36.969 -12.008 1 96.44 350 THR A N 1
ATOM 2709 C CA . THR A 1 350 ? -10.203 -38.281 -12.117 1 96.44 350 THR A CA 1
ATOM 2710 C C . THR A 1 350 ? -10.625 -39.156 -10.945 1 96.44 350 THR A C 1
ATOM 2712 O O . THR A 1 350 ? -10.047 -40.219 -10.742 1 96.44 350 THR A O 1
ATOM 2715 N N . GLY A 1 351 ? -11.484 -38.719 -10.172 1 94.25 351 GLY A N 1
ATOM 2716 C CA . GLY A 1 351 ? -11.953 -39.406 -8.992 1 94.25 351 GLY A CA 1
ATOM 2717 C C . GLY A 1 351 ? -11.992 -38.562 -7.75 1 94.25 351 GLY A C 1
ATOM 2718 O O . GLY A 1 351 ? -11.305 -37.531 -7.676 1 94.25 351 GLY A O 1
ATOM 2719 N N . LYS A 1 352 ? -12.664 -39 -6.754 1 92.94 352 LYS A N 1
ATOM 2720 C CA . LYS A 1 352 ? -12.945 -38.219 -5.555 1 92.94 352 LYS A CA 1
ATOM 2721 C C . LYS A 1 352 ? -11.688 -38.062 -4.707 1 92.94 352 LYS A C 1
ATOM 2723 O O . LYS A 1 352 ? -11.57 -37.094 -3.949 1 92.94 352 LYS A O 1
ATOM 2728 N N . THR A 1 353 ? -10.797 -38.969 -4.844 1 91.88 353 THR A N 1
ATOM 2729 C CA . THR A 1 353 ? -9.609 -38.906 -4 1 91.88 353 THR A CA 1
ATOM 2730 C C . THR A 1 353 ? -8.367 -38.594 -4.832 1 91.88 353 THR A C 1
ATOM 2732 O O . THR A 1 353 ? -7.266 -38.5 -4.293 1 91.88 353 THR A O 1
ATOM 2735 N N . SER A 1 354 ? -8.586 -38.5 -6.105 1 95 354 SER A N 1
ATOM 2736 C CA . SER A 1 354 ? -7.484 -38.188 -7.012 1 95 354 SER A CA 1
ATOM 2737 C C . SER A 1 354 ? -7.441 -36.719 -7.359 1 95 354 SER A C 1
ATOM 2739 O O . SER A 1 354 ? -8.469 -36.031 -7.305 1 95 354 SER A O 1
ATOM 2741 N N . PRO A 1 355 ? -6.324 -36.219 -7.723 1 97.25 355 PRO A N 1
ATOM 2742 C CA . PRO A 1 355 ? -6.199 -34.781 -7.992 1 97.25 355 PRO A CA 1
ATOM 2743 C C . PRO A 1 355 ? -7.055 -34.344 -9.172 1 97.25 355 PRO A C 1
ATOM 2745 O O . PRO A 1 355 ? -7.219 -35.094 -10.141 1 97.25 355 PRO A O 1
ATOM 2748 N N . LEU A 1 356 ? -7.621 -33.188 -9.023 1 98 356 LEU A N 1
ATOM 2749 C CA . LEU A 1 356 ? -8.203 -32.469 -10.156 1 98 356 LEU A CA 1
ATOM 2750 C C . LEU A 1 356 ? -7.109 -31.875 -11.047 1 98 356 LEU A C 1
ATOM 2752 O O . LEU A 1 356 ? -6.191 -31.219 -10.555 1 98 356 LEU A O 1
ATOM 2756 N N . VAL A 1 357 ? -7.207 -32.156 -12.359 1 98.06 357 VAL A N 1
ATOM 2757 C CA . VAL A 1 357 ? -6.215 -31.641 -13.297 1 98.06 357 VAL A CA 1
ATOM 2758 C C . VAL A 1 357 ? -6.758 -30.391 -13.992 1 98.06 357 VAL A C 1
ATOM 2760 O O . VAL A 1 357 ? -7.895 -30.391 -14.477 1 98.06 357 VAL A O 1
ATOM 2763 N N . ILE A 1 358 ? -6.043 -29.328 -14.008 1 98.25 358 ILE A N 1
ATOM 2764 C CA . ILE A 1 358 ? -6.43 -28.078 -14.641 1 98.25 358 ILE A CA 1
ATOM 2765 C C . ILE A 1 358 ? -5.445 -27.75 -15.758 1 98.25 358 ILE A C 1
ATOM 2767 O O . ILE A 1 358 ? -4.234 -27.656 -15.523 1 98.25 358 ILE A O 1
ATOM 2771 N N . LEU A 1 359 ? -5.988 -27.547 -16.953 1 97.38 359 LEU A N 1
ATOM 2772 C CA . LEU A 1 359 ? -5.184 -27.375 -18.156 1 97.38 359 LEU A CA 1
ATOM 2773 C C . LEU A 1 359 ? -5.691 -26.203 -18.984 1 97.38 359 LEU A C 1
ATOM 2775 O O . LEU A 1 359 ? -6.871 -25.859 -18.922 1 97.38 359 LEU A O 1
ATOM 2779 N N . PRO A 1 360 ? -4.758 -25.578 -19.75 1 97.62 360 PRO A N 1
ATOM 2780 C CA . PRO A 1 360 ? -5.258 -24.672 -20.797 1 97.62 360 PRO A CA 1
ATOM 2781 C C . PRO A 1 360 ? -6.121 -25.391 -21.828 1 97.62 360 PRO A C 1
ATOM 2783 O O . PRO A 1 360 ? -6.055 -26.625 -21.938 1 97.62 360 PRO A O 1
ATOM 2786 N N . GLU A 1 361 ? -6.863 -24.672 -22.531 1 95.94 361 GLU A N 1
ATOM 2787 C CA . GLU A 1 361 ? -7.742 -25.25 -23.531 1 95.94 361 GLU A CA 1
ATOM 2788 C C . GLU A 1 361 ? -6.938 -25.984 -24.609 1 95.94 361 GLU A C 1
ATOM 2790 O O . GLU A 1 361 ? -7.32 -27.062 -25.062 1 95.94 361 GLU A O 1
ATOM 2795 N N . ASP A 1 362 ? -5.832 -25.297 -24.953 1 94.38 362 ASP A N 1
ATOM 2796 C CA . ASP A 1 362 ? -4.977 -25.875 -25.984 1 94.38 362 ASP A CA 1
ATOM 2797 C C . ASP A 1 362 ? -4.277 -27.141 -25.453 1 94.38 362 ASP A C 1
ATOM 2799 O O . ASP A 1 362 ? -3.443 -27.062 -24.562 1 94.38 362 ASP A O 1
ATOM 2803 N N . GLU A 1 363 ? -4.539 -28.203 -26.031 1 88.75 363 GLU A N 1
ATOM 2804 C CA . GLU A 1 363 ? -3.996 -29.484 -25.609 1 88.75 363 GLU A CA 1
ATOM 2805 C C . GLU A 1 363 ? -2.477 -29.531 -25.766 1 88.75 363 GLU A C 1
ATOM 2807 O O . GLU A 1 363 ? -1.795 -30.281 -25.062 1 88.75 363 GLU A O 1
ATOM 2812 N N . ALA A 1 364 ? -1.997 -28.719 -26.609 1 89.06 364 ALA A N 1
ATOM 2813 C CA . ALA A 1 364 ? -0.561 -28.703 -26.875 1 89.06 364 ALA A CA 1
ATOM 2814 C C . ALA A 1 364 ? 0.173 -27.844 -25.859 1 89.06 364 ALA A C 1
ATOM 2816 O O . ALA A 1 364 ? 1.405 -27.781 -25.844 1 89.06 364 ALA A O 1
ATOM 2817 N N . SER A 1 365 ? -0.626 -27.234 -25.078 1 90.38 365 SER A N 1
ATOM 2818 C CA . SER A 1 365 ? 0.002 -26.359 -24.078 1 90.38 365 SER A CA 1
ATOM 2819 C C . SER A 1 365 ? 0.921 -27.156 -23.156 1 90.38 365 SER A C 1
ATOM 2821 O O . SER A 1 365 ? 0.565 -28.25 -22.703 1 90.38 365 SER A O 1
ATOM 2823 N N . PRO A 1 366 ? 2.086 -26.594 -22.828 1 91.94 366 PRO A N 1
ATOM 2824 C CA . PRO A 1 366 ? 3.059 -27.297 -21.984 1 91.94 366 PRO A CA 1
ATOM 2825 C C . PRO A 1 366 ? 2.787 -27.094 -20.5 1 91.94 366 PRO A C 1
ATOM 2827 O O . PRO A 1 366 ? 3.658 -27.359 -19.672 1 91.94 366 PRO A O 1
ATOM 2830 N N . MET A 1 367 ? 1.621 -26.672 -20.094 1 95.75 367 MET A N 1
ATOM 2831 C CA . MET A 1 367 ? 1.31 -26.328 -18.719 1 95.75 367 MET A CA 1
ATOM 2832 C C . MET A 1 367 ? 0.351 -27.344 -18.109 1 95.75 367 MET A C 1
ATOM 2834 O O . MET A 1 367 ? -0.565 -27.812 -18.781 1 95.75 367 MET A O 1
ATOM 2838 N N . LEU A 1 368 ? 0.571 -27.594 -16.844 1 96.62 368 LEU A N 1
ATOM 2839 C CA . LEU A 1 368 ? -0.293 -28.516 -16.109 1 96.62 368 LEU A CA 1
ATOM 2840 C C . LEU A 1 368 ? -0.354 -28.141 -14.633 1 96.62 368 LEU A C 1
ATOM 2842 O O . LEU A 1 368 ? 0.675 -27.844 -14.023 1 96.62 368 LEU A O 1
ATOM 2846 N N . PHE A 1 369 ? -1.541 -28.172 -14.109 1 98.19 369 PHE A N 1
ATOM 2847 C CA . PHE A 1 369 ? -1.752 -27.922 -12.688 1 98.19 369 PHE A CA 1
ATOM 2848 C C . PHE A 1 369 ? -2.59 -29.016 -12.062 1 98.19 369 PHE A C 1
ATOM 2850 O O . PHE A 1 369 ? -3.471 -29.594 -12.711 1 98.19 369 PHE A O 1
ATOM 2857 N N . LEU A 1 370 ? -2.305 -29.312 -10.836 1 98.06 370 LEU A N 1
ATOM 2858 C CA . LEU A 1 370 ? -3.09 -30.25 -10.047 1 98.06 370 LEU A CA 1
ATOM 2859 C C . LEU A 1 370 ? -3.518 -29.625 -8.719 1 98.06 370 LEU A C 1
ATOM 2861 O O . LEU A 1 370 ? -2.805 -28.797 -8.164 1 98.06 370 LEU A O 1
ATOM 2865 N N . ILE A 1 371 ? -4.625 -30.062 -8.219 1 98.25 371 ILE A N 1
ATOM 2866 C CA . ILE A 1 371 ? -5.043 -29.766 -6.855 1 98.25 371 ILE A CA 1
ATOM 2867 C C . ILE A 1 371 ? -5.73 -31 -6.25 1 98.25 371 ILE A C 1
ATOM 2869 O O . ILE A 1 371 ? -6.637 -31.578 -6.863 1 98.25 371 ILE A O 1
ATOM 2873 N N . THR A 1 372 ? -5.266 -31.391 -5.125 1 97.25 372 THR A N 1
ATOM 2874 C CA . THR A 1 372 ? -5.824 -32.562 -4.473 1 97.25 372 THR A CA 1
ATOM 2875 C C . THR A 1 372 ? -7.105 -32.219 -3.725 1 97.25 372 THR A C 1
ATOM 2877 O O . THR A 1 372 ? -7.141 -31.266 -2.951 1 97.25 372 THR A O 1
ATOM 2880 N N . PRO A 1 373 ? -8.18 -32.969 -3.943 1 97.25 373 PRO A N 1
ATOM 2881 C CA . PRO A 1 373 ? -9.43 -32.719 -3.217 1 97.25 373 PRO A CA 1
ATOM 2882 C C . PRO A 1 373 ? -9.297 -32.969 -1.715 1 97.25 373 PRO A C 1
ATOM 2884 O O . PRO A 1 373 ? -8.398 -33.688 -1.283 1 97.25 373 PRO A O 1
ATOM 2887 N N . ILE A 1 374 ? -10.125 -32.281 -1.001 1 95.62 374 ILE A N 1
ATOM 2888 C CA . ILE A 1 374 ? -10.203 -32.438 0.448 1 95.62 374 ILE A CA 1
ATOM 2889 C C . ILE A 1 374 ? -11.375 -33.344 0.804 1 95.62 374 ILE A C 1
ATOM 2891 O O . ILE A 1 374 ? -12.469 -33.219 0.257 1 95.62 374 ILE A O 1
ATOM 2895 N N . ARG A 1 375 ? -11.125 -34.281 1.751 1 90.94 375 ARG A N 1
ATOM 2896 C CA . ARG A 1 375 ? -12.188 -35.188 2.191 1 90.94 375 ARG A CA 1
ATOM 2897 C C . ARG A 1 375 ? -13.141 -34.469 3.148 1 90.94 375 ARG A C 1
ATOM 2899 O O . ARG A 1 375 ? -12.711 -33.938 4.18 1 90.94 375 ARG A O 1
ATOM 2906 N N . THR A 1 376 ? -14.266 -34.281 2.668 1 84.69 376 THR A N 1
ATOM 2907 C CA . THR A 1 376 ? -15.297 -33.688 3.523 1 84.69 376 THR A CA 1
ATOM 2908 C C . THR A 1 376 ? -16.469 -34.656 3.699 1 84.69 376 THR A C 1
ATOM 2910 O O . THR A 1 376 ? -16.562 -35.656 2.99 1 84.69 376 THR A O 1
ATOM 2913 N N . HIS A 1 377 ? -17.281 -34.562 4.852 1 72.56 377 HIS A N 1
ATOM 2914 C CA . HIS A 1 377 ? -18.406 -35.469 5.125 1 72.56 377 HIS A CA 1
ATOM 2915 C C . HIS A 1 377 ? -19.375 -35.5 3.949 1 72.56 377 HIS A C 1
ATOM 2917 O O . HIS A 1 377 ? -20 -36.531 3.689 1 72.56 377 HIS A O 1
ATOM 2923 N N . ASP A 1 378 ? -19.625 -34.375 3.316 1 60.47 378 ASP A N 1
ATOM 2924 C CA . ASP A 1 378 ? -20.625 -34.312 2.26 1 60.47 378 ASP A CA 1
ATOM 2925 C C . ASP A 1 378 ? -20 -34.594 0.893 1 60.47 378 ASP A C 1
ATOM 2927 O O . ASP A 1 378 ? -20.656 -34.438 -0.137 1 60.47 378 ASP A O 1
ATOM 2931 N N . SER A 1 379 ? -18.828 -34.844 0.841 1 52.97 379 SER A N 1
ATOM 2932 C CA . SER A 1 379 ? -18.25 -35.156 -0.466 1 52.97 379 SER A CA 1
ATOM 2933 C C . SER A 1 379 ? -18.344 -36.656 -0.777 1 52.97 379 SER A C 1
ATOM 2935 O O . SER A 1 379 ? -18.328 -37.469 0.133 1 52.97 379 SER A O 1
ATOM 2937 N N . MET B 1 1 ? -42.938 -9.867 11.234 1 48.5 1 MET B N 1
ATOM 2938 C CA . MET B 1 1 ? -41.625 -10.438 11.023 1 48.5 1 MET B CA 1
ATOM 2939 C C . MET B 1 1 ? -40.781 -9.523 10.156 1 48.5 1 MET B C 1
ATOM 2941 O O . MET B 1 1 ? -41.219 -9.023 9.125 1 48.5 1 MET B O 1
ATOM 2945 N N . MET B 1 2 ? -39.75 -8.805 10.727 1 61.94 2 MET B N 1
ATOM 2946 C CA . MET B 1 2 ? -39.062 -7.641 10.18 1 61.94 2 MET B CA 1
ATOM 2947 C C . MET B 1 2 ? -38.25 -8.016 8.93 1 61.94 2 MET B C 1
ATOM 2949 O O . MET B 1 2 ? -37.25 -8.734 9.008 1 61.94 2 MET B O 1
ATOM 2953 N N . THR B 1 3 ? -38.969 -8.141 7.68 1 79.56 3 THR B N 1
ATOM 2954 C CA . THR B 1 3 ? -38.438 -8.523 6.371 1 79.56 3 THR B CA 1
ATOM 2955 C C . THR B 1 3 ? -37.938 -7.297 5.613 1 79.56 3 THR B C 1
ATOM 2957 O O . THR B 1 3 ? -38.188 -6.16 6.012 1 79.56 3 THR B O 1
ATOM 2960 N N . LEU B 1 4 ? -36.906 -7.371 4.859 1 90.06 4 LEU B N 1
ATOM 2961 C CA . LEU B 1 4 ? -36.531 -6.285 3.955 1 90.06 4 LEU B CA 1
ATOM 2962 C C . LEU B 1 4 ? -36.25 -6.82 2.555 1 90.06 4 LEU B C 1
ATOM 2964 O O . LEU B 1 4 ? -35.875 -7.984 2.393 1 90.06 4 LEU B O 1
ATOM 2968 N N . LEU B 1 5 ? -36.688 -6.027 1.558 1 95.62 5 LEU B N 1
ATOM 2969 C CA . LEU B 1 5 ? -36.438 -6.328 0.153 1 95.62 5 LEU B CA 1
ATOM 2970 C C . LEU B 1 5 ? -36.125 -5.059 -0.628 1 95.62 5 LEU B C 1
ATOM 2972 O O . LEU B 1 5 ? -36.938 -4.129 -0.668 1 95.62 5 LEU B O 1
ATOM 2976 N N . VAL B 1 6 ? -34.969 -5.047 -1.2 1 96.25 6 VAL B N 1
ATOM 2977 C CA . VAL B 1 6 ? -34.531 -3.859 -1.938 1 96.25 6 VAL B CA 1
ATOM 2978 C C . VAL B 1 6 ? -33.625 -4.262 -3.096 1 96.25 6 VAL B C 1
ATOM 2980 O O . VAL B 1 6 ? -32.906 -5.266 -3.012 1 96.25 6 VAL B O 1
ATOM 2983 N N . GLN B 1 7 ? -33.688 -3.559 -4.184 1 97.06 7 GLN B N 1
ATOM 2984 C CA . GLN B 1 7 ? -32.781 -3.674 -5.312 1 97.06 7 GLN B CA 1
ATOM 2985 C C . GLN B 1 7 ? -31.953 -2.398 -5.484 1 97.06 7 GLN B C 1
ATOM 2987 O O . GLN B 1 7 ? -32.469 -1.292 -5.34 1 97.06 7 GLN B O 1
ATOM 2992 N N . ILE B 1 8 ? -30.703 -2.578 -5.762 1 96.69 8 ILE B N 1
ATOM 2993 C CA . ILE B 1 8 ? -29.828 -1.412 -5.84 1 96.69 8 ILE B CA 1
ATOM 2994 C C . ILE B 1 8 ? -28.672 -1.695 -6.797 1 96.69 8 ILE B C 1
ATOM 2996 O O . ILE B 1 8 ? -28.281 -2.848 -6.977 1 96.69 8 ILE B O 1
ATOM 3000 N N . LYS B 1 9 ? -28.172 -0.667 -7.375 1 97.06 9 LYS B N 1
ATOM 3001 C CA . LYS B 1 9 ? -26.969 -0.796 -8.195 1 97.06 9 LYS B CA 1
ATOM 3002 C C . LYS B 1 9 ? -25.766 -1.156 -7.336 1 97.06 9 LYS B C 1
ATOM 3004 O O . LYS B 1 9 ? -25.547 -0.563 -6.277 1 97.06 9 LYS B O 1
ATOM 3009 N N . LYS B 1 10 ? -24.953 -2.047 -7.824 1 97 10 LYS B N 1
ATOM 3010 C CA . LYS B 1 10 ? -23.766 -2.52 -7.121 1 97 10 LYS B CA 1
ATOM 3011 C C . LYS B 1 10 ? -22.812 -1.366 -6.82 1 97 10 LYS B C 1
ATOM 3013 O O . LYS B 1 10 ? -22.312 -1.247 -5.699 1 97 10 LYS B O 1
ATOM 3018 N N . ALA B 1 11 ? -22.594 -0.542 -7.781 1 96.69 11 ALA B N 1
ATOM 3019 C CA . ALA B 1 11 ? -21.656 0.568 -7.645 1 96.69 11 ALA B CA 1
ATOM 3020 C C . ALA B 1 11 ? -22.062 1.495 -6.504 1 96.69 11 ALA B C 1
ATOM 3022 O O . ALA B 1 11 ? -21.219 1.963 -5.738 1 96.69 11 ALA B O 1
ATOM 3023 N N . SER B 1 12 ? -23.359 1.787 -6.383 1 96.5 12 SER B N 1
ATOM 3024 C CA . SER B 1 12 ? -23.875 2.646 -5.32 1 96.5 12 SER B CA 1
ATOM 3025 C C . SER B 1 12 ? -23.672 2.01 -3.947 1 96.5 12 SER B C 1
ATOM 3027 O O . SER B 1 12 ? -23.312 2.691 -2.988 1 96.5 12 SER B O 1
ATOM 3029 N N . LEU B 1 13 ? -23.906 0.756 -3.938 1 97.44 13 LEU B N 1
ATOM 3030 C CA . LEU B 1 13 ? -23.75 0.038 -2.676 1 97.44 13 LEU B CA 1
ATOM 3031 C C . LEU B 1 13 ? -22.281 -0.008 -2.25 1 97.44 13 LEU B C 1
ATOM 3033 O O . LEU B 1 13 ? -21.969 0.203 -1.077 1 97.44 13 LEU B O 1
ATOM 3037 N N . ILE B 1 14 ? -21.422 -0.291 -3.174 1 97.81 14 ILE B N 1
ATOM 3038 C CA . ILE B 1 14 ? -19.984 -0.32 -2.891 1 97.81 14 ILE B CA 1
ATOM 3039 C C . ILE B 1 14 ? -19.531 1.041 -2.365 1 97.81 14 ILE B C 1
ATOM 3041 O O . ILE B 1 14 ? -18.781 1.12 -1.391 1 97.81 14 ILE B O 1
ATOM 3045 N N . HIS B 1 15 ? -20.016 2.059 -2.998 1 95.62 15 HIS B N 1
ATOM 3046 C CA . HIS B 1 15 ? -19.703 3.42 -2.584 1 95.62 15 HIS B CA 1
ATOM 3047 C C . HIS B 1 15 ? -20.094 3.658 -1.13 1 95.62 15 HIS B C 1
ATOM 3049 O O . HIS B 1 15 ? -19.281 4.145 -0.336 1 95.62 15 HIS B O 1
ATOM 3055 N N . ALA B 1 16 ? -21.25 3.322 -0.809 1 97.31 16 ALA B N 1
ATOM 3056 C CA . ALA B 1 16 ? -21.75 3.52 0.549 1 97.31 16 ALA B CA 1
ATOM 3057 C C . ALA B 1 16 ? -20.969 2.678 1.551 1 97.31 16 ALA B C 1
ATOM 3059 O O . ALA B 1 16 ? -20.594 3.166 2.621 1 97.31 16 ALA B O 1
ATOM 3060 N N . LEU B 1 17 ? -20.719 1.484 1.175 1 97.94 17 LEU B N 1
ATOM 3061 C CA . LEU B 1 17 ? -20.016 0.562 2.051 1 97.94 17 LEU B CA 1
ATOM 3062 C C . LEU B 1 17 ? -18.594 1.056 2.318 1 97.94 17 LEU B C 1
ATOM 3064 O O . LEU B 1 17 ? -18.094 0.966 3.445 1 97.94 17 LEU B O 1
ATOM 3068 N N . GLN B 1 18 ? -17.969 1.538 1.326 1 97.06 18 GLN B N 1
ATOM 3069 C CA . GLN B 1 18 ? -16.609 2.059 1.467 1 97.06 18 GLN B CA 1
ATOM 3070 C C . GLN B 1 18 ? -16.578 3.234 2.438 1 97.06 18 GLN B C 1
ATOM 3072 O O . GLN B 1 18 ? -15.609 3.387 3.197 1 97.06 18 GLN B O 1
ATOM 3077 N N . HIS B 1 19 ? -17.562 4.016 2.406 1 97.19 19 HIS B N 1
ATOM 3078 C CA . HIS B 1 19 ? -17.625 5.184 3.279 1 97.19 19 HIS B CA 1
ATOM 3079 C C . HIS B 1 19 ? -17.859 4.77 4.73 1 97.19 19 HIS B C 1
ATOM 3081 O O . HIS B 1 19 ? -17.078 5.148 5.617 1 97.19 19 HIS B O 1
ATOM 3087 N N . VAL B 1 20 ? -18.859 3.936 4.977 1 97.56 20 VAL B N 1
ATOM 3088 C CA . VAL B 1 20 ? -19.25 3.646 6.352 1 97.56 20 VAL B CA 1
ATOM 3089 C C . VAL B 1 20 ? -18.203 2.736 7.004 1 97.56 20 VAL B C 1
ATOM 3091 O O . VAL B 1 20 ? -18.047 2.742 8.227 1 97.56 20 VAL B O 1
ATOM 3094 N N . SER B 1 21 ? -17.516 2.002 6.195 1 96.5 21 SER B N 1
ATOM 3095 C CA . SER B 1 21 ? -16.531 1.062 6.719 1 96.5 21 SER B CA 1
ATOM 3096 C C . SER B 1 21 ? -15.43 1.785 7.488 1 96.5 21 SER B C 1
ATOM 3098 O O . SER B 1 21 ? -14.758 1.188 8.328 1 96.5 21 SER B O 1
ATOM 3100 N N . ARG B 1 22 ? -15.234 2.998 7.266 1 95.56 22 ARG B N 1
ATOM 3101 C CA . ARG B 1 22 ? -14.203 3.791 7.934 1 95.56 22 ARG B CA 1
ATOM 3102 C C . ARG B 1 22 ? -14.516 3.947 9.422 1 95.56 22 ARG B C 1
ATOM 3104 O O . ARG B 1 22 ? -13.633 4.289 10.211 1 95.56 22 ARG B O 1
ATOM 3111 N N . ALA B 1 23 ? -15.711 3.695 9.812 1 95.44 23 ALA B N 1
ATOM 3112 C CA . ALA B 1 23 ? -16.109 3.875 11.211 1 95.44 23 ALA B CA 1
ATOM 3113 C C . ALA B 1 23 ? -16.266 2.529 11.914 1 95.44 23 ALA B C 1
ATOM 3115 O O . ALA B 1 23 ? -16.688 2.473 13.07 1 95.44 23 ALA B O 1
ATOM 3116 N N . VAL B 1 24 ? -15.977 1.475 11.18 1 94 24 VAL B N 1
ATOM 3117 C CA . VAL B 1 24 ? -16.141 0.148 11.766 1 94 24 VAL B CA 1
ATOM 3118 C C . VAL B 1 24 ? -15.031 -0.124 12.773 1 94 24 VAL B C 1
ATOM 3120 O O . VAL B 1 24 ? -13.859 0.163 12.5 1 94 24 VAL B O 1
ATOM 3123 N N . SER B 1 25 ? -15.359 -0.581 13.852 1 86.12 25 SER B N 1
ATOM 3124 C CA . SER B 1 25 ? -14.383 -0.983 14.859 1 86.12 25 SER B CA 1
ATOM 3125 C C . SER B 1 25 ? -13.898 -2.408 14.625 1 86.12 25 SER B C 1
ATOM 3127 O O . SER B 1 25 ? -14.602 -3.371 14.938 1 86.12 25 SER B O 1
ATOM 3129 N N . VAL B 1 26 ? -12.742 -2.545 14.031 1 72.31 26 VAL B N 1
ATOM 3130 C CA . VAL B 1 26 ? -12.258 -3.871 13.656 1 72.31 26 VAL B CA 1
ATOM 3131 C C . VAL B 1 26 ? -11.961 -4.688 14.914 1 72.31 26 VAL B C 1
ATOM 3133 O O . VAL B 1 26 ? -12.125 -5.91 14.922 1 72.31 26 VAL B O 1
ATOM 3136 N N . ASN B 1 27 ? -11.641 -4.102 16 1 67.75 27 ASN B N 1
ATOM 3137 C CA . ASN B 1 27 ? -11.219 -4.82 17.203 1 67.75 27 ASN B CA 1
ATOM 3138 C C . ASN B 1 27 ? -12.305 -4.812 18.266 1 67.75 27 ASN B C 1
ATOM 3140 O O . ASN B 1 27 ? -12.047 -5.141 19.422 1 67.75 27 ASN B O 1
ATOM 3144 N N . SER B 1 28 ? -13.523 -4.527 17.875 1 68.19 28 SER B N 1
ATOM 3145 C CA . SER B 1 28 ? -14.539 -4.457 18.906 1 68.19 28 SER B CA 1
ATOM 3146 C C . SER B 1 28 ? -14.938 -5.848 19.391 1 68.19 28 SER B C 1
ATOM 3148 O O . SER B 1 28 ? -15.156 -6.754 18.578 1 68.19 28 SER B O 1
ATOM 3150 N N . PRO B 1 29 ? -14.789 -5.984 20.672 1 59.16 29 PRO B N 1
ATOM 3151 C CA . PRO B 1 29 ? -15.25 -7.254 21.234 1 59.16 29 PRO B CA 1
ATOM 3152 C C . PRO B 1 29 ? -16.719 -7.543 20.906 1 59.16 29 PRO B C 1
ATOM 3154 O O . PRO B 1 29 ? -17.141 -8.703 20.906 1 59.16 29 PRO B O 1
ATOM 3157 N N . THR B 1 30 ? -17.469 -6.34 20.859 1 63.84 30 THR B N 1
ATOM 3158 C CA . THR B 1 30 ? -18.875 -6.559 20.578 1 63.84 30 THR B CA 1
ATOM 3159 C C . THR B 1 30 ? -19.109 -6.68 19.062 1 63.84 30 THR B C 1
ATOM 3161 O O . THR B 1 30 ? -18.594 -5.871 18.297 1 63.84 30 THR B O 1
ATOM 3164 N N . SER B 1 31 ? -19.859 -7.68 18.719 1 69.25 31 SER B N 1
ATOM 3165 C CA . SER B 1 31 ? -20.125 -8.062 17.328 1 69.25 31 SER B CA 1
ATOM 3166 C C . SER B 1 31 ? -20.859 -6.953 16.594 1 69.25 31 SER B C 1
ATOM 3168 O O . SER B 1 31 ? -20.609 -6.727 15.398 1 69.25 31 SER B O 1
ATOM 3170 N N . VAL B 1 32 ? -21.547 -6.023 17.344 1 84.69 32 VAL B N 1
ATOM 3171 C CA . VAL B 1 32 ? -22.438 -5.09 16.672 1 84.69 32 VAL B CA 1
ATOM 3172 C C . VAL B 1 32 ? -21.641 -3.932 16.094 1 84.69 32 VAL B C 1
ATOM 3174 O O . VAL B 1 32 ? -21.938 -3.443 15 1 84.69 32 VAL B O 1
ATOM 3177 N N . LEU B 1 33 ? -20.547 -3.59 16.719 1 88.62 33 LEU B N 1
ATOM 3178 C CA . LEU B 1 33 ? -19.75 -2.459 16.25 1 88.62 33 LEU B CA 1
ATOM 3179 C C . LEU B 1 33 ? -18.797 -2.883 15.148 1 88.62 33 LEU B C 1
ATOM 3181 O O . LEU B 1 33 ? -18.234 -2.035 14.453 1 88.62 33 LEU B O 1
ATOM 3185 N N . ALA B 1 34 ? -18.688 -4.129 15.016 1 90.62 34 ALA B N 1
ATOM 3186 C CA . ALA B 1 34 ? -17.906 -4.664 13.906 1 90.62 34 ALA B CA 1
ATOM 3187 C C . ALA B 1 34 ? -18.766 -4.832 12.656 1 90.62 34 ALA B C 1
ATOM 3189 O O . ALA B 1 34 ? -18.297 -5.32 11.633 1 90.62 34 ALA B O 1
ATOM 3190 N N . GLY B 1 35 ? -19.984 -4.363 12.758 1 94.5 35 GLY B N 1
ATOM 3191 C CA . GLY B 1 35 ? -20.922 -4.566 11.672 1 94.5 35 GLY B CA 1
ATOM 3192 C C . GLY B 1 35 ? -21.359 -3.27 11.016 1 94.5 35 GLY B C 1
ATOM 3193 O O . GLY B 1 35 ? -20.969 -2.184 11.438 1 94.5 35 GLY B O 1
ATOM 3194 N N . ILE B 1 36 ? -22.125 -3.457 9.992 1 96.56 36 ILE B N 1
ATOM 3195 C CA . ILE B 1 36 ? -22.797 -2.371 9.289 1 96.56 36 ILE B CA 1
ATOM 3196 C C . ILE B 1 36 ? -24.297 -2.447 9.531 1 96.56 36 ILE B C 1
ATOM 3198 O O . ILE B 1 36 ? -24.922 -3.49 9.305 1 96.56 36 ILE B O 1
ATOM 3202 N N . TYR B 1 37 ? -24.812 -1.383 10.07 1 96.25 37 TYR B N 1
ATOM 3203 C CA . TYR B 1 37 ? -26.266 -1.224 10.211 1 96.25 37 TYR B CA 1
ATOM 3204 C C . TYR B 1 37 ? -26.906 -0.906 8.875 1 96.25 37 TYR B C 1
ATOM 3206 O O . TYR B 1 37 ? -26.531 0.054 8.203 1 96.25 37 TYR B O 1
ATOM 3214 N N . LEU B 1 38 ? -27.812 -1.786 8.477 1 96.62 38 LEU B N 1
ATOM 3215 C CA . LEU B 1 38 ? -28.562 -1.626 7.238 1 96.62 38 LEU B CA 1
ATOM 3216 C C . LEU B 1 38 ? -30.047 -1.421 7.531 1 96.62 38 LEU B C 1
ATOM 3218 O O . LEU B 1 38 ? -30.672 -2.236 8.219 1 96.62 38 LEU B O 1
ATOM 3222 N N . GLU B 1 39 ? -30.594 -0.334 6.988 1 95.62 39 GLU B N 1
ATOM 3223 C CA . GLU B 1 39 ? -32.031 -0.051 7.184 1 95.62 39 GLU B CA 1
ATOM 3224 C C . GLU B 1 39 ? -32.688 0.385 5.879 1 95.62 39 GLU B C 1
ATOM 3226 O O . GLU B 1 39 ? -32.281 1.379 5.273 1 95.62 39 GLU B O 1
ATOM 3231 N N . VAL B 1 40 ? -33.594 -0.41 5.461 1 95.5 40 VAL B N 1
ATOM 3232 C CA . VAL B 1 40 ? -34.438 -0.037 4.332 1 95.5 40 VAL B CA 1
ATOM 3233 C C . VAL B 1 40 ? -35.688 0.697 4.84 1 95.5 40 VAL B C 1
ATOM 3235 O O . VAL B 1 40 ? -36.469 0.138 5.602 1 95.5 40 VAL B O 1
ATOM 3238 N N . LYS B 1 41 ? -35.688 1.908 4.469 1 93.88 41 LYS B N 1
ATOM 3239 C CA . LYS B 1 41 ? -36.875 2.723 4.789 1 93.88 41 LYS B CA 1
ATOM 3240 C C . LYS B 1 41 ? -37.812 2.846 3.584 1 93.88 41 LYS B C 1
ATOM 3242 O O . LYS B 1 41 ? -37.688 2.072 2.629 1 93.88 41 LYS B O 1
ATOM 3247 N N . GLN B 1 42 ? -38.781 3.744 3.654 1 90.31 42 GLN B N 1
ATOM 3248 C CA . GLN B 1 42 ? -39.75 3.883 2.596 1 90.31 42 GLN B CA 1
ATOM 3249 C C . GLN B 1 42 ? -39.125 4.426 1.316 1 90.31 42 GLN B C 1
ATOM 3251 O O . GLN B 1 42 ? -39.438 3.951 0.219 1 90.31 42 GLN B O 1
ATOM 3256 N N . ASP B 1 43 ? -38.188 5.289 1.45 1 91 43 ASP B N 1
ATOM 3257 C CA . ASP B 1 43 ? -37.688 5.941 0.246 1 91 43 ASP B CA 1
ATOM 3258 C C . ASP B 1 43 ? -36.156 5.957 0.23 1 91 43 ASP B C 1
ATOM 3260 O O . ASP B 1 43 ? -35.562 6.594 -0.633 1 91 43 ASP B O 1
ATOM 3264 N N . GLU B 1 44 ? -35.562 5.227 1.185 1 95.19 44 GLU B N 1
ATOM 3265 C CA . GLU B 1 44 ? -34.094 5.281 1.201 1 95.19 44 GLU B CA 1
ATOM 3266 C C . GLU B 1 44 ? -33.5 4.023 1.827 1 95.19 44 GLU B C 1
ATOM 3268 O O . GLU B 1 44 ? -34.156 3.34 2.609 1 95.19 44 GLU B O 1
ATOM 3273 N N . LEU B 1 45 ? -32.375 3.725 1.448 1 96.69 45 LEU B N 1
ATOM 3274 C CA . LEU B 1 45 ? -31.516 2.721 2.064 1 96.69 45 LEU B CA 1
ATOM 3275 C C . LEU B 1 45 ? -30.406 3.379 2.879 1 96.69 45 LEU B C 1
ATOM 3277 O O . LEU B 1 45 ? -29.609 4.168 2.344 1 96.69 45 LEU B O 1
ATOM 3281 N N . VAL B 1 46 ? -30.359 3.035 4.16 1 96.69 46 VAL B N 1
ATOM 3282 C CA . VAL B 1 46 ? -29.391 3.67 5.055 1 96.69 46 VAL B CA 1
ATOM 3283 C C . VAL B 1 46 ? -28.344 2.65 5.488 1 96.69 46 VAL B C 1
ATOM 3285 O O . VAL B 1 46 ? -28.688 1.546 5.922 1 96.69 46 VAL B O 1
ATOM 3288 N N . LEU B 1 47 ? -27.156 2.971 5.312 1 97.56 47 LEU B N 1
ATOM 3289 C CA . LEU B 1 47 ? -26.031 2.227 5.867 1 97.56 47 LEU B CA 1
ATOM 3290 C C . LEU B 1 47 ? -25.297 3.049 6.93 1 97.56 47 LEU B C 1
ATOM 3292 O O . LEU B 1 47 ? -25.109 4.254 6.754 1 97.56 47 LEU B O 1
ATOM 3296 N N . MET B 1 48 ? -24.922 2.373 8.008 1 97 48 MET B N 1
ATOM 3297 C CA . MET B 1 48 ? -24.266 3.08 9.109 1 97 48 MET B CA 1
ATOM 3298 C C . MET B 1 48 ? -23.25 2.182 9.805 1 97 48 MET B C 1
ATOM 3300 O O . MET B 1 48 ? -23.453 0.972 9.922 1 97 48 MET B O 1
ATOM 3304 N N . ALA B 1 49 ? -22.219 2.715 10.25 1 96.31 49 ALA B N 1
ATOM 3305 C CA . ALA B 1 49 ? -21.234 2.053 11.109 1 96.31 49 ALA B CA 1
ATOM 3306 C C . ALA B 1 49 ? -20.734 2.998 12.195 1 96.31 49 ALA B C 1
ATOM 3308 O O . ALA B 1 49 ? -20.844 4.219 12.07 1 96.31 49 ALA B O 1
ATOM 3309 N N . SER B 1 50 ? -20.25 2.404 13.297 1 94.5 50 SER B N 1
ATOM 3310 C CA . SER B 1 50 ? -19.828 3.225 14.422 1 94.5 50 SER B CA 1
ATOM 3311 C C . SER B 1 50 ? -18.797 2.494 15.273 1 94.5 50 SER B C 1
ATOM 3313 O O . SER B 1 50 ? -18.875 1.278 15.461 1 94.5 50 SER B O 1
ATOM 3315 N N . ASP B 1 51 ? -17.844 3.248 15.734 1 92.19 51 ASP B N 1
ATOM 3316 C CA . ASP B 1 51 ? -16.969 2.719 16.781 1 92.19 51 ASP B CA 1
ATOM 3317 C C . ASP B 1 51 ? -17.234 3.398 18.109 1 92.19 51 ASP B C 1
ATOM 3319 O O . ASP B 1 51 ? -16.359 3.451 18.984 1 92.19 51 ASP B O 1
ATOM 3323 N N . ALA B 1 52 ? -18.469 3.941 18.25 1 89 52 ALA B N 1
ATOM 3324 C CA . ALA B 1 52 ? -18.953 4.633 19.453 1 89 52 ALA B CA 1
ATOM 3325 C C . ALA B 1 52 ? -18.469 6.078 19.484 1 89 52 ALA B C 1
ATOM 3327 O O . ALA B 1 52 ? -19.203 6.977 19.891 1 89 52 ALA B O 1
ATOM 3328 N N . SER B 1 53 ? -17.281 6.332 19.031 1 93.5 53 SER B N 1
ATOM 3329 C CA . SER B 1 53 ? -16.734 7.684 18.953 1 93.5 53 SER B CA 1
ATOM 3330 C C . SER B 1 53 ? -17.094 8.352 17.625 1 93.5 53 SER B C 1
ATOM 3332 O O . SER B 1 53 ? -17.422 9.539 17.594 1 93.5 53 SER B O 1
ATOM 3334 N N . LEU B 1 54 ? -17.031 7.598 16.609 1 95.94 54 LEU B N 1
ATOM 3335 C CA . LEU B 1 54 ? -17.312 8.062 15.25 1 95.94 54 LEU B CA 1
ATOM 3336 C C . LEU B 1 54 ? -18.422 7.238 14.609 1 95.94 54 LEU B C 1
ATOM 3338 O O . LEU B 1 54 ? -18.391 6.008 14.641 1 95.94 54 LEU B O 1
ATOM 3342 N N . THR B 1 55 ? -19.422 7.883 14.133 1 96.12 55 THR B N 1
ATOM 3343 C CA . THR B 1 55 ? -20.5 7.238 13.383 1 96.12 55 THR B CA 1
ATOM 3344 C C . THR B 1 55 ? -20.609 7.828 11.977 1 96.12 55 THR B C 1
ATOM 3346 O O . THR B 1 55 ? -20.609 9.047 11.812 1 96.12 55 THR B O 1
ATOM 3349 N N . ILE B 1 56 ? -20.594 7.043 10.953 1 97.44 56 ILE B N 1
ATOM 3350 C CA . ILE B 1 56 ? -20.781 7.465 9.57 1 97.44 56 ILE B CA 1
ATOM 3351 C C . ILE B 1 56 ? -22.031 6.824 9 1 97.44 56 ILE B C 1
ATOM 3353 O O . ILE B 1 56 ? -22.25 5.617 9.133 1 97.44 56 ILE B O 1
ATOM 3357 N N . LYS B 1 57 ? -22.844 7.629 8.43 1 97.19 57 LYS B N 1
ATOM 3358 C CA . LYS B 1 57 ? -24.125 7.223 7.836 1 97.19 57 LYS B CA 1
ATOM 3359 C C . LYS B 1 57 ? -24.219 7.68 6.387 1 97.19 57 LYS B C 1
ATOM 3361 O O . LYS B 1 57 ? -23.891 8.82 6.062 1 97.19 57 LYS B O 1
ATOM 3366 N N . VAL B 1 58 ? -24.625 6.805 5.516 1 97.06 58 VAL B N 1
ATOM 3367 C CA . VAL B 1 58 ? -24.906 7.125 4.121 1 97.06 58 VAL B CA 1
ATOM 3368 C C . VAL B 1 58 ? -26.344 6.746 3.785 1 97.06 58 VAL B C 1
ATOM 3370 O O . VAL B 1 58 ? -26.781 5.625 4.051 1 97.06 58 VAL B O 1
ATOM 3373 N N . ALA B 1 59 ? -27.078 7.672 3.285 1 96.56 59 ALA B N 1
ATOM 3374 C CA . ALA B 1 59 ? -28.453 7.438 2.867 1 96.56 59 ALA B CA 1
ATOM 3375 C C . ALA B 1 59 ? -28.578 7.465 1.348 1 96.56 59 ALA B C 1
ATOM 3377 O O . ALA B 1 59 ? -28.312 8.484 0.713 1 96.56 59 ALA B O 1
ATOM 3378 N N . LEU B 1 60 ? -28.922 6.316 0.79 1 96.56 60 LEU B N 1
ATOM 3379 C CA . LEU B 1 60 ? -29.141 6.199 -0.648 1 96.56 60 LEU B CA 1
ATOM 3380 C C . LEU B 1 60 ? -30.625 6.34 -0.991 1 96.56 60 LEU B C 1
ATOM 3382 O O . LEU B 1 60 ? -31.453 5.605 -0.462 1 96.56 60 LEU B O 1
ATOM 3386 N N . ARG B 1 61 ? -30.906 7.223 -1.978 1 93.56 61 ARG B N 1
ATOM 3387 C CA . ARG B 1 61 ? -32.312 7.488 -2.318 1 93.56 61 ARG B CA 1
ATOM 3388 C C . ARG B 1 61 ? -32.625 7.012 -3.73 1 93.56 61 ARG B C 1
ATOM 3390 O O . ARG B 1 61 ? -31.75 6.973 -4.594 1 93.56 61 ARG B O 1
ATOM 3397 N N . GLU B 1 62 ? -33.781 6.684 -3.986 1 83.19 62 GLU B N 1
ATOM 3398 C CA . GLU B 1 62 ? -34.281 6.066 -5.215 1 83.19 62 GLU B CA 1
ATOM 3399 C C . GLU B 1 62 ? -33.938 6.918 -6.434 1 83.19 62 GLU B C 1
ATOM 3401 O O . GLU B 1 62 ? -33.406 6.406 -7.434 1 83.19 62 GLU B O 1
ATOM 3406 N N . ALA B 1 63 ? -34.062 8.195 -6.41 1 77.75 63 ALA B N 1
ATOM 3407 C CA . ALA B 1 63 ? -33.906 9.07 -7.566 1 77.75 63 ALA B CA 1
ATOM 3408 C C . ALA B 1 63 ? -32.469 9.109 -8.039 1 77.75 63 ALA B C 1
ATOM 3410 O O . ALA B 1 63 ? -32.188 9.148 -9.242 1 77.75 63 ALA B O 1
ATOM 3411 N N . ALA B 1 64 ? -31.562 8.906 -7.223 1 78.31 64 ALA B N 1
ATOM 3412 C CA . ALA B 1 64 ? -30.156 9.141 -7.559 1 78.31 64 ALA B CA 1
ATOM 3413 C C . ALA B 1 64 ? -29.406 7.82 -7.754 1 78.31 64 ALA B C 1
ATOM 3415 O O . ALA B 1 64 ? -28.406 7.77 -8.469 1 78.31 64 ALA B O 1
ATOM 3416 N N . HIS B 1 65 ? -30.016 6.676 -7.266 1 83 65 HIS B N 1
ATOM 3417 C CA . HIS B 1 65 ? -29.188 5.488 -7.199 1 83 65 HIS B CA 1
ATOM 3418 C C . HIS B 1 65 ? -29.906 4.27 -7.758 1 83 65 HIS B C 1
ATOM 3420 O O . HIS B 1 65 ? -29.5 3.131 -7.504 1 83 65 HIS B O 1
ATOM 3426 N N . ALA B 1 66 ? -30.969 4.488 -8.516 1 87 66 ALA B N 1
ATOM 3427 C CA . ALA B 1 66 ? -31.734 3.398 -9.117 1 87 66 ALA B CA 1
ATOM 3428 C C . ALA B 1 66 ? -32.156 2.377 -8.062 1 87 66 ALA B C 1
ATOM 3430 O O . ALA B 1 66 ? -31.984 1.17 -8.258 1 87 66 ALA B O 1
ATOM 3431 N N . LEU B 1 67 ? -32.625 2.926 -7.035 1 93.88 67 LEU B N 1
ATOM 3432 C CA . LEU B 1 67 ? -33.062 2.135 -5.891 1 93.88 67 LEU B CA 1
ATOM 3433 C C . LEU B 1 67 ? -34.531 1.736 -6.027 1 93.88 67 LEU B C 1
ATOM 3435 O O . LEU B 1 67 ? -35.375 2.562 -6.391 1 93.88 67 LEU B O 1
ATOM 3439 N N . ARG B 1 68 ? -34.812 0.457 -5.887 1 95.25 68 ARG B N 1
ATOM 3440 C CA . ARG B 1 68 ? -36.188 -0.03 -5.824 1 95.25 68 ARG B CA 1
ATOM 3441 C C . ARG B 1 68 ? -36.469 -0.718 -4.492 1 95.25 68 ARG B C 1
ATOM 3443 O O . ARG B 1 68 ? -35.969 -1.81 -4.234 1 95.25 68 ARG B O 1
ATOM 3450 N N . ILE B 1 69 ? -37.312 -0.109 -3.703 1 94.69 69 ILE B N 1
ATOM 3451 C CA . ILE B 1 69 ? -37.625 -0.622 -2.373 1 94.69 69 ILE B CA 1
ATOM 3452 C C . ILE B 1 69 ? -39 -1.331 -2.395 1 94.69 69 ILE B C 1
ATOM 3454 O O . ILE B 1 69 ? -40 -0.762 -2.838 1 94.69 69 ILE B O 1
ATOM 3458 N N . HIS B 1 70 ? -39.031 -2.475 -1.851 1 94.38 70 HIS B N 1
ATOM 3459 C CA . HIS B 1 70 ? -40.25 -3.256 -1.823 1 94.38 70 HIS B CA 1
ATOM 3460 C C . HIS B 1 70 ? -40.75 -3.457 -0.395 1 94.38 70 HIS B C 1
ATOM 3462 O O . HIS B 1 70 ? -41.938 -3.379 -0.131 1 94.38 70 HIS B O 1
ATOM 3468 N N . ARG B 1 71 ? -39.844 -3.781 0.535 1 95.06 71 ARG B N 1
ATOM 3469 C CA . ARG B 1 71 ? -40.156 -4.012 1.939 1 95.06 71 ARG B CA 1
ATOM 3470 C C . ARG B 1 71 ? -39.125 -3.369 2.852 1 95.06 71 ARG B C 1
ATOM 3472 O O . ARG B 1 71 ? -37.906 -3.525 2.635 1 95.06 71 ARG B O 1
ATOM 3479 N N . ALA B 1 72 ? -39.594 -2.738 3.881 1 94.19 72 ALA B N 1
ATOM 3480 C CA . ALA B 1 72 ? -38.719 -2.084 4.852 1 94.19 72 ALA B CA 1
ATOM 3481 C C . ALA B 1 72 ? -38.188 -3.084 5.879 1 94.19 72 ALA B C 1
ATOM 3483 O O . ALA B 1 72 ? -38.75 -4.16 6.055 1 94.19 72 ALA B O 1
ATOM 3484 N N . GLY B 1 73 ? -37.094 -2.721 6.508 1 93.88 73 GLY B N 1
ATOM 3485 C CA . GLY B 1 73 ? -36.469 -3.541 7.543 1 93.88 73 GLY B CA 1
ATOM 3486 C C . GLY B 1 73 ? -35.062 -3.098 7.914 1 93.88 73 GLY B C 1
ATOM 3487 O O . GLY B 1 73 ? -34.531 -2.148 7.332 1 93.88 73 GLY B O 1
ATOM 3488 N N . ARG B 1 74 ? -34.531 -3.729 9.016 1 94.62 74 ARG B N 1
ATOM 3489 C CA . ARG B 1 74 ? -33.188 -3.354 9.484 1 94.62 74 ARG B CA 1
ATOM 3490 C C . ARG B 1 74 ? -32.438 -4.574 9.984 1 94.62 74 ARG B C 1
ATOM 3492 O O . ARG B 1 74 ? -33.031 -5.543 10.445 1 94.62 74 ARG B O 1
ATOM 3499 N N . ILE B 1 75 ? -31.141 -4.477 9.883 1 95.25 75 ILE B N 1
ATOM 3500 C CA . ILE B 1 75 ? -30.25 -5.555 10.328 1 95.25 75 ILE B CA 1
ATOM 3501 C C . ILE B 1 75 ? -28.828 -5.031 10.477 1 95.25 75 ILE B C 1
ATOM 3503 O O . ILE B 1 75 ? -28.484 -3.998 9.898 1 95.25 75 ILE B O 1
ATOM 3507 N N . VAL B 1 76 ? -28.062 -5.684 11.305 1 95.62 76 VAL B N 1
ATOM 3508 C CA . VAL B 1 76 ? -26.625 -5.449 11.359 1 95.62 76 VAL B CA 1
ATOM 3509 C C . VAL B 1 76 ? -25.875 -6.676 10.836 1 95.62 76 VAL B C 1
ATOM 3511 O O . VAL B 1 76 ? -26.141 -7.801 11.258 1 95.62 76 VAL B O 1
ATOM 3514 N N . VAL B 1 77 ? -25.016 -6.445 9.891 1 95.69 77 VAL B N 1
ATOM 3515 C CA . VAL B 1 77 ? -24.266 -7.562 9.32 1 95.69 77 VAL B CA 1
ATOM 3516 C C . VAL B 1 77 ? -22.766 -7.309 9.469 1 95.69 77 VAL B C 1
ATOM 3518 O O . VAL B 1 77 ? -22.328 -6.16 9.562 1 95.69 77 VAL B O 1
ATOM 3521 N N . PRO B 1 78 ? -21.953 -8.375 9.477 1 94.5 78 PRO B N 1
ATOM 3522 C CA . PRO B 1 78 ? -20.5 -8.18 9.594 1 94.5 78 PRO B CA 1
ATOM 3523 C C . PRO B 1 78 ? -19.922 -7.371 8.43 1 94.5 78 PRO B C 1
ATOM 3525 O O . PRO B 1 78 ? -20.141 -7.727 7.266 1 94.5 78 PRO B O 1
ATOM 3528 N N . ALA B 1 79 ? -19.172 -6.32 8.75 1 96.06 79 ALA B N 1
ATOM 3529 C CA . ALA B 1 79 ? -18.672 -5.371 7.758 1 96.06 79 ALA B CA 1
ATOM 3530 C C . ALA B 1 79 ? -17.719 -6.047 6.785 1 96.06 79 ALA B C 1
ATOM 3532 O O . ALA B 1 79 ? -17.812 -5.855 5.57 1 96.06 79 ALA B O 1
ATOM 3533 N N . ARG B 1 80 ? -16.828 -6.789 7.305 1 94 80 ARG B N 1
ATOM 3534 C CA . ARG B 1 80 ? -15.789 -7.41 6.492 1 94 80 ARG B CA 1
ATOM 3535 C C . ARG B 1 80 ? -16.391 -8.258 5.379 1 94 80 ARG B C 1
ATOM 3537 O O . ARG B 1 80 ? -16.078 -8.078 4.203 1 94 80 ARG B O 1
ATOM 3544 N N . TYR B 1 81 ? -17.312 -9.125 5.73 1 95.5 81 TYR B N 1
ATOM 3545 C CA . TYR B 1 81 ? -17.875 -10.07 4.777 1 95.5 81 TYR B CA 1
ATOM 3546 C C . TYR B 1 81 ? -18.812 -9.359 3.803 1 95.5 81 TYR B C 1
ATOM 3548 O O . TYR B 1 81 ? -18.844 -9.68 2.613 1 95.5 81 TYR B O 1
ATOM 3556 N N . MET B 1 82 ? -19.547 -8.383 4.309 1 97.06 82 MET B N 1
ATOM 3557 C CA . MET B 1 82 ? -20.422 -7.605 3.438 1 97.06 82 MET B CA 1
ATOM 3558 C C . MET B 1 82 ? -19.625 -6.871 2.371 1 97.06 82 MET B C 1
ATOM 3560 O O . MET B 1 82 ? -19.953 -6.934 1.186 1 97.06 82 MET B O 1
ATOM 3564 N N . ASN B 1 83 ? -18.594 -6.254 2.773 1 97.25 83 ASN B N 1
ATOM 3565 C CA . ASN B 1 83 ? -17.75 -5.512 1.845 1 97.25 83 ASN B CA 1
ATOM 3566 C C . ASN B 1 83 ? -17.109 -6.438 0.81 1 97.25 83 ASN B C 1
ATOM 3568 O O . ASN B 1 83 ? -17.141 -6.148 -0.388 1 97.25 83 ASN B O 1
ATOM 3572 N N . GLU B 1 84 ? -16.562 -7.461 1.248 1 96.81 84 GLU B N 1
ATOM 3573 C CA . GLU B 1 84 ? -15.844 -8.367 0.367 1 96.81 84 GLU B CA 1
ATOM 3574 C C . GLU B 1 84 ? -16.781 -9.023 -0.644 1 96.81 84 GLU B C 1
ATOM 3576 O O . GLU B 1 84 ? -16.469 -9.086 -1.835 1 96.81 84 GLU B O 1
ATOM 3581 N N . ILE B 1 85 ? -17.922 -9.5 -0.149 1 97.56 85 ILE B N 1
ATOM 3582 C CA . ILE B 1 85 ? -18.797 -10.281 -1.013 1 97.56 85 ILE B CA 1
ATOM 3583 C C . ILE B 1 85 ? -19.406 -9.375 -2.08 1 97.56 85 ILE B C 1
ATOM 3585 O O . ILE B 1 85 ? -19.516 -9.766 -3.244 1 97.56 85 ILE B O 1
ATOM 3589 N N . ILE B 1 86 ? -19.812 -8.195 -1.688 1 98 86 ILE B N 1
ATOM 3590 C CA . ILE B 1 86 ? -20.438 -7.293 -2.654 1 98 86 ILE B CA 1
ATOM 3591 C C . ILE B 1 86 ? -19.438 -6.98 -3.775 1 98 86 ILE B C 1
ATOM 3593 O O . ILE B 1 86 ? -19.828 -6.926 -4.949 1 98 86 ILE B O 1
ATOM 3597 N N . ARG B 1 87 ? -18.234 -6.844 -3.482 1 96.88 87 ARG B N 1
ATOM 3598 C CA . ARG B 1 87 ? -17.203 -6.531 -4.465 1 96.88 87 ARG B CA 1
ATOM 3599 C C . ARG B 1 87 ? -17.016 -7.684 -5.441 1 96.88 87 ARG B C 1
ATOM 3601 O O . ARG B 1 87 ? -16.609 -7.473 -6.59 1 96.88 87 ARG B O 1
ATOM 3608 N N . LYS B 1 88 ? -17.266 -8.844 -5.016 1 96.25 88 LYS B N 1
ATOM 3609 C CA . LYS B 1 88 ? -16.984 -10.031 -5.82 1 96.25 88 LYS B CA 1
ATOM 3610 C C . LYS B 1 88 ? -18.172 -10.398 -6.703 1 96.25 88 LYS B C 1
ATOM 3612 O O . LYS B 1 88 ? -18.047 -11.25 -7.59 1 96.25 88 LYS B O 1
ATOM 3617 N N . LEU B 1 89 ? -19.266 -9.766 -6.492 1 96 89 LEU B N 1
ATOM 3618 C CA . LEU B 1 89 ? -20.453 -10.07 -7.297 1 96 89 LEU B CA 1
ATOM 3619 C C . LEU B 1 89 ? -20.312 -9.516 -8.711 1 96 89 LEU B C 1
ATOM 3621 O O . LEU B 1 89 ? -19.656 -8.484 -8.914 1 96 89 LEU B O 1
ATOM 3625 N N . SER B 1 90 ? -20.891 -10.148 -9.695 1 89.06 90 SER B N 1
ATOM 3626 C CA . SER B 1 90 ? -20.625 -9.789 -11.086 1 89.06 90 SER B CA 1
ATOM 3627 C C . SER B 1 90 ? -21.781 -8.977 -11.672 1 89.06 90 SER B C 1
ATOM 3629 O O . SER B 1 90 ? -21.609 -8.312 -12.695 1 89.06 90 SER B O 1
ATOM 3631 N N . ALA B 1 91 ? -22.922 -9.016 -11.086 1 93.56 91 ALA B N 1
ATOM 3632 C CA . ALA B 1 91 ? -24.078 -8.312 -11.641 1 93.56 91 ALA B CA 1
ATOM 3633 C C . ALA B 1 91 ? -24.047 -6.832 -11.273 1 93.56 91 ALA B C 1
ATOM 3635 O O . ALA B 1 91 ? -23.516 -6.457 -10.227 1 93.56 91 ALA B O 1
ATOM 3636 N N . ASP B 1 92 ? -24.656 -6.086 -12.078 1 94.88 92 ASP B N 1
ATOM 3637 C CA . ASP B 1 92 ? -24.719 -4.645 -11.859 1 94.88 92 ASP B CA 1
ATOM 3638 C C . ASP B 1 92 ? -25.781 -4.285 -10.828 1 94.88 92 ASP B C 1
ATOM 3640 O O . ASP B 1 92 ? -25.672 -3.268 -10.141 1 94.88 92 ASP B O 1
ATOM 3644 N N . VAL B 1 93 ? -26.828 -5.082 -10.82 1 96.12 93 VAL B N 1
ATOM 3645 C CA . VAL B 1 93 ? -27.906 -4.855 -9.883 1 96.12 93 VAL B CA 1
ATOM 3646 C C . VAL B 1 93 ? -27.984 -6.004 -8.875 1 96.12 93 VAL B C 1
ATOM 3648 O O . VAL B 1 93 ? -27.922 -7.176 -9.258 1 96.12 93 VAL B O 1
ATOM 3651 N N . ILE B 1 94 ? -28.141 -5.645 -7.637 1 96.88 94 ILE B N 1
ATOM 3652 C CA . ILE B 1 94 ? -28.156 -6.609 -6.543 1 96.88 94 ILE B CA 1
ATOM 3653 C C . ILE B 1 94 ? -29.516 -6.562 -5.836 1 96.88 94 ILE B C 1
ATOM 3655 O O . ILE B 1 94 ? -30.078 -5.484 -5.629 1 96.88 94 ILE B O 1
ATOM 3659 N N . THR B 1 95 ? -30.016 -7.695 -5.512 1 97.38 95 THR B N 1
ATOM 3660 C CA . THR B 1 95 ? -31.219 -7.801 -4.703 1 97.38 95 THR B CA 1
ATOM 3661 C C . THR B 1 95 ? -30.891 -8.234 -3.279 1 97.38 95 THR B C 1
ATOM 3663 O O . THR B 1 95 ? -30.219 -9.25 -3.074 1 97.38 95 THR B O 1
ATOM 3666 N N . ILE B 1 96 ? -31.312 -7.48 -2.305 1 97.69 96 ILE B N 1
ATOM 3667 C CA . ILE B 1 96 ? -31.109 -7.781 -0.892 1 97.69 96 ILE B CA 1
ATOM 3668 C C . ILE B 1 96 ? -32.438 -8.07 -0.225 1 97.69 96 ILE B C 1
ATOM 3670 O O . ILE B 1 96 ? -33.375 -7.262 -0.293 1 97.69 96 ILE B O 1
ATOM 3674 N N . ASP B 1 97 ? -32.375 -9.242 0.382 1 95.94 97 ASP B N 1
ATOM 3675 C CA . ASP B 1 97 ? -33.625 -9.719 0.968 1 95.94 97 ASP B CA 1
ATOM 3676 C C . ASP B 1 97 ? -33.406 -10.289 2.365 1 95.94 97 ASP B C 1
ATOM 3678 O O . ASP B 1 97 ? -32.344 -10.898 2.629 1 95.94 97 ASP B O 1
ATOM 3682 N N . MET B 1 98 ? -34.281 -10.039 3.254 1 95.19 98 MET B N 1
ATOM 3683 C CA . MET B 1 98 ? -34.312 -10.688 4.559 1 95.19 98 MET B CA 1
ATOM 3684 C C . MET B 1 98 ? -35.656 -11.375 4.789 1 95.19 98 MET B C 1
ATOM 3686 O O . MET B 1 98 ? -36.562 -10.789 5.375 1 95.19 98 MET B O 1
ATOM 3690 N N . ASP B 1 99 ? -35.719 -12.633 4.309 1 86.56 99 ASP B N 1
ATOM 3691 C CA . ASP B 1 99 ? -36.969 -13.383 4.461 1 86.56 99 ASP B CA 1
ATOM 3692 C C . ASP B 1 99 ? -36.938 -14.219 5.738 1 86.56 99 ASP B C 1
ATOM 3694 O O . ASP B 1 99 ? -38 -14.695 6.191 1 86.56 99 ASP B O 1
ATOM 3698 N N . GLU B 1 100 ? -35.75 -14.484 6.262 1 87.88 100 GLU B N 1
ATOM 3699 C CA . GLU B 1 100 ? -35.531 -15.117 7.559 1 87.88 100 GLU B CA 1
ATOM 3700 C C . GLU B 1 100 ? -34.875 -14.164 8.539 1 87.88 100 GLU B C 1
ATOM 3702 O O . GLU B 1 100 ? -34 -13.375 8.148 1 87.88 100 GLU B O 1
ATOM 3707 N N . PRO B 1 101 ? -35.344 -14.281 9.781 1 89.19 101 PRO B N 1
ATOM 3708 C CA . PRO B 1 101 ? -34.75 -13.352 10.75 1 89.19 101 PRO B CA 1
ATOM 3709 C C . PRO B 1 101 ? -33.219 -13.438 10.82 1 89.19 101 PRO B C 1
ATOM 3711 O O . PRO B 1 101 ? -32.656 -14.539 10.836 1 89.19 101 PRO B O 1
ATOM 3714 N N . LEU B 1 102 ? -32.625 -12.375 10.719 1 92.44 102 LEU B N 1
ATOM 3715 C CA . LEU B 1 102 ? -31.203 -12.164 10.992 1 92.44 102 LEU B CA 1
ATOM 3716 C C . LEU B 1 102 ? -30.344 -12.812 9.914 1 92.44 102 LEU B C 1
ATOM 3718 O O . LEU B 1 102 ? -29.156 -13.094 10.141 1 92.44 102 LEU B O 1
ATOM 3722 N N . ILE B 1 103 ? -30.984 -13.117 8.812 1 95.62 103 ILE B N 1
ATOM 3723 C CA . ILE B 1 103 ? -30.234 -13.625 7.676 1 95.62 103 ILE B CA 1
ATOM 3724 C C . ILE B 1 103 ? -30.453 -12.727 6.461 1 95.62 103 ILE B C 1
ATOM 3726 O O . ILE B 1 103 ? -31.578 -12.578 5.996 1 95.62 103 ILE B O 1
ATOM 3730 N N . LEU B 1 104 ? -29.438 -12.141 6 1 97 104 LEU B N 1
ATOM 3731 C CA . LEU B 1 104 ? -29.5 -11.305 4.805 1 97 104 LEU B CA 1
ATOM 3732 C C . LEU B 1 104 ? -29.203 -12.133 3.555 1 97 104 LEU B C 1
ATOM 3734 O O . LEU B 1 104 ? -28.156 -12.758 3.451 1 97 104 LEU B O 1
ATOM 3738 N N . ARG B 1 105 ? -30.109 -12.148 2.658 1 97.81 105 ARG B N 1
ATOM 3739 C CA . ARG B 1 105 ? -29.922 -12.828 1.379 1 97.81 105 ARG B CA 1
ATOM 3740 C C . ARG B 1 105 ? -29.562 -11.828 0.282 1 97.81 105 ARG B C 1
ATOM 3742 O O . ARG B 1 105 ? -30.234 -10.805 0.12 1 97.81 105 ARG B O 1
ATOM 3749 N N . ILE B 1 106 ? -28.562 -12.086 -0.405 1 98.06 106 ILE B N 1
ATOM 3750 C CA . ILE B 1 106 ? -28.109 -11.242 -1.507 1 98.06 106 ILE B CA 1
ATOM 3751 C C . ILE B 1 106 ? -28.078 -12.055 -2.799 1 98.06 106 ILE B C 1
ATOM 3753 O O . ILE B 1 106 ? -27.438 -13.109 -2.865 1 98.06 106 ILE B O 1
ATOM 3757 N N . THR B 1 107 ? -28.734 -11.594 -3.785 1 97.56 107 THR B N 1
ATOM 3758 C CA . THR B 1 107 ? -28.797 -12.281 -5.07 1 97.56 107 THR B CA 1
ATOM 3759 C C . THR B 1 107 ? -28.297 -11.375 -6.191 1 97.56 107 THR B C 1
ATOM 3761 O O . THR B 1 107 ? -28.703 -10.219 -6.289 1 97.56 107 THR B O 1
ATOM 3764 N N . ALA B 1 108 ? -27.438 -11.828 -6.98 1 96.56 108 ALA B N 1
ATOM 3765 C CA . ALA B 1 108 ? -26.875 -11.164 -8.156 1 96.56 108 ALA B CA 1
ATOM 3766 C C . ALA B 1 108 ? -26.641 -12.156 -9.289 1 96.56 108 ALA B C 1
ATOM 3768 O O . ALA B 1 108 ? -25.641 -12.867 -9.297 1 96.56 108 ALA B O 1
ATOM 3769 N N . ALA B 1 109 ? -27.547 -12.125 -10.289 1 93.88 109 ALA B N 1
ATOM 3770 C CA . ALA B 1 109 ? -27.469 -13.078 -11.391 1 93.88 109 ALA B CA 1
ATOM 3771 C C . ALA B 1 109 ? -27.422 -14.516 -10.875 1 93.88 109 ALA B C 1
ATOM 3773 O O . ALA B 1 109 ? -28.391 -14.992 -10.266 1 93.88 109 ALA B O 1
ATOM 3774 N N . ASP B 1 110 ? -26.219 -15.148 -10.992 1 92.81 110 ASP B N 1
ATOM 3775 C CA . ASP B 1 110 ? -26.125 -16.562 -10.648 1 92.81 110 ASP B CA 1
ATOM 3776 C C . ASP B 1 110 ? -25.547 -16.766 -9.25 1 92.81 110 ASP B C 1
ATOM 3778 O O . ASP B 1 110 ? -25.391 -17.891 -8.789 1 92.81 110 ASP B O 1
ATOM 3782 N N . SER B 1 111 ? -25.359 -15.703 -8.562 1 96.69 111 SER B N 1
ATOM 3783 C CA . SER B 1 111 ? -24.781 -15.766 -7.219 1 96.69 111 SER B CA 1
ATOM 3784 C C . SER B 1 111 ? -25.859 -15.617 -6.152 1 96.69 111 SER B C 1
ATOM 3786 O O . SER B 1 111 ? -26.734 -14.758 -6.262 1 96.69 111 SER B O 1
ATOM 3788 N N . HIS B 1 112 ? -25.797 -16.469 -5.164 1 97.69 112 HIS B N 1
ATOM 3789 C CA . HIS B 1 112 ? -26.703 -16.438 -4.016 1 97.69 112 HIS B CA 1
ATOM 3790 C C . HIS B 1 112 ? -25.922 -16.469 -2.705 1 97.69 112 HIS B C 1
ATOM 3792 O O . HIS B 1 112 ? -25.156 -17.391 -2.451 1 97.69 112 HIS B O 1
ATOM 3798 N N . VAL B 1 113 ? -26.188 -15.484 -1.88 1 98 113 VAL B N 1
ATOM 3799 C CA . VAL B 1 113 ? -25.438 -15.328 -0.634 1 98 113 VAL B CA 1
ATOM 3800 C C . VAL B 1 113 ? -26.406 -15.266 0.543 1 98 113 VAL B C 1
ATOM 3802 O O . VAL B 1 113 ? -27.453 -14.609 0.465 1 98 113 VAL B O 1
ATOM 3805 N N . ARG B 1 114 ? -26.125 -15.969 1.515 1 97.44 114 ARG B N 1
ATOM 3806 C CA . ARG B 1 114 ? -26.766 -15.828 2.818 1 97.44 114 ARG B CA 1
ATOM 3807 C C . ARG B 1 114 ? -25.75 -15.359 3.871 1 97.44 114 ARG B C 1
ATOM 3809 O O . ARG B 1 114 ? -24.781 -16.062 4.152 1 97.44 114 ARG B O 1
ATOM 3816 N N . LEU B 1 115 ? -25.984 -14.258 4.449 1 97.31 115 LEU B N 1
ATOM 3817 C CA . LEU B 1 115 ? -25.078 -13.664 5.43 1 97.31 115 LEU B CA 1
ATOM 3818 C C . LEU B 1 115 ? -25.781 -13.508 6.781 1 97.31 115 LEU B C 1
ATOM 3820 O O . LEU B 1 115 ? -26.812 -12.844 6.879 1 97.31 115 LEU B O 1
ATOM 3824 N N . CYS B 1 116 ? -25.203 -14.102 7.754 1 96.12 116 CYS B N 1
ATOM 3825 C CA . CYS B 1 116 ? -25.781 -14.016 9.094 1 96.12 116 CYS B CA 1
ATOM 3826 C C . CYS B 1 116 ? -25.531 -12.641 9.703 1 96.12 116 CYS B C 1
ATOM 3828 O O . CYS B 1 116 ? -24.438 -12.086 9.586 1 96.12 116 CYS B O 1
ATOM 3830 N N . GLY B 1 117 ? -26.594 -12.094 10.281 1 94.69 117 GLY B N 1
ATOM 3831 C CA . GLY B 1 117 ? -26.484 -10.82 10.969 1 94.69 117 GLY B CA 1
ATOM 3832 C C . GLY B 1 117 ? -27 -10.867 12.398 1 94.69 117 GLY B C 1
ATOM 3833 O O . GLY B 1 117 ? -27.156 -11.945 12.969 1 94.69 117 GLY B O 1
ATOM 3834 N N . VAL B 1 118 ? -27.047 -9.719 13.031 1 92.94 118 VAL B N 1
ATOM 3835 C CA . VAL B 1 118 ? -27.578 -9.594 14.383 1 92.94 118 VAL B CA 1
ATOM 3836 C C . VAL B 1 118 ? -28.641 -8.5 14.422 1 92.94 118 VAL B C 1
ATOM 3838 O O . VAL B 1 118 ? -28.797 -7.746 13.461 1 92.94 118 VAL B O 1
ATOM 3841 N N . GLY B 1 119 ? -29.359 -8.508 15.5 1 91.88 119 GLY B N 1
ATOM 3842 C CA . GLY B 1 119 ? -30.406 -7.504 15.68 1 91.88 119 GLY B CA 1
ATOM 3843 C C . GLY B 1 119 ? -29.859 -6.09 15.781 1 91.88 119 GLY B C 1
ATOM 3844 O O . GLY B 1 119 ? -28.781 -5.875 16.359 1 91.88 119 GLY B O 1
ATOM 3845 N N . PRO B 1 120 ? -30.562 -5.211 15.148 1 91.06 120 PRO B N 1
ATOM 3846 C CA . PRO B 1 120 ? -30.094 -3.824 15.117 1 91.06 120 PRO B CA 1
ATOM 3847 C C . PRO B 1 120 ? -30.297 -3.102 16.438 1 91.06 120 PRO B C 1
ATOM 3849 O O . PRO B 1 120 ? -29.844 -1.962 16.609 1 91.06 120 PRO B O 1
ATOM 3852 N N . GLU B 1 121 ? -30.859 -3.697 17.422 1 88.38 121 GLU B N 1
ATOM 3853 C CA . GLU B 1 121 ? -31.312 -3.02 18.625 1 88.38 121 GLU B CA 1
ATOM 3854 C C . GLU B 1 121 ? -30.141 -2.477 19.438 1 88.38 121 GLU B C 1
ATOM 3856 O O . GLU B 1 121 ? -30.266 -1.448 20.109 1 88.38 121 GLU B O 1
ATOM 3861 N N . LEU B 1 122 ? -29.047 -3.139 19.344 1 85.06 122 LEU B N 1
ATOM 3862 C CA . LEU B 1 122 ? -27.906 -2.742 20.172 1 85.06 122 LEU B CA 1
ATOM 3863 C C . LEU B 1 122 ? -26.984 -1.807 19.406 1 85.06 122 LEU B C 1
ATOM 3865 O O . LEU B 1 122 ? -25.984 -1.33 19.953 1 85.06 122 LEU B O 1
ATOM 3869 N N . PHE B 1 123 ? -27.312 -1.567 18.234 1 89.88 123 PHE B N 1
ATOM 3870 C CA . PHE B 1 123 ? -26.484 -0.65 17.469 1 89.88 123 PHE B CA 1
ATOM 3871 C C . PHE B 1 123 ? -26.688 0.788 17.938 1 89.88 123 PHE B C 1
ATOM 3873 O O . PHE B 1 123 ? -27.828 1.226 18.109 1 89.88 123 PHE B O 1
ATOM 3880 N N . PRO B 1 124 ? -25.625 1.493 18.188 1 84.69 124 PRO B N 1
ATOM 3881 C CA . PRO B 1 124 ? -25.781 2.875 18.656 1 84.69 124 PRO B CA 1
ATOM 3882 C C . PRO B 1 124 ? -26.516 3.76 17.641 1 84.69 124 PRO B C 1
ATOM 3884 O O . PRO B 1 124 ? -26.141 3.805 16.469 1 84.69 124 PRO B O 1
ATOM 3887 N N . PRO B 1 125 ? -27.531 4.352 18.094 1 78.94 125 PRO B N 1
ATOM 3888 C CA . PRO B 1 125 ? -28.25 5.238 17.172 1 78.94 125 PRO B CA 1
ATOM 3889 C C . PRO B 1 125 ? -27.516 6.559 16.938 1 78.94 125 PRO B C 1
ATOM 3891 O O . PRO B 1 125 ? -26.688 6.965 17.766 1 78.94 125 PRO B O 1
ATOM 3894 N N . MET B 1 126 ? -27.688 7.035 15.773 1 80.81 126 MET B N 1
ATOM 3895 C CA . MET B 1 126 ? -27.25 8.406 15.547 1 80.81 126 MET B CA 1
ATOM 3896 C C . MET B 1 126 ? -28.203 9.398 16.203 1 80.81 126 MET B C 1
ATOM 3898 O O . MET B 1 126 ? -29.422 9.25 16.109 1 80.81 126 MET B O 1
ATOM 3902 N N . ASP B 1 127 ? -27.766 10.094 17.234 1 65.88 127 ASP B N 1
ATOM 3903 C CA . ASP B 1 127 ? -28.562 11.031 18.016 1 65.88 127 ASP B CA 1
ATOM 3904 C C . ASP B 1 127 ? -29.375 11.945 17.109 1 65.88 127 ASP B C 1
ATOM 3906 O O . ASP B 1 127 ? -28.812 12.672 16.281 1 65.88 127 ASP B O 1
ATOM 3910 N N . HIS B 1 128 ? -30.672 11.68 16.906 1 65.56 128 HIS B N 1
ATOM 3911 C CA . HIS B 1 128 ? -31.547 12.523 16.109 1 65.56 128 HIS B CA 1
ATOM 3912 C C . HIS B 1 128 ? -32.312 13.523 16.984 1 65.56 128 HIS B C 1
ATOM 3914 O O . HIS B 1 128 ? -33.062 14.359 16.484 1 65.56 128 HIS B O 1
ATOM 3920 N N . ARG B 1 129 ? -32.094 13.367 18.469 1 55.84 129 ARG B N 1
ATOM 3921 C CA . ARG B 1 129 ? -33.031 14.031 19.391 1 55.84 129 ARG B CA 1
ATOM 3922 C C . ARG B 1 129 ? -32.969 15.547 19.234 1 55.84 129 ARG B C 1
ATOM 3924 O O . ARG B 1 129 ? -33.781 16.266 1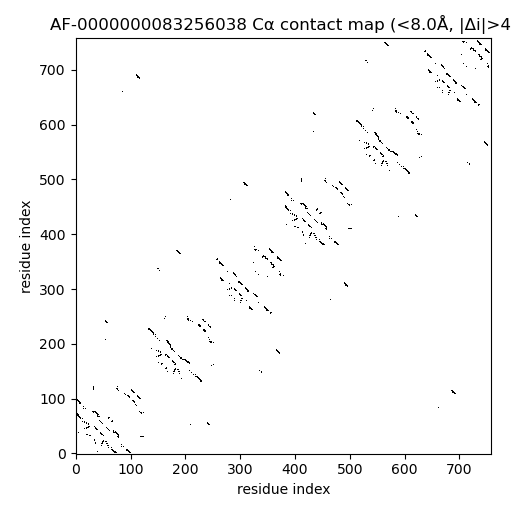9.781 1 55.84 129 ARG B O 1
ATOM 3931 N N . GLU B 1 130 ? -31.734 16.031 18.609 1 60.31 130 GLU B N 1
ATOM 3932 C CA . GLU B 1 130 ? -31.781 17.469 18.859 1 60.31 130 GLU B CA 1
ATOM 3933 C C . GLU B 1 130 ? -32.344 18.219 17.656 1 60.31 130 GLU B C 1
ATOM 3935 O O . GLU B 1 130 ? -31.75 18.188 16.578 1 60.31 130 GLU B O 1
ATOM 3940 N N . ALA B 1 131 ? -33.594 18.656 17.734 1 61.88 131 ALA B N 1
ATOM 3941 C CA . ALA B 1 131 ? -34.344 19.422 16.75 1 61.88 131 ALA B CA 1
ATOM 3942 C C . ALA B 1 131 ? -33.719 20.797 16.531 1 61.88 131 ALA B C 1
ATOM 3944 O O . ALA B 1 131 ? -33.906 21.391 15.461 1 61.88 131 ALA B O 1
ATOM 3945 N N . HIS B 1 132 ? -32.938 21.219 17.391 1 76.5 132 HIS B N 1
ATOM 3946 C CA . HIS B 1 132 ? -32.406 22.578 17.234 1 76.5 132 HIS B CA 1
ATOM 3947 C C . HIS B 1 132 ? -31.031 22.719 17.828 1 76.5 132 HIS B C 1
ATOM 3949 O O . HIS B 1 132 ? -30.875 23.188 18.969 1 76.5 132 HIS B O 1
ATOM 3955 N N . PRO B 1 133 ? -30 22.234 17.062 1 81.38 133 PRO B N 1
ATOM 3956 C CA . PRO B 1 133 ? -28.641 22.438 17.578 1 81.38 133 PRO B CA 1
ATOM 3957 C C . PRO B 1 133 ? -28.328 23.906 17.859 1 81.38 133 PRO B C 1
ATOM 3959 O O . PRO B 1 133 ? -28.703 24.781 17.078 1 81.38 133 PRO B O 1
ATOM 3962 N N . PRO B 1 134 ? -27.75 24.188 18.953 1 80.94 134 PRO B N 1
ATOM 3963 C CA . PRO B 1 134 ? -27.438 25.578 19.297 1 80.94 134 PRO B CA 1
ATOM 3964 C C . PRO B 1 134 ? -26.594 26.281 18.234 1 80.94 134 PRO B C 1
ATOM 3966 O O . PRO B 1 134 ? -26.734 27.484 18.047 1 80.94 134 PRO B O 1
ATOM 3969 N N . ILE B 1 135 ? -25.75 25.547 17.625 1 85.94 135 ILE B N 1
ATOM 3970 C CA . ILE B 1 135 ? -24.891 26.094 16.578 1 85.94 135 ILE B CA 1
ATOM 3971 C C . ILE B 1 135 ? -25.031 25.25 15.312 1 85.94 135 ILE B C 1
ATOM 3973 O O . ILE B 1 135 ? -24.922 24.031 15.352 1 85.94 135 ILE B O 1
ATOM 3977 N N . LYS B 1 136 ? -25.328 25.922 14.258 1 90.75 136 LYS B N 1
ATOM 3978 C CA . LYS B 1 136 ? -25.469 25.281 12.953 1 90.75 136 LYS B CA 1
ATOM 3979 C C . LYS B 1 136 ? -25.031 26.203 11.828 1 90.75 136 LYS B C 1
ATOM 3981 O O . LYS B 1 136 ? -25.453 27.375 11.781 1 90.75 136 LYS B O 1
ATOM 3986 N N . PHE B 1 137 ? -24.188 25.766 10.992 1 91.88 137 PHE B N 1
ATOM 3987 C CA . PHE B 1 137 ? -23.703 26.578 9.891 1 91.88 137 PHE B CA 1
ATOM 3988 C C . PHE B 1 137 ? -23.109 25.703 8.789 1 91.88 137 PHE B C 1
ATOM 3990 O O . PHE B 1 137 ? -23.031 24.484 8.93 1 91.88 137 PHE B O 1
ATOM 3997 N N . ARG B 1 138 ? -22.734 26.312 7.684 1 94.12 138 ARG B N 1
ATOM 3998 C CA . ARG B 1 138 ? -22.203 25.594 6.535 1 94.12 138 ARG B CA 1
ATOM 3999 C C . ARG B 1 138 ? -20.797 26.094 6.172 1 94.12 138 ARG B C 1
ATOM 4001 O O . ARG B 1 138 ? -20.5 27.266 6.332 1 94.12 138 ARG B O 1
ATOM 4008 N N . ILE B 1 139 ? -20.062 25.219 5.742 1 94.38 139 ILE B N 1
ATOM 4009 C CA . ILE B 1 139 ? -18.719 25.531 5.289 1 94.38 139 ILE B CA 1
ATOM 4010 C C . ILE B 1 139 ? -18.438 24.828 3.965 1 94.38 139 ILE B C 1
ATOM 4012 O O . ILE B 1 139 ? -18.891 23.703 3.748 1 94.38 139 ILE B O 1
ATOM 4016 N N . ASN B 1 140 ? -17.734 25.531 3.109 1 95.06 140 ASN B N 1
ATOM 4017 C CA . ASN B 1 140 ? -17.281 24.906 1.868 1 95.06 140 ASN B CA 1
ATOM 4018 C C . ASN B 1 140 ? -16.469 23.641 2.137 1 95.06 140 ASN B C 1
ATOM 4020 O O . ASN B 1 140 ? -15.602 23.625 3.016 1 95.06 140 ASN B O 1
ATOM 4024 N N . ASN B 1 141 ? -16.672 22.531 1.321 1 96.19 141 ASN B N 1
ATOM 4025 C CA . ASN B 1 141 ? -16.016 21.234 1.543 1 96.19 141 ASN B CA 1
ATOM 4026 C C . ASN B 1 141 ? -14.5 21.328 1.387 1 96.19 141 ASN B C 1
ATOM 4028 O O . ASN B 1 141 ? -13.75 20.797 2.199 1 96.19 141 ASN B O 1
ATOM 4032 N N . GLY B 1 142 ? -14.055 22 0.349 1 95.12 142 GLY B N 1
ATOM 4033 C CA . GLY B 1 142 ? -12.625 22.141 0.122 1 95.12 142 GLY B CA 1
ATOM 4034 C C . GLY B 1 142 ? -11.914 22.859 1.253 1 95.12 142 GLY B C 1
ATOM 4035 O O . GLY B 1 142 ? -10.828 22.453 1.667 1 95.12 142 GLY B O 1
ATOM 4036 N N . VAL B 1 143 ? -12.539 23.891 1.78 1 94.31 143 VAL B N 1
ATOM 4037 C CA . VAL B 1 143 ? -11.977 24.688 2.865 1 94.31 143 VAL B CA 1
ATOM 4038 C C . VAL B 1 143 ? -11.898 23.844 4.137 1 94.31 143 VAL B C 1
ATOM 4040 O O . VAL B 1 143 ? -10.875 23.828 4.824 1 94.31 143 VAL B O 1
ATOM 4043 N N . LEU B 1 144 ? -12.992 23.156 4.383 1 96.31 144 LEU B N 1
ATOM 4044 C CA . LEU B 1 144 ? -13.039 22.312 5.578 1 96.31 144 LEU B CA 1
ATOM 4045 C C . LEU B 1 144 ? -11.992 21.219 5.508 1 96.31 144 LEU B C 1
ATOM 4047 O O . LEU B 1 144 ? -11.242 21 6.465 1 96.31 144 LEU B O 1
ATOM 4051 N N . LYS B 1 145 ? -11.922 20.547 4.426 1 96.62 145 LYS B N 1
ATOM 4052 C CA . LYS B 1 145 ? -10.961 19.469 4.211 1 96.62 145 LYS B CA 1
ATOM 4053 C C . LYS B 1 145 ? -9.531 19.969 4.406 1 96.62 145 LYS B C 1
ATOM 4055 O O . LYS B 1 145 ? -8.758 19.359 5.145 1 96.62 145 LYS B O 1
ATOM 4060 N N . ALA B 1 146 ? -9.188 21.031 3.771 1 94.94 146 ALA B N 1
ATOM 4061 C CA . ALA B 1 146 ? -7.844 21.594 3.863 1 94.94 146 ALA B CA 1
ATOM 4062 C C . ALA B 1 146 ? -7.52 22.016 5.293 1 94.94 146 ALA B C 1
ATOM 4064 O O . ALA B 1 146 ? -6.418 21.766 5.785 1 94.94 146 ALA B O 1
ATOM 4065 N N . SER B 1 147 ? -8.484 22.641 5.934 1 96.69 147 SER B N 1
ATOM 4066 C CA . SER B 1 147 ? -8.273 23.141 7.293 1 96.69 147 SER B CA 1
ATOM 4067 C C . SER B 1 147 ? -7.996 21.984 8.258 1 96.69 147 SER B C 1
ATOM 4069 O O . SER B 1 147 ? -7.094 22.078 9.094 1 96.69 147 SER B O 1
ATOM 4071 N N . ILE B 1 148 ? -8.75 20.938 8.094 1 97.62 148 ILE B N 1
ATOM 4072 C CA . ILE B 1 148 ? -8.562 19.766 8.945 1 97.62 148 ILE B CA 1
ATOM 4073 C C . ILE B 1 148 ? -7.172 19.188 8.727 1 97.62 148 ILE B C 1
ATOM 4075 O O . ILE B 1 148 ? -6.445 18.922 9.68 1 97.62 148 ILE B O 1
ATOM 4079 N N . ALA B 1 149 ? -6.805 19 7.527 1 95.81 149 ALA B N 1
ATOM 4080 C CA . ALA B 1 149 ? -5.508 18.422 7.195 1 95.81 149 ALA B CA 1
ATOM 4081 C C . ALA B 1 149 ? -4.367 19.266 7.754 1 95.81 149 ALA B C 1
ATOM 4083 O O . ALA B 1 149 ? -3.371 18.734 8.25 1 95.81 149 ALA B O 1
ATOM 4084 N N . GLN B 1 150 ? -4.531 20.547 7.699 1 96.5 150 GLN B N 1
ATOM 4085 C CA . GLN B 1 150 ? -3.496 21.5 8.102 1 96.5 150 GLN B CA 1
ATOM 4086 C C . GLN B 1 150 ? -3.324 21.5 9.625 1 96.5 150 GLN B C 1
ATOM 4088 O O . GLN B 1 150 ? -2.205 21.625 10.125 1 96.5 150 GLN B O 1
ATOM 4093 N N . VAL B 1 151 ? -4.395 21.312 10.32 1 98.12 151 VAL B N 1
ATOM 4094 C CA . VAL B 1 151 ? -4.371 21.578 11.75 1 98.12 151 VAL B CA 1
ATOM 4095 C C . VAL B 1 151 ? -4.281 20.266 12.523 1 98.12 151 VAL B C 1
ATOM 4097 O O . VAL B 1 151 ? -3.514 20.141 13.484 1 98.12 151 VAL B O 1
ATOM 4100 N N . ALA B 1 152 ? -4.957 19.25 12.07 1 97.81 152 ALA B N 1
ATOM 4101 C CA . ALA B 1 152 ? -5.125 18.016 12.828 1 97.81 152 ALA B CA 1
ATOM 4102 C C . ALA B 1 152 ? -3.795 17.281 13 1 97.81 152 ALA B C 1
ATOM 4104 O O . ALA B 1 152 ? -3.6 16.562 13.977 1 97.81 152 ALA B O 1
ATOM 4105 N N . ALA B 1 153 ? -2.896 17.484 12.117 1 96 153 ALA B N 1
ATOM 4106 C CA . ALA B 1 153 ? -1.605 16.797 12.164 1 96 153 ALA B CA 1
ATOM 4107 C C . ALA B 1 153 ? -0.809 17.219 13.398 1 96 153 ALA B C 1
ATOM 4109 O O . ALA B 1 153 ? 0.121 16.516 13.805 1 96 153 ALA B O 1
ATOM 4110 N N . SER B 1 154 ? -1.119 18.297 14.055 1 97.69 154 SER B N 1
ATOM 4111 C CA . SER B 1 154 ? -0.371 18.812 15.195 1 97.69 154 SER B CA 1
ATOM 4112 C C . SER B 1 154 ? -0.981 18.344 16.516 1 97.69 154 SER B C 1
ATOM 4114 O O . SER B 1 154 ? -0.474 18.672 17.594 1 97.69 154 SER B O 1
ATOM 4116 N N . ALA B 1 155 ? -2.098 17.609 16.438 1 98.06 155 ALA B N 1
ATOM 4117 C CA . ALA B 1 155 ? -2.699 17.062 17.656 1 98.06 155 ALA B CA 1
ATOM 4118 C C . ALA B 1 155 ? -1.815 15.992 18.281 1 98.06 155 ALA B C 1
ATOM 4120 O O . ALA B 1 155 ? -1.076 15.305 17.578 1 98.06 155 ALA B O 1
ATOM 4121 N N . SER B 1 156 ? -1.944 15.828 19.547 1 97.56 156 SER B N 1
ATOM 4122 C CA . SER B 1 156 ? -1.144 14.844 20.266 1 97.56 156 SER B CA 1
ATOM 4123 C C . SER B 1 156 ? -1.582 13.422 19.938 1 97.56 156 SER B C 1
ATOM 4125 O O . SER B 1 156 ? -2.777 13.148 19.812 1 97.56 156 SER B O 1
ATOM 4127 N N . LEU B 1 157 ? -0.648 12.547 19.875 1 95.31 157 LEU B N 1
ATOM 4128 C CA . LEU B 1 157 ? -0.939 11.133 19.703 1 95.31 157 LEU B CA 1
ATOM 4129 C C . LEU B 1 157 ? -0.972 10.422 21.062 1 95.31 157 LEU B C 1
ATOM 4131 O O . LEU B 1 157 ? -1.36 9.258 21.141 1 95.31 157 LEU B O 1
ATOM 4135 N N . SER B 1 158 ? -0.549 11.164 22.094 1 94.19 158 SER B N 1
ATOM 4136 C CA . SER B 1 158 ? -0.508 10.609 23.438 1 94.19 158 SER B CA 1
ATOM 4137 C C . SER B 1 158 ? -1.817 10.859 24.172 1 94.19 158 SER B C 1
ATOM 4139 O O . SER B 1 158 ? -2.365 11.961 24.125 1 94.19 158 SER B O 1
ATOM 4141 N N . ASP B 1 159 ? -2.186 9.891 24.938 1 93.19 159 ASP B N 1
ATOM 4142 C CA . ASP B 1 159 ? -3.438 10.016 25.672 1 93.19 159 ASP B CA 1
ATOM 4143 C C . ASP B 1 159 ? -3.193 10.57 27.078 1 93.19 159 ASP B C 1
ATOM 4145 O O . ASP B 1 159 ? -4.113 10.633 27.891 1 93.19 159 ASP B O 1
ATOM 4149 N N . MET B 1 160 ? -2.023 11.039 27.375 1 94.25 160 MET B N 1
ATOM 4150 C CA . MET B 1 160 ? -1.724 11.602 28.688 1 94.25 160 MET B CA 1
ATOM 4151 C C . MET B 1 160 ? -2.611 12.805 28.984 1 94.25 160 MET B C 1
ATOM 4153 O O . MET B 1 160 ? -3.1 12.961 30.109 1 94.25 160 MET B O 1
ATOM 4157 N N . ARG B 1 161 ? -2.762 13.641 27.984 1 94.62 161 ARG B N 1
ATOM 4158 C CA . ARG B 1 161 ? -3.734 14.734 28 1 94.62 161 ARG B CA 1
ATOM 4159 C C . ARG B 1 161 ? -4.746 14.578 26.875 1 94.62 161 ARG B C 1
ATOM 4161 O O . ARG B 1 161 ? -4.574 15.156 25.797 1 94.62 161 ARG B O 1
ATOM 4168 N N . PRO B 1 162 ? -5.766 13.945 27.172 1 96 162 PRO B N 1
ATOM 4169 C CA . PRO B 1 162 ? -6.695 13.539 26.109 1 96 162 PRO B CA 1
ATOM 4170 C C . PRO B 1 162 ? -7.223 14.719 25.297 1 96 162 PRO B C 1
ATOM 4172 O O . PRO B 1 162 ? -7.422 14.594 24.078 1 96 162 PRO B O 1
ATOM 4175 N N . VAL B 1 163 ? -7.426 15.828 25.938 1 97.06 163 VAL B N 1
ATOM 4176 C CA . VAL B 1 163 ? -8.008 16.984 25.266 1 97.06 163 VAL B CA 1
ATOM 4177 C C . VAL B 1 163 ? -7.074 17.453 24.156 1 97.06 163 VAL B C 1
ATOM 4179 O O . VAL B 1 163 ? -7.527 18 23.141 1 97.06 163 VAL B O 1
ATOM 4182 N N . LEU B 1 164 ? -5.777 17.172 24.219 1 97.5 164 LEU B N 1
ATOM 4183 C CA . LEU B 1 164 ? -4.793 17.609 23.234 1 97.5 164 LEU B CA 1
ATOM 4184 C C . LEU B 1 164 ? -4.762 16.672 22.031 1 97.5 164 LEU B C 1
ATOM 4186 O O . LEU B 1 164 ? -4.145 16.984 21.016 1 97.5 164 LEU B O 1
ATOM 4190 N N . THR B 1 165 ? -5.492 15.578 22.172 1 98.12 165 THR B N 1
ATOM 4191 C CA . THR B 1 165 ? -5.59 14.656 21.047 1 98.12 165 THR B CA 1
ATOM 4192 C C . THR B 1 165 ? -6.637 15.141 20.047 1 98.12 165 THR B C 1
ATOM 4194 O O . THR B 1 165 ? -6.852 14.5 19.016 1 98.12 165 THR B O 1
ATOM 4197 N N . GLY B 1 166 ? -7.215 16.234 20.312 1 98.44 166 GLY B N 1
ATOM 4198 C CA . GLY B 1 166 ? -8.266 16.781 19.453 1 98.44 166 GLY B CA 1
ATOM 4199 C C . GLY B 1 166 ? -7.902 18.109 18.844 1 98.44 166 GLY B C 1
ATOM 4200 O O . GLY B 1 166 ? -6.797 18.625 19.047 1 98.44 166 GLY B O 1
ATOM 4201 N N . VAL B 1 167 ? -8.773 18.578 18 1 98.62 167 VAL B N 1
ATOM 4202 C CA . VAL B 1 167 ? -8.734 19.906 17.391 1 98.62 167 VAL B CA 1
ATOM 4203 C C . VAL B 1 167 ? -9.797 20.797 18.016 1 98.62 167 VAL B C 1
ATOM 4205 O O . VAL B 1 167 ? -10.977 20.438 18.047 1 98.62 167 VAL B O 1
ATOM 4208 N N . SER B 1 168 ? -9.406 21.938 18.469 1 98.06 168 SER B N 1
ATOM 4209 C CA . SER B 1 168 ? -10.352 22.906 19.016 1 98.06 168 SER B CA 1
ATOM 4210 C C . SER B 1 168 ? -11.047 23.672 17.891 1 98.06 168 SER B C 1
ATOM 4212 O O . SER B 1 168 ? -10.398 24.172 16.984 1 98.06 168 SER B O 1
ATOM 4214 N N . PHE B 1 169 ? -12.312 23.641 17.969 1 96.94 169 PHE B N 1
ATOM 4215 C CA . PHE B 1 169 ? -13.164 24.484 17.141 1 96.94 169 PHE B CA 1
ATOM 4216 C C . PHE B 1 169 ? -13.711 25.641 17.953 1 96.94 169 PHE B C 1
ATOM 4218 O O . PHE B 1 169 ? -14.625 25.469 18.766 1 96.94 169 PHE B O 1
ATOM 4225 N N . ASP B 1 170 ? -13.172 26.812 17.672 1 95.19 170 ASP B N 1
ATOM 4226 C CA . ASP B 1 170 ? -13.586 28.016 18.391 1 95.19 170 ASP B CA 1
ATOM 4227 C C . ASP B 1 170 ? -14.484 28.891 17.516 1 95.19 170 ASP B C 1
ATOM 4229 O O . ASP B 1 170 ? -14.023 29.484 16.547 1 95.19 170 ASP B O 1
ATOM 4233 N N . TYR B 1 171 ? -15.703 28.922 17.953 1 90.88 171 TYR B N 1
ATOM 4234 C CA . TYR B 1 171 ? -16.703 29.719 17.234 1 90.88 171 TYR B CA 1
ATOM 4235 C C . TYR B 1 171 ? -16.797 31.125 17.812 1 90.88 171 TYR B C 1
ATOM 4237 O O . TYR B 1 171 ? -16.812 31.297 19.031 1 90.88 171 TYR B O 1
ATOM 4245 N N . SER B 1 172 ? -16.75 32.156 16.938 1 86.81 172 SER B N 1
ATOM 4246 C CA . SER B 1 172 ? -16.984 33.531 17.375 1 86.81 172 SER B CA 1
ATOM 4247 C C . SER B 1 172 ? -17.562 34.375 16.266 1 86.81 172 SER B C 1
ATOM 4249 O O . SER B 1 172 ? -16.922 34.625 15.25 1 86.81 172 SER B O 1
ATOM 4251 N N . GLN B 1 173 ? -18.781 34.906 16.484 1 85.44 173 GLN B N 1
ATOM 4252 C CA . GLN B 1 173 ? -19.453 35.781 15.531 1 85.44 173 GLN B CA 1
ATOM 4253 C C . GLN B 1 173 ? -19.391 35.188 14.117 1 85.44 173 GLN B C 1
ATOM 4255 O O . GLN B 1 173 ? -20.031 34.188 13.836 1 85.44 173 GLN B O 1
ATOM 4260 N N . GLN B 1 174 ? -18.344 35.688 13.305 1 88 174 GLN B N 1
ATOM 4261 C CA . GLN B 1 174 ? -18.375 35.281 11.914 1 88 174 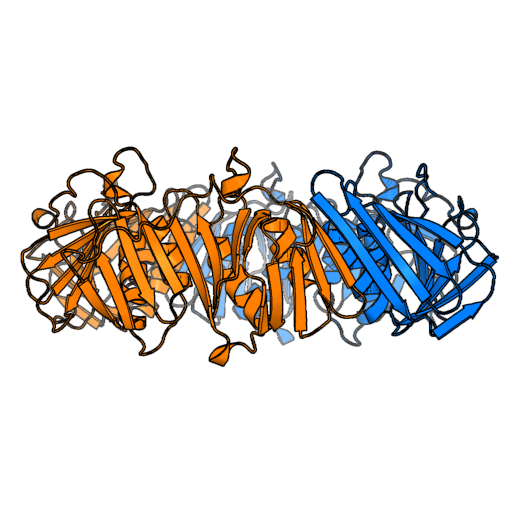GLN B CA 1
ATOM 4262 C C . GLN B 1 174 ? -17.141 34.438 11.562 1 88 174 GLN B C 1
ATOM 4264 O O . GLN B 1 174 ? -16.75 34.375 10.391 1 88 174 GLN B O 1
ATOM 4269 N N . SER B 1 175 ? -16.562 33.812 12.68 1 92.12 175 SER B N 1
ATOM 4270 C CA . SER B 1 175 ? -15.344 33.094 12.367 1 92.12 175 SER B CA 1
ATOM 4271 C C . SER B 1 175 ? -15.289 31.766 13.133 1 92.12 175 SER B C 1
ATOM 4273 O O . SER B 1 175 ? -15.883 31.641 14.211 1 92.12 175 SER B O 1
ATOM 4275 N N . LEU B 1 176 ? -14.688 30.844 12.508 1 95.38 176 LEU B N 1
ATOM 4276 C CA . LEU B 1 176 ? -14.328 29.562 13.109 1 95.38 176 LEU B CA 1
ATOM 4277 C C . LEU B 1 176 ? -12.812 29.375 13.125 1 95.38 176 LEU B C 1
ATOM 4279 O O . LEU B 1 176 ? -12.18 29.344 12.07 1 95.38 176 LEU B O 1
ATOM 4283 N N . LYS B 1 177 ? -12.289 29.281 14.32 1 95.88 177 LYS B N 1
ATOM 4284 C CA . LYS B 1 177 ? -10.852 29.047 14.453 1 95.88 177 LYS B CA 1
ATOM 4285 C C . LYS B 1 177 ? -10.555 27.609 14.883 1 95.88 177 LYS B C 1
ATOM 4287 O O . LYS B 1 177 ? -11.039 27.156 15.914 1 95.88 177 LYS B O 1
ATOM 4292 N N . LEU B 1 178 ? -9.805 26.922 14.055 1 97.69 178 LEU B N 1
ATOM 4293 C CA . LEU B 1 178 ? -9.305 25.594 14.391 1 97.69 178 LEU B CA 1
ATOM 4294 C C . LEU B 1 178 ? -7.906 25.672 14.992 1 97.69 178 LEU B C 1
ATOM 4296 O O . LEU B 1 178 ? -7.066 26.438 14.516 1 97.69 178 LEU B O 1
ATOM 4300 N N . MET B 1 179 ? -7.66 24.844 16.031 1 97.94 179 MET B N 1
ATOM 4301 C CA . MET B 1 179 ? -6.344 24.828 16.656 1 97.94 179 MET B CA 1
ATOM 4302 C C . MET B 1 179 ? -6.012 23.438 17.188 1 97.94 179 MET B C 1
ATOM 4304 O O . MET B 1 179 ? -6.879 22.75 17.719 1 97.94 179 MET B O 1
ATOM 4308 N N . ALA B 1 180 ? -4.809 23.016 17.062 1 98.19 180 ALA B N 1
ATOM 4309 C CA . ALA B 1 180 ? -4.297 21.781 17.641 1 98.19 180 ALA B CA 1
ATOM 4310 C C . ALA B 1 180 ? -2.84 21.938 18.062 1 98.19 180 ALA B C 1
ATOM 4312 O O . ALA B 1 180 ? -2.102 22.75 17.5 1 98.19 180 ALA B O 1
ATOM 4313 N N . SER B 1 181 ? -2.477 21.219 19.062 1 97.69 181 SER B N 1
ATOM 4314 C CA . SER B 1 181 ? -1.105 21.25 19.562 1 97.69 181 SER B CA 1
ATOM 4315 C C . SER B 1 181 ? -0.762 19.953 20.312 1 97.69 181 SER B C 1
ATOM 4317 O O . SER B 1 181 ? -1.631 19.344 20.938 1 97.69 181 SER B O 1
ATOM 4319 N N . ASP B 1 182 ? 0.473 19.578 20.172 1 96.81 182 ASP B N 1
ATOM 4320 C CA . ASP B 1 182 ? 0.955 18.453 20.984 1 96.81 182 ASP B CA 1
ATOM 4321 C C . ASP B 1 182 ? 1.984 18.922 22.016 1 96.81 182 ASP B C 1
ATOM 4323 O O . ASP B 1 182 ? 2.719 18.109 22.578 1 96.81 182 ASP B O 1
ATOM 4327 N N . GLY B 1 183 ? 2.072 20.156 22.203 1 95.12 183 GLY B N 1
ATOM 4328 C CA . GLY B 1 183 ? 3.02 20.703 23.156 1 95.12 183 GLY B CA 1
ATOM 4329 C C . GLY B 1 183 ? 4.328 21.141 22.516 1 95.12 183 GLY B C 1
ATOM 4330 O O . GLY B 1 183 ? 5.031 22 23.047 1 95.12 183 GLY B O 1
ATOM 4331 N N . ILE B 1 184 ? 4.648 20.594 21.422 1 95.5 184 ILE B N 1
ATOM 4332 C CA . ILE B 1 184 ? 5.875 20.906 20.703 1 95.5 184 ILE B CA 1
ATOM 4333 C C . ILE B 1 184 ? 5.551 21.797 19.5 1 95.5 184 ILE B C 1
ATOM 4335 O O . ILE B 1 184 ? 6.273 22.75 19.203 1 95.5 184 ILE B O 1
ATOM 4339 N N . ARG B 1 185 ? 4.492 21.438 18.859 1 97.12 185 ARG B N 1
ATOM 4340 C CA . ARG B 1 185 ? 4.027 22.203 17.703 1 97.12 185 ARG B CA 1
ATOM 4341 C C . ARG B 1 185 ? 2.586 22.672 17.906 1 97.12 185 ARG B C 1
ATOM 4343 O O . ARG B 1 185 ? 1.886 22.172 18.781 1 97.12 185 ARG B O 1
ATOM 4350 N N . LEU B 1 186 ? 2.268 23.672 17.141 1 97.88 186 LEU B N 1
ATOM 4351 C CA . LEU B 1 186 ? 0.921 24.234 17.109 1 97.88 186 LEU B CA 1
ATOM 4352 C C . LEU B 1 186 ? 0.515 24.609 15.688 1 97.88 186 LEU B C 1
ATOM 4354 O O . LEU B 1 186 ? 1.321 25.172 14.938 1 97.88 186 LEU B O 1
ATOM 4358 N N . ALA B 1 187 ? -0.654 24.297 15.312 1 98.31 187 ALA B N 1
ATOM 4359 C CA . ALA B 1 187 ? -1.248 24.734 14.047 1 98.31 187 ALA B CA 1
ATOM 4360 C C . ALA B 1 187 ? -2.6 25.391 14.281 1 98.31 187 ALA B C 1
ATOM 4362 O O . ALA B 1 187 ? -3.387 24.953 15.117 1 98.31 187 ALA B O 1
ATOM 4363 N N . SER B 1 188 ? -2.842 26.438 13.547 1 97.25 188 SER B N 1
ATOM 4364 C CA . SER B 1 188 ? -4.109 27.156 13.648 1 97.25 188 SER B CA 1
ATOM 4365 C C . SER B 1 188 ? -4.547 27.703 12.297 1 97.25 188 SER B C 1
ATOM 4367 O O . SER B 1 188 ? -3.711 28.094 11.477 1 97.25 188 SER B O 1
ATOM 4369 N N . ARG B 1 189 ? -5.809 27.703 12.102 1 96.94 189 ARG B N 1
ATOM 4370 C CA . ARG B 1 189 ? -6.414 28.297 10.914 1 96.94 189 ARG B CA 1
ATOM 4371 C C . ARG B 1 189 ? -7.781 28.891 11.234 1 96.94 189 ARG B C 1
ATOM 4373 O O . ARG B 1 189 ? -8.602 28.25 11.898 1 96.94 189 ARG B O 1
ATOM 4380 N N . THR B 1 190 ? -7.988 30.078 10.75 1 95.81 190 THR B N 1
ATOM 4381 C CA . THR B 1 190 ? -9.281 30.734 10.914 1 95.81 190 THR B CA 1
ATOM 4382 C C . THR B 1 190 ? -10.062 30.719 9.609 1 95.81 190 THR B C 1
ATOM 4384 O O . THR B 1 190 ? -9.516 31 8.547 1 95.81 190 THR B O 1
ATOM 4387 N N . ILE B 1 191 ? -11.289 30.297 9.703 1 94.56 191 ILE B N 1
ATOM 4388 C CA . ILE B 1 191 ? -12.211 30.297 8.57 1 94.56 191 ILE B CA 1
ATOM 4389 C C . ILE B 1 191 ? -13.281 31.375 8.773 1 94.56 191 ILE B C 1
ATOM 4391 O O . ILE B 1 191 ? -13.945 31.391 9.812 1 94.56 191 ILE B O 1
ATOM 4395 N N . TRP B 1 192 ? -13.375 32.219 7.758 1 91.19 192 TRP B N 1
ATOM 4396 C CA . TRP B 1 192 ? -14.484 33.156 7.785 1 91.19 192 TRP B CA 1
ATOM 4397 C C . TRP B 1 192 ? -15.742 32.531 7.18 1 91.19 192 TRP B C 1
ATOM 4399 O O . TRP B 1 192 ? -15.766 32.188 5.996 1 91.19 192 TRP B O 1
ATOM 4409 N N . THR B 1 193 ? -16.797 32.375 7.934 1 86.88 193 THR B N 1
ATOM 4410 C CA . THR B 1 193 ? -17.984 31.656 7.508 1 86.88 193 THR B CA 1
ATOM 4411 C C . THR B 1 193 ? -18.984 32.594 6.84 1 86.88 193 THR B C 1
ATOM 4413 O O . THR B 1 193 ? -19.875 32.125 6.117 1 86.88 193 THR B O 1
ATOM 4416 N N . GLY B 1 194 ? -18.922 33.875 7.02 1 83.81 194 GLY B N 1
ATOM 4417 C CA . GLY B 1 194 ? -19.859 34.844 6.469 1 83.81 194 GLY B CA 1
ATOM 4418 C C . GLY B 1 194 ? -21.219 34.812 7.152 1 83.81 194 GLY B C 1
ATOM 4419 O O . GLY B 1 194 ? -22.125 35.562 6.773 1 83.81 194 GLY B O 1
ATOM 4420 N N . THR B 1 195 ? -21.406 33.906 8.039 1 84.19 195 THR B N 1
ATOM 4421 C CA . THR B 1 195 ? -22.656 33.781 8.781 1 84.19 195 THR B CA 1
ATOM 4422 C C . THR B 1 195 ? -22.422 34 10.273 1 84.19 195 THR B C 1
ATOM 4424 O O . THR B 1 195 ? -21.359 33.688 10.789 1 84.19 195 THR B O 1
ATOM 4427 N N . ASN B 1 196 ? -23.391 34.562 10.891 1 86 196 ASN B N 1
ATOM 4428 C CA . ASN B 1 196 ? -23.312 34.75 12.336 1 86 196 ASN B CA 1
ATOM 4429 C C . ASN B 1 196 ? -23.484 33.438 13.086 1 86 196 ASN B C 1
ATOM 4431 O O . ASN B 1 196 ? -24.547 32.812 13 1 86 196 ASN B O 1
ATOM 4435 N N . LEU B 1 197 ? -22.469 33.031 13.836 1 84.88 197 LEU B N 1
ATOM 4436 C CA . LEU B 1 197 ? -22.453 31.719 14.516 1 84.88 197 LEU B CA 1
ATOM 4437 C C . LEU B 1 197 ? -22.969 31.859 15.945 1 84.88 197 LEU B C 1
ATOM 4439 O O . LEU B 1 197 ? -23.109 30.859 16.656 1 84.88 197 LEU B O 1
ATOM 4443 N N . GLY B 1 198 ? -23.359 33.062 16.297 1 81.62 198 GLY B N 1
ATOM 4444 C CA . GLY B 1 198 ? -23.859 33.281 17.641 1 81.62 198 GLY B CA 1
ATOM 4445 C C . GLY B 1 198 ? -22.766 33.531 18.656 1 81.62 198 GLY B C 1
ATOM 4446 O O . GLY B 1 198 ? -21.656 33.969 18.312 1 81.62 198 GLY B O 1
ATOM 4447 N N . PRO B 1 199 ? -23.094 33.25 19.984 1 82.5 199 PRO B N 1
ATOM 4448 C CA . PRO B 1 199 ? -22.109 33.469 21.047 1 82.5 199 PRO B CA 1
ATOM 4449 C C . PRO B 1 199 ? -20.891 32.562 20.922 1 82.5 199 PRO B C 1
ATOM 4451 O O . PRO B 1 199 ? -20.984 31.453 20.391 1 82.5 199 PRO B O 1
ATOM 4454 N N . ALA B 1 200 ? -19.844 33.062 21.484 1 86.5 200 ALA B N 1
ATOM 4455 C CA . ALA B 1 200 ? -18.578 32.312 21.453 1 86.5 200 ALA B CA 1
ATOM 4456 C C . ALA B 1 200 ? -18.734 30.953 22.125 1 86.5 200 ALA B C 1
ATOM 4458 O O . ALA B 1 200 ? -19.375 30.844 23.172 1 86.5 200 ALA B O 1
ATOM 4459 N N . ALA B 1 201 ? -18.25 29.922 21.484 1 89.06 201 ALA B N 1
ATOM 4460 C CA . ALA B 1 201 ? -18.25 28.562 22.016 1 89.06 201 ALA B CA 1
ATOM 4461 C C . ALA B 1 201 ? -17.047 27.781 21.5 1 89.06 201 ALA B C 1
ATOM 4463 O O . ALA B 1 201 ? -16.406 28.172 20.516 1 89.06 201 ALA B O 1
ATOM 4464 N N . ARG B 1 202 ? -16.734 26.797 22.344 1 93.81 202 ARG B N 1
ATOM 4465 C CA . ARG B 1 202 ? -15.586 25.969 21.984 1 93.81 202 ARG B CA 1
ATOM 4466 C C . ARG B 1 202 ? -15.906 24.484 22.141 1 93.81 202 ARG B C 1
ATOM 4468 O O . ARG B 1 202 ? -16.484 24.078 23.156 1 93.81 202 ARG B O 1
ATOM 4475 N N . ILE B 1 203 ? -15.609 23.766 21.141 1 95.88 203 ILE B N 1
ATOM 4476 C CA . ILE B 1 203 ? -15.68 22.312 21.234 1 95.88 203 ILE B CA 1
ATOM 4477 C C . ILE B 1 203 ? -14.359 21.688 20.797 1 95.88 203 ILE B C 1
ATOM 4479 O O . ILE B 1 203 ? -13.562 22.344 20.109 1 95.88 203 ILE B O 1
ATOM 4483 N N . VAL B 1 204 ? -14.117 20.484 21.266 1 98.12 204 VAL B N 1
ATOM 4484 C CA . VAL B 1 204 ? -12.914 19.766 20.891 1 98.12 204 VAL B CA 1
ATOM 4485 C C . VAL B 1 204 ? -13.289 18.422 20.25 1 98.12 204 VAL B C 1
ATOM 4487 O O . VAL B 1 204 ? -13.969 17.594 20.875 1 98.12 204 VAL B O 1
ATOM 4490 N N . ILE B 1 205 ? -12.836 18.281 19.016 1 98.5 205 ILE B N 1
ATOM 4491 C CA . ILE B 1 205 ? -13.164 17.078 18.266 1 98.5 205 ILE B CA 1
ATOM 4492 C C . ILE B 1 205 ? -11.922 16.203 18.125 1 98.5 205 ILE B C 1
ATOM 4494 O O . ILE B 1 205 ? -10.844 16.672 17.766 1 98.5 205 ILE B O 1
ATOM 4498 N N . PRO B 1 206 ? -12.047 14.922 18.406 1 98.44 206 PRO B N 1
ATOM 4499 C CA . PRO B 1 206 ? -10.883 14.055 18.219 1 98.44 206 PRO B CA 1
ATOM 4500 C C . PRO B 1 206 ? -10.273 14.188 16.828 1 98.44 206 PRO B C 1
ATOM 4502 O O . PRO B 1 206 ? -10.992 14.109 15.828 1 98.44 206 PRO B O 1
ATOM 4505 N N . ALA B 1 207 ? -8.945 14.328 16.781 1 98.5 207 ALA B N 1
ATOM 4506 C CA . ALA B 1 207 ? -8.258 14.5 15.5 1 98.5 207 ALA B CA 1
ATOM 4507 C C . ALA B 1 207 ? -8.445 13.281 14.602 1 98.5 207 ALA B C 1
ATOM 4509 O O . ALA B 1 207 ? -8.57 13.414 13.383 1 98.5 207 ALA B O 1
ATOM 4510 N N . ARG B 1 208 ? -8.438 12.164 15.18 1 97.06 208 ARG B N 1
ATOM 4511 C CA . ARG B 1 208 ? -8.625 10.93 14.422 1 97.06 208 ARG B CA 1
ATOM 4512 C C . ARG B 1 208 ? -9.953 10.93 13.68 1 97.06 208 ARG B C 1
ATOM 4514 O O . ARG B 1 208 ? -10.039 10.469 12.539 1 97.06 208 ARG B O 1
ATOM 4521 N N . ASN B 1 209 ? -10.992 11.391 14.312 1 98.12 209 ASN B N 1
ATOM 4522 C CA . ASN B 1 209 ? -12.305 11.461 13.688 1 98.12 209 ASN B CA 1
ATOM 4523 C C . ASN B 1 209 ? -12.328 12.477 12.547 1 98.12 209 ASN B C 1
ATOM 4525 O O . ASN B 1 209 ? -12.93 12.227 11.5 1 98.12 209 ASN B O 1
ATOM 4529 N N . LEU B 1 210 ? -11.656 13.539 12.773 1 98.5 210 LEU B N 1
ATOM 4530 C CA . LEU B 1 210 ? -11.586 14.57 11.742 1 98.5 210 LEU B CA 1
ATOM 4531 C C . LEU B 1 210 ? -10.805 14.062 10.531 1 98.5 210 LEU B C 1
ATOM 4533 O O . LEU B 1 210 ? -11.133 14.406 9.391 1 98.5 210 LEU B O 1
ATOM 4537 N N . HIS B 1 211 ? -9.82 13.359 10.82 1 97 211 HIS B N 1
ATOM 4538 C CA . HIS B 1 211 ? -9.055 12.766 9.734 1 97 211 HIS B CA 1
ATOM 4539 C C . HIS B 1 211 ? -9.938 11.883 8.852 1 97 211 HIS B C 1
ATOM 4541 O O . HIS B 1 211 ? -9.883 11.977 7.625 1 97 211 HIS B O 1
ATOM 4547 N N . GLU B 1 212 ? -10.703 11.062 9.406 1 97.06 212 GLU B N 1
ATOM 4548 C CA . GLU B 1 212 ? -11.625 10.227 8.648 1 97.06 212 GLU B CA 1
ATOM 4549 C C . GLU B 1 212 ? -12.617 11.07 7.855 1 97.06 212 GLU B C 1
ATOM 4551 O O . GLU B 1 212 ? -12.93 10.766 6.703 1 97.06 212 GLU B O 1
ATOM 4556 N N . LEU B 1 213 ? -13.133 12.078 8.516 1 97.81 213 LEU B N 1
ATOM 4557 C CA . LEU B 1 213 ? -14.047 12.992 7.836 1 97.81 213 LEU B CA 1
ATOM 4558 C C . LEU B 1 213 ? -13.398 13.586 6.594 1 97.81 213 LEU B C 1
ATOM 4560 O O . LEU B 1 213 ? -14.016 13.641 5.527 1 97.81 213 LEU B O 1
ATOM 4564 N N . SER B 1 214 ? -12.219 14.016 6.773 1 96.62 214 SER B N 1
ATOM 4565 C CA . SER B 1 214 ? -11.516 14.664 5.672 1 96.62 214 SER B CA 1
ATOM 4566 C C . SER B 1 214 ? -11.391 13.734 4.473 1 96.62 214 SER B C 1
ATOM 4568 O O . SER B 1 214 ? -11.438 14.18 3.324 1 96.62 214 SER B O 1
ATOM 4570 N N . LYS B 1 215 ? -11.195 12.492 4.668 1 95.69 215 LYS B N 1
ATOM 4571 C CA . LYS B 1 215 ? -11.078 11.508 3.598 1 95.69 215 LYS B CA 1
ATOM 4572 C C . LYS B 1 215 ? -12.391 11.367 2.834 1 95.69 215 LYS B C 1
ATOM 4574 O O . LYS B 1 215 ? -12.391 10.969 1.668 1 95.69 215 LYS B O 1
ATOM 4579 N N . LEU B 1 216 ? -13.445 11.641 3.471 1 96.5 216 LEU B N 1
ATOM 4580 C CA . LEU B 1 216 ? -14.773 11.453 2.887 1 96.5 216 LEU B CA 1
ATOM 4581 C C . LEU B 1 216 ? -15.203 12.703 2.121 1 96.5 216 LEU B C 1
ATOM 4583 O O . LEU B 1 216 ? -16.141 12.641 1.311 1 96.5 216 LEU B O 1
ATOM 4587 N N . LEU B 1 217 ? -14.602 13.766 2.453 1 95.69 217 LEU B N 1
ATOM 4588 C CA . LEU B 1 217 ? -14.969 15.016 1.808 1 95.69 217 LEU B CA 1
ATOM 4589 C C . LEU B 1 217 ? -14.312 15.133 0.435 1 95.69 217 LEU B C 1
ATOM 4591 O O . LEU B 1 217 ? -13.156 14.758 0.26 1 95.69 217 LEU B O 1
ATOM 4595 N N . LYS B 1 218 ? -15.078 15.539 -0.527 1 89.31 218 LYS B N 1
ATOM 4596 C CA . LYS B 1 218 ? -14.547 15.797 -1.862 1 89.31 218 LYS B CA 1
ATOM 4597 C C . LYS B 1 218 ? -13.969 17.203 -1.96 1 89.31 218 LYS B C 1
ATOM 4599 O O . LYS B 1 218 ? -14.367 18.094 -1.21 1 89.31 218 LYS B O 1
ATOM 4604 N N . ASN B 1 219 ? -13.008 17.25 -2.814 1 87.81 219 ASN B N 1
ATOM 4605 C CA . ASN B 1 219 ? -12.477 18.578 -3.111 1 87.81 219 ASN B CA 1
ATOM 4606 C C . ASN B 1 219 ? -13.32 19.312 -4.148 1 87.81 219 ASN B C 1
ATOM 4608 O O . ASN B 1 219 ? -12.938 19.406 -5.316 1 87.81 219 ASN B O 1
ATOM 4612 N N . ASP B 1 220 ? -14.461 19.766 -3.717 1 87.62 220 ASP B N 1
ATOM 4613 C CA . ASP B 1 220 ? -15.391 20.453 -4.617 1 87.62 220 ASP B CA 1
ATOM 4614 C C . ASP B 1 220 ? -15.953 21.703 -3.971 1 87.62 220 ASP B C 1
ATOM 4616 O O . ASP B 1 220 ? -15.422 22.188 -2.965 1 87.62 220 ASP B O 1
ATOM 4620 N N . HIS B 1 221 ? -16.969 22.344 -4.637 1 90.5 221 HIS B N 1
ATOM 4621 C CA . HIS B 1 221 ? -17.516 23.609 -4.16 1 90.5 221 HIS B CA 1
ATOM 4622 C C . HIS B 1 221 ? -18.812 23.391 -3.389 1 90.5 221 HIS B C 1
ATOM 4624 O O . HIS B 1 221 ? -19.516 24.359 -3.074 1 90.5 221 HIS B O 1
ATOM 4630 N N . ASP B 1 222 ? -19.031 22.141 -3.037 1 94.44 222 ASP B N 1
ATOM 4631 C CA . ASP B 1 222 ? -20.203 21.875 -2.213 1 94.44 222 ASP B CA 1
ATOM 4632 C C . ASP B 1 222 ? -19.953 22.266 -0.756 1 94.44 222 ASP B C 1
ATOM 4634 O O . ASP B 1 222 ? -18.875 22.734 -0.414 1 94.44 222 ASP B O 1
ATOM 4638 N N . GLU B 1 223 ? -21.031 22.172 0.07 1 95.88 223 GLU B N 1
ATOM 4639 C CA . GLU B 1 223 ? -20.906 22.609 1.456 1 95.88 223 GLU B CA 1
ATOM 4640 C C . GLU B 1 223 ? -21.25 21.484 2.426 1 95.88 223 GLU B C 1
ATOM 4642 O O . GLU B 1 223 ? -22.016 20.578 2.09 1 95.88 223 GLU B O 1
ATOM 4647 N N . THR B 1 224 ? -20.672 21.562 3.52 1 96.69 224 THR B N 1
ATOM 4648 C CA . THR B 1 224 ? -20.984 20.703 4.656 1 96.69 224 THR B CA 1
ATOM 4649 C C . THR B 1 224 ? -21.672 21.5 5.766 1 96.69 224 THR B C 1
ATOM 4651 O O . THR B 1 224 ? -21.219 22.578 6.137 1 96.69 224 THR B O 1
ATOM 4654 N N . GLU B 1 225 ? -22.797 20.984 6.168 1 95.56 225 GLU B N 1
ATOM 4655 C CA . GLU B 1 225 ? -23.438 21.547 7.348 1 95.56 225 GLU B CA 1
ATOM 4656 C C . GLU B 1 225 ? -22.859 20.984 8.633 1 95.56 225 GLU B C 1
ATOM 4658 O O . GLU B 1 225 ? -22.719 19.766 8.773 1 95.56 225 GLU B O 1
ATOM 4663 N N . ILE B 1 226 ? -22.5 21.859 9.523 1 95.44 226 ILE B N 1
ATOM 4664 C CA . ILE B 1 226 ? -21.969 21.484 10.828 1 95.44 226 ILE B CA 1
ATOM 4665 C C . ILE B 1 226 ? -22.984 21.828 11.914 1 95.44 226 ILE B C 1
ATOM 4667 O O . ILE B 1 226 ? -23.406 22.984 12.031 1 95.44 226 ILE B O 1
ATOM 4671 N N . ALA B 1 227 ? -23.406 20.812 12.648 1 93.56 227 ALA B N 1
ATOM 4672 C CA . ALA B 1 227 ? -24.344 20.984 13.766 1 93.56 227 ALA B CA 1
ATOM 4673 C C . ALA B 1 227 ? -23.719 20.5 15.07 1 93.56 227 ALA B C 1
ATOM 4675 O O . ALA B 1 227 ? -23.359 19.328 15.211 1 93.56 227 ALA B O 1
ATOM 4676 N N . VAL B 1 228 ? -23.578 21.438 15.992 1 92.56 228 VAL B N 1
ATOM 4677 C CA . VAL B 1 228 ? -22.969 21.125 17.281 1 92.56 228 VAL B CA 1
ATOM 4678 C C . VAL B 1 228 ? -24.078 20.797 18.297 1 92.56 228 VAL B C 1
ATOM 4680 O O . VAL B 1 228 ? -24.953 21.625 18.547 1 92.56 228 VAL B O 1
ATOM 4683 N N . MET B 1 229 ? -23.938 19.641 18.812 1 88 229 MET B N 1
ATOM 4684 C CA . MET B 1 229 ? -24.844 19.219 19.875 1 88 229 MET B CA 1
ATOM 4685 C C . MET B 1 229 ? -24.125 19.156 21.219 1 88 229 MET B C 1
ATOM 4687 O O . MET B 1 229 ? -23.047 19.766 21.375 1 88 229 MET B O 1
ATOM 4691 N N . ASN B 1 230 ? -24.781 18.641 22.328 1 83.69 230 ASN B N 1
ATOM 4692 C CA . ASN B 1 230 ? -24.203 18.672 23.656 1 83.69 230 ASN B CA 1
ATOM 4693 C C . ASN B 1 230 ? -22.891 17.875 23.734 1 83.69 230 ASN B C 1
ATOM 4695 O O . ASN B 1 230 ? -21.891 18.375 24.234 1 83.69 230 ASN B O 1
ATOM 4699 N N . ASN B 1 231 ? -22.859 16.766 23.266 1 90.44 231 ASN B N 1
ATOM 4700 C CA . ASN B 1 231 ? -21.656 15.953 23.406 1 90.44 231 ASN B CA 1
ATOM 4701 C C . ASN B 1 231 ? -21.219 15.367 22.062 1 90.44 231 ASN B C 1
ATOM 4703 O O . ASN B 1 231 ? -20.453 14.414 22.016 1 90.44 231 ASN B O 1
ATOM 4707 N N . ARG B 1 232 ? -21.75 16.016 20.984 1 94.06 232 ARG B N 1
ATOM 4708 C CA . ARG B 1 232 ? -21.422 15.508 19.656 1 94.06 232 ARG B CA 1
ATOM 4709 C C . ARG B 1 232 ? -21.484 16.625 18.609 1 94.06 232 ARG B C 1
ATOM 4711 O O . ARG B 1 232 ? -22.078 17.672 18.844 1 94.06 232 ARG B O 1
ATOM 4718 N N . VAL B 1 233 ? -20.875 16.391 17.578 1 95.88 233 VAL B N 1
ATOM 4719 C CA . VAL B 1 233 ? -20.953 17.266 16.406 1 95.88 233 VAL B CA 1
ATOM 4720 C C . VAL B 1 233 ? -21.281 16.438 15.164 1 95.88 233 VAL B C 1
ATOM 4722 O O . VAL B 1 233 ? -20.766 15.336 14.992 1 95.88 233 VAL B O 1
ATOM 4725 N N . ARG B 1 234 ? -22.141 16.984 14.367 1 96.44 234 ARG B N 1
ATOM 4726 C CA . ARG B 1 234 ? -22.562 16.281 13.164 1 96.44 234 ARG B CA 1
ATOM 4727 C C . ARG B 1 234 ? -22.188 17.062 11.906 1 96.44 234 ARG B C 1
ATOM 4729 O O . ARG B 1 234 ? -22.406 18.281 11.844 1 96.44 234 ARG B O 1
ATOM 4736 N N . PHE B 1 235 ? -21.609 16.422 10.977 1 96.94 235 PHE B N 1
ATOM 4737 C CA . PHE B 1 235 ? -21.312 16.938 9.641 1 96.94 235 PHE B CA 1
ATOM 4738 C C . PHE B 1 235 ? -22.219 16.297 8.602 1 96.94 235 PHE B C 1
ATOM 4740 O O . PHE B 1 235 ? -22.297 15.062 8.5 1 96.94 235 PHE B O 1
ATOM 4747 N N . THR B 1 236 ? -22.922 17.094 7.82 1 96.31 236 THR B N 1
ATOM 4748 C CA . THR B 1 236 ? -23.844 16.578 6.816 1 96.31 236 THR B CA 1
ATOM 4749 C C . THR B 1 236 ? -23.531 17.156 5.441 1 96.31 236 THR B C 1
ATOM 4751 O O . THR B 1 236 ? -23.5 18.375 5.27 1 96.31 236 THR B O 1
ATOM 4754 N N . THR B 1 237 ? -23.25 16.391 4.531 1 94.75 237 THR B N 1
ATOM 4755 C CA . THR B 1 237 ? -23.062 16.781 3.139 1 94.75 237 THR B CA 1
ATOM 4756 C C . THR B 1 237 ? -23.688 15.758 2.203 1 94.75 237 THR B C 1
ATOM 4758 O O . THR B 1 237 ? -23.312 14.586 2.217 1 94.75 237 THR B O 1
ATOM 4761 N N . HIS B 1 238 ? -24.672 16.172 1.363 1 91.25 238 HIS B N 1
ATOM 4762 C CA . HIS B 1 238 ? -25.391 15.297 0.442 1 91.25 238 HIS B CA 1
ATOM 4763 C C . HIS B 1 238 ? -25.938 14.07 1.161 1 91.25 238 HIS B C 1
ATOM 4765 O O . HIS B 1 238 ? -26.734 14.195 2.09 1 91.25 238 HIS B O 1
ATOM 4771 N N . GLU B 1 239 ? -25.469 12.883 0.772 1 93.06 239 GLU B N 1
ATOM 4772 C CA . GLU B 1 239 ? -26.016 11.648 1.345 1 93.06 239 GLU B CA 1
ATOM 4773 C C . GLU B 1 239 ? -25.203 11.211 2.561 1 93.06 239 GLU B C 1
ATOM 4775 O O . GLU B 1 239 ? -25.562 10.234 3.229 1 93.06 239 GLU B O 1
ATOM 4780 N N . LEU B 1 240 ? -24.203 11.953 2.936 1 96.06 240 LEU B N 1
ATOM 4781 C CA . LEU B 1 240 ? -23.234 11.555 3.953 1 96.06 240 LEU B CA 1
ATOM 4782 C C . LEU B 1 240 ? -23.469 12.312 5.254 1 96.06 240 LEU B C 1
ATOM 4784 O O . LEU B 1 240 ? -23.672 13.531 5.238 1 96.06 240 LEU B O 1
ATOM 4788 N N . GLN B 1 241 ? -23.531 11.617 6.312 1 96.44 241 GLN B N 1
ATOM 4789 C CA . GLN B 1 241 ? -23.531 12.195 7.652 1 96.44 241 GLN B CA 1
ATOM 4790 C C . GLN B 1 241 ? -22.453 11.57 8.523 1 96.44 241 GLN B C 1
ATOM 4792 O O . GLN B 1 241 ? -22.328 10.344 8.586 1 96.44 241 GLN B O 1
ATOM 4797 N N . VAL B 1 242 ? -21.688 12.414 9.164 1 97.38 242 VAL B N 1
ATOM 4798 C CA . VAL B 1 242 ? -20.625 11.977 10.07 1 97.38 242 VAL B CA 1
ATOM 4799 C C . VAL B 1 242 ? -20.844 12.602 11.453 1 97.38 242 VAL B C 1
ATOM 4801 O O . VAL B 1 242 ? -21 13.812 11.57 1 97.38 242 VAL B O 1
ATOM 4804 N N . GLU B 1 243 ? -20.891 11.797 12.43 1 96.62 243 GLU B N 1
ATOM 4805 C CA . GLU B 1 243 ? -21.062 12.289 13.797 1 96.62 243 GLU B CA 1
ATOM 4806 C C . GLU B 1 243 ? -19.875 11.883 14.672 1 96.62 243 GLU B C 1
ATOM 4808 O O . GLU B 1 243 ? -19.469 10.719 14.68 1 96.62 243 GLU B O 1
ATOM 4813 N N . SER B 1 244 ? -19.344 12.797 15.352 1 97.06 244 SER B N 1
ATOM 4814 C CA . SER B 1 244 ? -18.203 12.555 16.234 1 97.06 244 SER B CA 1
ATOM 4815 C C . SER B 1 244 ? -18.547 12.922 17.672 1 97.06 244 SER B C 1
ATOM 4817 O O . SER B 1 244 ? -19.203 13.93 17.938 1 97.06 244 SER B O 1
ATOM 4819 N N . ALA B 1 245 ? -18.109 12.078 18.594 1 95.81 245 ALA B N 1
ATOM 4820 C CA . ALA B 1 245 ? -18.094 12.484 19.984 1 95.81 245 ALA B CA 1
ATOM 4821 C C . ALA B 1 245 ? -17.125 13.633 20.219 1 95.81 245 ALA B C 1
ATOM 4823 O O . ALA B 1 245 ? -16.156 13.797 19.484 1 95.81 245 ALA B O 1
ATOM 4824 N N . LEU B 1 246 ? -17.422 14.406 21.203 1 97.12 246 LEU B N 1
ATOM 4825 C CA . LEU B 1 246 ? -16.531 15.484 21.609 1 97.12 246 LEU B CA 1
ATOM 4826 C C . LEU B 1 246 ? -15.641 15.055 22.766 1 97.12 246 LEU B C 1
ATOM 4828 O O . LEU B 1 246 ? -16 14.148 23.531 1 97.12 246 LEU B O 1
ATOM 4832 N N . LEU B 1 247 ? -14.5 15.594 22.812 1 97.38 247 LEU B N 1
ATOM 4833 C CA . LEU B 1 247 ? -13.633 15.359 23.969 1 97.38 247 LEU B CA 1
ATOM 4834 C C . LEU B 1 247 ? -14.031 16.266 25.125 1 97.38 247 LEU B C 1
ATOM 4836 O O . LEU B 1 247 ? -14.391 17.422 24.922 1 97.38 247 LEU B O 1
ATOM 4840 N N . ASP B 1 248 ? -13.875 15.664 26.266 1 94.12 248 ASP B N 1
ATOM 4841 C CA . ASP B 1 248 ? -14.125 16.438 27.484 1 94.12 248 ASP B CA 1
ATOM 4842 C C . ASP B 1 248 ? -12.891 17.219 27.891 1 94.12 248 ASP B C 1
ATOM 4844 O O . ASP B 1 248 ? -11.766 16.859 27.547 1 94.12 248 ASP B O 1
ATOM 4848 N N . GLY B 1 249 ? -13.18 18.391 28.594 1 91.06 249 GLY B N 1
ATOM 4849 C CA . GLY B 1 249 ? -12.078 19.172 29.125 1 91.06 249 GLY B CA 1
ATOM 4850 C C . GLY B 1 249 ? -11.898 20.5 28.438 1 91.06 249 GLY B C 1
ATOM 4851 O O . GLY B 1 249 ? -12.43 20.719 27.344 1 91.06 249 GLY B O 1
ATOM 4852 N N . ALA B 1 250 ? -11.203 21.328 29.062 1 92.25 250 ALA B N 1
ATOM 4853 C CA . ALA B 1 250 ? -10.93 22.672 28.531 1 92.25 250 ALA B CA 1
ATOM 4854 C C . ALA B 1 250 ? -9.641 22.672 27.719 1 92.25 250 ALA B C 1
ATOM 4856 O O . ALA B 1 250 ? -8.57 22.344 28.234 1 92.25 250 ALA B O 1
ATOM 4857 N N . PHE B 1 251 ? -9.852 22.969 26.453 1 95.12 251 PHE B N 1
ATOM 4858 C CA . PHE B 1 251 ? -8.664 23.141 25.625 1 95.12 251 PHE B CA 1
ATOM 4859 C C . PHE B 1 251 ? -7.836 24.328 26.109 1 95.12 251 PHE B C 1
ATOM 4861 O O . PHE B 1 251 ? -8.375 25.406 26.375 1 95.12 251 PHE B O 1
ATOM 4868 N N . PRO B 1 252 ? -6.551 24.109 26.219 1 93.75 252 PRO B N 1
ATOM 4869 C CA . PRO B 1 252 ? -5.742 25.188 26.781 1 93.75 252 PRO B CA 1
ATOM 4870 C C . PRO B 1 252 ? -5.691 26.438 25.906 1 93.75 252 PRO B C 1
ATOM 4872 O O . PRO B 1 252 ? -5.773 26.328 24.672 1 93.75 252 PRO B O 1
ATOM 4875 N N . SER B 1 253 ? -5.613 27.531 26.594 1 90.5 253 SER B N 1
ATOM 4876 C CA . SER B 1 253 ? -5.352 28.766 25.844 1 90.5 253 SER B CA 1
ATOM 4877 C C . SER B 1 253 ? -3.92 28.797 25.328 1 90.5 253 SER B C 1
ATOM 4879 O O . SER B 1 253 ? -2.969 28.672 26.109 1 90.5 253 SER B O 1
ATOM 4881 N N . LEU B 1 254 ? -3.812 28.984 24 1 90.5 254 LEU B N 1
ATOM 4882 C CA . LEU B 1 254 ? -2.479 28.906 23.422 1 90.5 254 LEU B CA 1
ATOM 4883 C C . LEU B 1 254 ? -2.088 30.25 22.781 1 90.5 254 LEU B C 1
ATOM 4885 O O . LEU B 1 254 ? -1.06 30.344 22.109 1 90.5 254 LEU B O 1
ATOM 4889 N N . SER B 1 255 ? -2.854 31.234 23.031 1 87.25 255 SER B N 1
ATOM 4890 C CA . SER B 1 255 ? -2.561 32.562 22.469 1 87.25 255 SER B CA 1
ATOM 4891 C C . SER B 1 255 ? -1.23 33.094 22.984 1 87.25 255 SER B C 1
ATOM 4893 O O . SER B 1 255 ? -0.505 33.781 22.25 1 87.25 255 SER B O 1
ATOM 4895 N N . HIS B 1 256 ? -0.919 32.781 24.141 1 89.44 256 HIS B N 1
ATOM 4896 C CA . HIS B 1 256 ? 0.289 33.312 24.766 1 89.44 256 HIS B CA 1
ATOM 4897 C C . HIS B 1 256 ? 1.537 32.625 24.203 1 89.44 256 HIS B C 1
ATOM 4899 O O . HIS B 1 256 ? 2.643 33.156 24.328 1 89.44 256 HIS B O 1
ATOM 4905 N N . VAL B 1 257 ? 1.39 31.516 23.641 1 91.75 257 VAL B N 1
ATOM 4906 C CA . VAL B 1 257 ? 2.537 30.781 23.125 1 91.75 257 VAL B CA 1
ATOM 4907 C C . VAL B 1 257 ? 2.932 31.328 21.766 1 91.75 257 VAL B C 1
ATOM 4909 O O . VAL B 1 257 ? 4.027 31.047 21.266 1 91.75 257 VAL B O 1
ATOM 4912 N N . ILE B 1 258 ? 2.102 32.094 21.156 1 92.69 258 ILE B N 1
ATOM 4913 C CA . ILE B 1 258 ? 2.346 32.625 19.828 1 92.69 258 ILE B CA 1
ATOM 4914 C C . ILE B 1 258 ? 3.123 33.938 19.938 1 92.69 258 ILE B C 1
ATOM 4916 O O . ILE B 1 258 ? 2.578 34.969 20.375 1 92.69 258 ILE B O 1
ATOM 4920 N N . PRO B 1 259 ? 4.289 33.969 19.438 1 93.5 259 PRO B N 1
ATOM 4921 C CA . PRO B 1 259 ? 5.078 35.188 19.531 1 93.5 259 PRO B CA 1
ATOM 4922 C C . PRO B 1 259 ? 4.516 36.312 18.672 1 93.5 259 PRO B C 1
ATOM 4924 O O . PRO B 1 259 ? 4.09 36.094 17.547 1 93.5 259 PRO B O 1
ATOM 4927 N N . ARG B 1 260 ? 4.539 37.5 19.172 1 89.25 260 ARG B N 1
ATOM 4928 C CA . ARG B 1 260 ? 4.004 38.656 18.453 1 89.25 260 ARG B CA 1
ATOM 4929 C C . ARG B 1 260 ? 5.102 39.375 17.688 1 89.25 260 ARG B C 1
ATOM 4931 O O . ARG B 1 260 ? 4.828 40.062 16.688 1 89.25 260 ARG B O 1
ATOM 4938 N N . ASP B 1 261 ? 6.25 39.281 18.219 1 94.19 261 ASP B N 1
ATOM 4939 C CA . ASP B 1 261 ? 7.402 39.906 17.594 1 94.19 261 ASP B CA 1
ATOM 4940 C C . ASP B 1 261 ? 8.422 38.875 17.141 1 94.19 261 ASP B C 1
ATOM 4942 O O . ASP B 1 261 ? 8.281 37.688 17.422 1 94.19 261 ASP B O 1
ATOM 4946 N N . TYR B 1 262 ? 9.305 39.312 16.328 1 96.94 262 TYR B N 1
ATOM 4947 C CA . TYR B 1 262 ? 10.344 38.438 15.859 1 96.94 262 TYR B CA 1
ATOM 4948 C C . TYR B 1 262 ? 11.68 39.156 15.742 1 96.94 262 TYR B C 1
ATOM 4950 O O . TYR B 1 262 ? 11.719 40.375 15.656 1 96.94 262 TYR B O 1
ATOM 4958 N N . LEU B 1 263 ? 12.695 38.438 15.789 1 97.81 263 LEU B N 1
ATOM 4959 C CA . LEU B 1 263 ? 14.055 38.938 15.648 1 97.81 263 LEU B CA 1
ATOM 4960 C C . LEU B 1 263 ? 14.508 38.906 14.188 1 97.81 263 LEU B C 1
ATOM 4962 O O . LEU B 1 263 ? 15.273 39.75 13.75 1 97.81 263 LEU B O 1
ATOM 4966 N N . SER B 1 264 ? 14.094 37.906 13.469 1 97.5 264 SER B N 1
ATOM 4967 C CA . SER B 1 264 ? 14.398 37.719 12.047 1 97.5 264 SER B CA 1
ATOM 4968 C C . SER B 1 264 ? 13.211 37.156 11.289 1 97.5 264 SER B C 1
ATOM 4970 O O . SER B 1 264 ? 12.406 36.406 11.852 1 97.5 264 SER B O 1
ATOM 4972 N N . GLU B 1 265 ? 13.117 37.531 10.047 1 97.25 265 GLU B N 1
ATOM 4973 C CA . GLU B 1 265 ? 12.094 37 9.156 1 97.25 265 GLU B CA 1
ATOM 4974 C C . GLU B 1 265 ? 12.688 36.562 7.812 1 97.25 265 GLU B C 1
ATOM 4976 O O . GLU B 1 265 ? 13.422 37.344 7.191 1 97.25 265 GLU B O 1
ATOM 4981 N N . LEU B 1 266 ? 12.438 35.406 7.465 1 97.75 266 LEU B N 1
ATOM 4982 C CA . LEU B 1 266 ? 12.922 34.844 6.207 1 97.75 266 LEU B CA 1
ATOM 4983 C C . LEU B 1 266 ? 11.766 34.594 5.246 1 97.75 266 LEU B C 1
ATOM 4985 O O . LEU B 1 266 ? 10.703 34.125 5.66 1 97.75 266 LEU B O 1
ATOM 4989 N N . PHE B 1 267 ? 11.977 34.844 3.982 1 97.56 267 PHE B N 1
ATOM 4990 C CA . PHE B 1 267 ? 11.086 34.438 2.9 1 97.56 267 PHE B CA 1
ATOM 4991 C C . PHE B 1 267 ? 11.75 33.375 2.025 1 97.56 267 PHE B C 1
ATOM 4993 O O . PHE B 1 267 ? 12.828 33.594 1.476 1 97.56 267 PHE B O 1
ATOM 5000 N N . ILE B 1 268 ? 11.086 32.281 1.919 1 97.94 268 ILE B N 1
ATOM 5001 C CA . ILE B 1 268 ? 11.727 31.125 1.284 1 97.94 268 ILE B CA 1
ATOM 5002 C C . ILE B 1 268 ? 10.719 30.375 0.416 1 97.94 268 ILE B C 1
ATOM 5004 O O . ILE B 1 268 ? 9.539 30.297 0.761 1 97.94 268 ILE B O 1
ATOM 5008 N N . GLU B 1 269 ? 11.172 29.859 -0.68 1 98.06 269 GLU B N 1
ATOM 5009 C CA . GLU B 1 269 ? 10.312 29.016 -1.509 1 98.06 269 GLU B CA 1
ATOM 5010 C C . GLU B 1 269 ? 9.938 27.734 -0.782 1 98.06 269 GLU B C 1
ATOM 5012 O O . GLU B 1 269 ? 10.812 27.016 -0.286 1 98.06 269 GLU B O 1
ATOM 5017 N N . LYS B 1 270 ? 8.688 27.375 -0.767 1 98.19 270 LYS B N 1
ATOM 5018 C CA . LYS B 1 270 ? 8.172 26.25 0.006 1 98.19 270 LYS B CA 1
ATOM 5019 C C . LYS B 1 270 ? 8.758 24.922 -0.489 1 98.19 270 LYS B C 1
ATOM 5021 O O . LYS B 1 270 ? 9.219 24.109 0.31 1 98.19 270 LYS B O 1
ATOM 5026 N N . THR B 1 271 ? 8.734 24.734 -1.796 1 97.44 271 THR B N 1
ATOM 5027 C CA . THR B 1 271 ? 9.18 23.484 -2.391 1 97.44 271 THR B CA 1
ATOM 5028 C C . THR B 1 271 ? 10.656 23.234 -2.094 1 97.44 271 THR B C 1
ATOM 5030 O O . THR B 1 271 ? 11.047 22.109 -1.781 1 97.44 271 THR B O 1
ATOM 5033 N N . LEU B 1 272 ? 11.477 24.25 -2.172 1 97.25 272 LEU B N 1
ATOM 5034 C CA . LEU B 1 272 ? 12.898 24.125 -1.884 1 97.25 272 LEU B CA 1
ATOM 5035 C C . LEU B 1 272 ? 13.133 23.812 -0.41 1 97.25 272 LEU B C 1
ATOM 5037 O O . LEU B 1 272 ? 13.969 22.969 -0.073 1 97.25 272 LEU B O 1
ATOM 5041 N N . LEU B 1 273 ? 12.375 24.5 0.399 1 98.31 273 LEU B N 1
ATOM 5042 C CA . LEU B 1 273 ? 12.508 24.281 1.835 1 98.31 273 LEU B CA 1
ATOM 5043 C C . LEU B 1 273 ? 12.102 22.859 2.207 1 98.31 273 LEU B C 1
ATOM 5045 O O . LEU B 1 273 ? 12.82 22.172 2.939 1 98.31 273 LEU B O 1
ATOM 5049 N N . LEU B 1 274 ? 10.984 22.438 1.709 1 98.25 274 LEU B N 1
ATOM 5050 C CA . LEU B 1 274 ? 10.484 21.094 2.002 1 98.25 274 LEU B CA 1
ATOM 5051 C C . LEU B 1 274 ? 11.492 20.031 1.568 1 98.25 274 LEU B C 1
ATOM 5053 O O . LEU B 1 274 ? 11.805 19.109 2.332 1 98.25 274 LEU B O 1
ATOM 5057 N N . ARG B 1 275 ? 11.992 20.188 0.388 1 97.06 275 ARG B N 1
ATOM 5058 C CA . ARG B 1 275 ? 12.969 19.234 -0.133 1 97.06 275 ARG B CA 1
ATOM 5059 C C . ARG B 1 275 ? 14.203 19.172 0.754 1 97.06 275 ARG B C 1
ATOM 5061 O O . ARG B 1 275 ? 14.727 18.094 1.031 1 97.06 275 ARG B O 1
ATOM 5068 N N . ALA B 1 276 ? 14.672 20.297 1.126 1 98 276 ALA B N 1
ATOM 5069 C CA . ALA B 1 276 ? 15.875 20.375 1.952 1 98 276 ALA B CA 1
ATOM 5070 C C . ALA B 1 276 ? 15.641 19.734 3.318 1 98 276 ALA B C 1
ATOM 5072 O O . ALA B 1 276 ? 16.5 19 3.82 1 98 276 ALA B O 1
ATOM 5073 N N . VAL B 1 277 ? 14.5 20.047 3.889 1 98.44 277 VAL B N 1
ATOM 5074 C CA . VAL B 1 277 ? 14.188 19.469 5.195 1 98.44 277 VAL B CA 1
ATOM 5075 C C . VAL B 1 277 ? 14.07 17.953 5.078 1 98.44 277 VAL B C 1
ATOM 5077 O O . VAL B 1 277 ? 14.578 17.219 5.926 1 98.44 277 VAL B O 1
ATOM 5080 N N . GLU B 1 278 ? 13.414 17.469 4.078 1 97.75 278 GLU B N 1
ATOM 5081 C CA . GLU B 1 278 ? 13.297 16.047 3.85 1 97.75 278 GLU B CA 1
ATOM 5082 C C . GLU B 1 278 ? 14.664 15.398 3.658 1 97.75 278 GLU B C 1
ATOM 5084 O O . GLU B 1 278 ? 14.93 14.32 4.188 1 97.75 278 GLU B O 1
ATOM 5089 N N . CYS B 1 279 ? 15.492 16.078 2.928 1 97.31 279 CYS B N 1
ATOM 5090 C CA . CYS B 1 279 ? 16.828 15.57 2.637 1 97.31 279 CYS B CA 1
ATOM 5091 C C . CYS B 1 279 ? 17.641 15.422 3.916 1 97.31 279 CYS B C 1
ATOM 5093 O O . CYS B 1 279 ? 18.172 14.344 4.207 1 97.31 279 CYS B O 1
ATOM 5095 N N . VAL B 1 280 ? 17.688 16.406 4.73 1 98 280 VAL B N 1
ATOM 5096 C CA . VAL B 1 280 ? 18.562 16.391 5.898 1 98 280 VAL B CA 1
ATOM 5097 C C . VAL B 1 280 ? 17.969 15.5 6.984 1 98 280 VAL B C 1
ATOM 5099 O O . VAL B 1 280 ? 18.656 15.07 7.906 1 98 280 VAL B O 1
ATOM 5102 N N . SER B 1 281 ? 16.688 15.242 6.859 1 97.88 281 SER B N 1
ATOM 5103 C CA . SER B 1 281 ? 16.016 14.438 7.871 1 97.88 281 SER B CA 1
ATOM 5104 C C . SER B 1 281 ? 16.359 12.961 7.715 1 97.88 281 SER B C 1
ATOM 5106 O O . SER B 1 281 ? 16.125 12.164 8.625 1 97.88 281 SER B O 1
ATOM 5108 N N . VAL B 1 282 ? 16.938 12.531 6.668 1 96.44 282 VAL B N 1
ATOM 5109 C CA . VAL B 1 282 ? 17.188 11.133 6.352 1 96.44 282 VAL B CA 1
ATOM 5110 C C . VAL B 1 282 ? 18.125 10.531 7.387 1 96.44 282 VAL B C 1
ATOM 5112 O O . VAL B 1 282 ? 17.953 9.391 7.82 1 96.44 282 VAL B O 1
ATOM 5115 N N . PHE B 1 283 ? 19.188 11.312 7.812 1 94 283 PHE B N 1
ATOM 5116 C CA . PHE B 1 283 ? 20.188 10.789 8.734 1 94 283 PHE B CA 1
ATOM 5117 C C . PHE B 1 283 ? 19.922 11.281 10.156 1 94 283 PHE B C 1
ATOM 5119 O O . PHE B 1 283 ? 20.766 11.117 11.039 1 94 283 PHE B O 1
ATOM 5126 N N . ALA B 1 284 ? 18.844 11.961 10.305 1 91.62 284 ALA B N 1
ATOM 5127 C CA . ALA B 1 284 ? 18.609 12.625 11.586 1 91.62 284 ALA B CA 1
ATOM 5128 C C . ALA B 1 284 ? 18.219 11.617 12.664 1 91.62 284 ALA B C 1
ATOM 5130 O O . ALA B 1 284 ? 17.062 11.156 12.695 1 91.62 284 ALA B O 1
ATOM 5131 N N . GLY B 1 285 ? 19.234 11.297 13.453 1 86 285 GLY B N 1
ATOM 5132 C CA . GLY B 1 285 ? 18.906 10.547 14.648 1 86 285 GLY B CA 1
ATOM 5133 C C . GLY B 1 285 ? 17.906 11.25 15.547 1 86 285 GLY B C 1
ATOM 5134 O O . GLY B 1 285 ? 17.953 12.477 15.688 1 86 285 GLY B O 1
ATOM 5135 N N . ASP B 1 286 ? 16.953 10.703 16.156 1 86.69 286 ASP B N 1
ATOM 5136 C CA . ASP B 1 286 ? 15.938 11.281 17.016 1 86.69 286 ASP B CA 1
ATOM 5137 C C . ASP B 1 286 ? 15.133 12.352 16.281 1 86.69 286 ASP B C 1
ATOM 5139 O O . ASP B 1 286 ? 14.477 13.18 16.906 1 86.69 286 ASP B O 1
ATOM 5143 N N . ARG B 1 287 ? 15.375 12.57 14.969 1 93.5 287 ARG B N 1
ATOM 5144 C CA . ARG B 1 287 ? 14.633 13.453 14.078 1 93.5 287 ARG B CA 1
ATOM 5145 C C . ARG B 1 287 ? 15.008 14.914 14.305 1 93.5 287 ARG B C 1
ATOM 5147 O O . ARG B 1 287 ? 14.195 15.812 14.086 1 93.5 287 ARG B O 1
ATOM 5154 N N . ILE B 1 288 ? 16.203 15.164 14.805 1 96.81 288 ILE B N 1
ATOM 5155 C CA . ILE B 1 288 ? 16.641 16.531 15.078 1 96.81 288 ILE B CA 1
ATOM 5156 C C . ILE B 1 288 ? 17.453 17.062 13.898 1 96.81 288 ILE B C 1
ATOM 5158 O O . ILE B 1 288 ? 18.438 16.453 13.492 1 96.81 288 ILE B O 1
ATOM 5162 N N . ILE B 1 289 ? 17.062 18.203 13.406 1 98.06 289 ILE B N 1
ATOM 5163 C CA . ILE B 1 289 ? 17.828 18.859 12.344 1 98.06 289 ILE B CA 1
ATOM 5164 C C . ILE B 1 289 ? 18.219 20.266 12.789 1 98.06 289 ILE B C 1
ATOM 5166 O O . ILE B 1 289 ? 17.547 20.875 13.633 1 98.06 289 ILE B O 1
ATOM 5170 N N . LYS B 1 290 ? 19.281 20.797 12.227 1 97.62 290 LYS B N 1
ATOM 5171 C CA . LYS B 1 290 ? 19.781 22.125 12.539 1 97.62 290 LYS B CA 1
ATOM 5172 C C . LYS B 1 290 ? 19.5 23.094 11.391 1 97.62 290 LYS B C 1
ATOM 5174 O O . LYS B 1 290 ? 19.703 22.75 10.219 1 97.62 290 LYS B O 1
ATOM 5179 N N . LEU B 1 291 ? 19.016 24.25 11.742 1 98.25 291 LEU B N 1
ATOM 5180 C CA . LEU B 1 291 ? 18.812 25.359 10.812 1 98.25 291 LEU B CA 1
ATOM 5181 C C . LEU B 1 291 ? 19.766 26.5 11.133 1 98.25 291 LEU B C 1
ATOM 5183 O O . LEU B 1 291 ? 19.875 26.922 12.289 1 98.25 291 LEU B O 1
ATOM 5187 N N . GLU B 1 292 ? 20.422 26.969 10.164 1 98.19 292 GLU B N 1
ATOM 5188 C CA . GLU B 1 292 ? 21.297 28.125 10.305 1 98.19 292 GLU B CA 1
ATOM 5189 C C . GLU B 1 292 ? 21.031 29.172 9.219 1 98.19 292 GLU B C 1
ATOM 5191 O O . GLU B 1 292 ? 21.328 28.938 8.047 1 98.19 292 GLU B O 1
ATOM 5196 N N . ALA B 1 293 ? 20.469 30.297 9.625 1 97.94 293 ALA B N 1
ATOM 5197 C CA . ALA B 1 293 ? 20.141 31.359 8.68 1 97.94 293 ALA B CA 1
ATOM 5198 C C . ALA B 1 293 ? 21.188 32.469 8.703 1 97.94 293 ALA B C 1
ATOM 5200 O O . ALA B 1 293 ? 21.516 33 9.758 1 97.94 293 ALA B O 1
ATOM 5201 N N . THR B 1 294 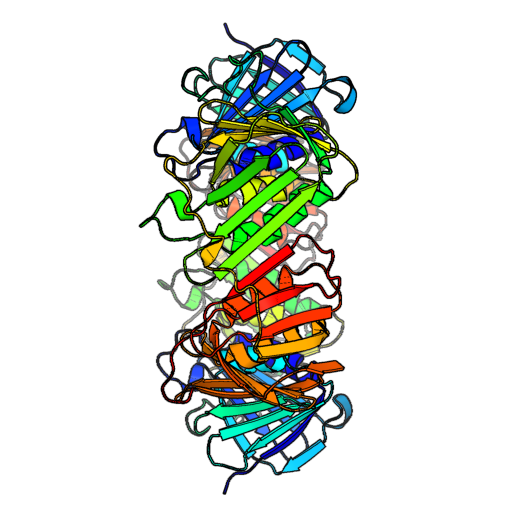? 21.75 32.656 7.617 1 95.19 294 THR B N 1
ATOM 5202 C CA . THR B 1 294 ? 22.656 33.781 7.379 1 95.19 294 THR B CA 1
ATOM 5203 C C . THR B 1 294 ? 22.188 34.594 6.184 1 95.19 294 THR B C 1
ATOM 5205 O O . THR B 1 294 ? 21.156 34.281 5.582 1 95.19 294 THR B O 1
ATOM 5208 N N . GLU B 1 295 ? 22.938 35.656 5.871 1 87.56 295 GLU B N 1
ATOM 5209 C CA . GLU B 1 295 ? 22.516 36.531 4.785 1 87.56 295 GLU B CA 1
ATOM 5210 C C . GLU B 1 295 ? 22.406 35.75 3.473 1 87.56 295 GLU B C 1
ATOM 5212 O O . GLU B 1 295 ? 23.406 35.281 2.939 1 87.56 295 GLU B O 1
ATOM 5217 N N . GLY B 1 296 ? 21.234 35.5 3.076 1 92.31 296 GLY B N 1
ATOM 5218 C CA . GLY B 1 296 ? 20.938 35.031 1.74 1 92.31 296 GLY B CA 1
ATOM 5219 C C . GLY B 1 296 ? 20.75 33.531 1.682 1 92.31 296 GLY B C 1
ATOM 5220 O O . GLY B 1 296 ? 20.406 32.969 0.63 1 92.31 296 GLY B O 1
ATOM 5221 N N . THR B 1 297 ? 21.031 32.875 2.811 1 96.88 297 THR B N 1
ATOM 5222 C CA . THR B 1 297 ? 20.969 31.406 2.711 1 96.88 297 THR B CA 1
ATOM 5223 C C . THR B 1 297 ? 20.469 30.797 4.016 1 96.88 297 THR B C 1
ATOM 5225 O O . THR B 1 297 ? 20.781 31.297 5.102 1 96.88 297 THR B O 1
ATOM 5228 N N . LEU B 1 298 ? 19.734 29.781 3.93 1 98.44 298 LEU B N 1
ATOM 5229 C CA . LEU B 1 298 ? 19.406 28.906 5.047 1 98.44 298 LEU B CA 1
ATOM 5230 C C . LEU B 1 298 ? 20.094 27.547 4.902 1 98.44 298 LEU B C 1
ATOM 5232 O O . LEU B 1 298 ? 19.797 26.797 3.973 1 98.44 298 LEU B O 1
ATOM 5236 N N . ALA B 1 299 ? 20.984 27.297 5.805 1 98.44 299 ALA B N 1
ATOM 5237 C CA . ALA B 1 299 ? 21.672 26.016 5.828 1 98.44 299 ALA B CA 1
ATOM 5238 C C . ALA B 1 299 ? 20.969 25.031 6.762 1 98.44 299 ALA B C 1
ATOM 5240 O O . ALA B 1 299 ? 20.562 25.391 7.871 1 98.44 299 ALA B O 1
ATOM 5241 N N . LEU B 1 300 ? 20.766 23.844 6.293 1 98.38 300 LEU B N 1
ATOM 5242 C CA . LEU B 1 300 ? 20.172 22.766 7.086 1 98.38 300 LEU B CA 1
ATOM 5243 C C . LEU B 1 300 ? 21.125 21.594 7.199 1 98.38 300 LEU B C 1
ATOM 5245 O O . LEU B 1 300 ? 21.844 21.266 6.25 1 98.38 300 LEU B O 1
ATOM 5249 N N . SER B 1 301 ? 21.094 20.938 8.352 1 98 301 SER B N 1
ATOM 5250 C CA . SER B 1 301 ? 22 19.812 8.508 1 98 301 SER B CA 1
ATOM 5251 C C . SER B 1 301 ? 21.516 18.844 9.578 1 98 301 SER B C 1
ATOM 5253 O O . SER B 1 301 ? 20.656 19.203 10.398 1 98 301 SER B O 1
ATOM 5255 N N . SER B 1 302 ? 21.969 17.656 9.508 1 97.62 302 SER B N 1
ATOM 5256 C CA . SER B 1 302 ? 21.797 16.641 10.531 1 97.62 302 SER B CA 1
ATOM 5257 C C . SER B 1 302 ? 22.984 15.672 10.562 1 97.62 302 SER B C 1
ATOM 5259 O O . SER B 1 302 ? 23.75 15.602 9.609 1 97.62 302 SER B O 1
ATOM 5261 N N . ARG B 1 303 ? 23.109 15.031 11.75 1 95.25 303 ARG B N 1
ATOM 5262 C CA . ARG B 1 303 ? 24.219 14.102 11.93 1 95.25 303 ARG B CA 1
ATOM 5263 C C . ARG B 1 303 ? 23.859 12.984 12.906 1 95.25 303 ARG B C 1
ATOM 5265 O O . ARG B 1 303 ? 23.219 13.234 13.93 1 95.25 303 ARG B O 1
ATOM 5272 N N . THR B 1 304 ? 24.188 11.852 12.492 1 94.94 304 THR B N 1
ATOM 5273 C CA . THR B 1 304 ? 24.188 10.68 13.367 1 94.94 304 THR B CA 1
ATOM 5274 C C . THR B 1 304 ? 25.516 9.938 13.273 1 94.94 304 THR B C 1
ATOM 5276 O O . THR B 1 304 ? 25.906 9.5 12.188 1 94.94 304 THR B O 1
ATOM 5279 N N . ALA B 1 305 ? 26.156 9.781 14.352 1 91.88 305 ALA B N 1
ATOM 5280 C CA . ALA B 1 305 ? 27.547 9.336 14.398 1 91.88 305 ALA B CA 1
ATOM 5281 C C . ALA B 1 305 ? 27.734 8.023 13.641 1 91.88 305 ALA B C 1
ATOM 5283 O O . ALA B 1 305 ? 28.641 7.895 12.82 1 91.88 305 ALA B O 1
ATOM 5284 N N . GLU B 1 306 ? 26.953 7.039 13.789 1 91.06 306 GLU B N 1
ATOM 5285 C CA . GLU B 1 306 ? 27.156 5.719 13.195 1 91.06 306 GLU B CA 1
ATOM 5286 C C . GLU B 1 306 ? 26.625 5.676 11.758 1 91.06 306 GLU B C 1
ATOM 5288 O O . GLU B 1 306 ? 26.938 4.75 11.008 1 91.06 306 GLU B O 1
ATOM 5293 N N . ILE B 1 307 ? 26.016 6.75 11.352 1 94 307 ILE B N 1
ATOM 5294 C CA . ILE B 1 307 ? 25.391 6.762 10.031 1 94 307 ILE B CA 1
ATOM 5295 C C . ILE B 1 307 ? 26.125 7.754 9.125 1 94 307 ILE B C 1
ATOM 5297 O O . ILE B 1 307 ? 26.562 7.395 8.031 1 94 307 ILE B O 1
ATOM 5301 N N . GLY B 1 308 ? 26.188 8.953 9.508 1 96.31 308 GLY B N 1
ATOM 5302 C CA . GLY B 1 308 ? 26.766 10.008 8.703 1 96.31 308 GLY B CA 1
ATOM 5303 C C . GLY B 1 308 ? 26.109 11.359 8.922 1 96.31 308 GLY B C 1
ATOM 5304 O O . GLY B 1 308 ? 25.578 11.625 10.008 1 96.31 308 GLY B O 1
ATOM 5305 N N . ASP B 1 309 ? 26.359 12.227 8 1 97.06 309 ASP B N 1
ATOM 5306 C CA . ASP B 1 309 ? 25.766 13.547 8.117 1 97.06 309 ASP B CA 1
ATOM 5307 C C . ASP B 1 309 ? 25.328 14.078 6.754 1 97.06 309 ASP B C 1
ATOM 5309 O O . ASP B 1 309 ? 25.766 13.578 5.719 1 97.06 309 ASP B O 1
ATOM 5313 N N . VAL B 1 310 ? 24.406 14.977 6.758 1 97.69 310 VAL B N 1
ATOM 5314 C CA . VAL B 1 310 ? 23.859 15.602 5.555 1 97.69 310 VAL B CA 1
ATOM 5315 C C . VAL B 1 310 ? 23.766 17.109 5.758 1 97.69 310 VAL B C 1
ATOM 5317 O O . VAL B 1 310 ? 23.391 17.578 6.832 1 97.69 310 VAL B O 1
ATOM 5320 N N . GLN B 1 311 ? 24.125 17.812 4.746 1 98 311 GLN B N 1
ATOM 5321 C CA . GLN B 1 311 ? 23.969 19.266 4.695 1 98 311 GLN B CA 1
ATOM 5322 C C . GLN B 1 311 ? 23.281 19.688 3.402 1 98 311 GLN B C 1
ATOM 5324 O O . GLN B 1 311 ? 23.547 19.141 2.338 1 98 311 GLN B O 1
ATOM 5329 N N . ASP B 1 312 ? 22.453 20.609 3.504 1 97.75 312 ASP B N 1
ATOM 5330 C CA . ASP B 1 312 ? 21.766 21.203 2.363 1 97.75 312 ASP B CA 1
ATOM 5331 C C . ASP B 1 312 ? 21.609 22.703 2.549 1 97.75 312 ASP B C 1
ATOM 5333 O O . ASP B 1 312 ? 21.719 23.219 3.668 1 97.75 312 ASP B O 1
ATOM 5337 N N . ARG B 1 313 ? 21.453 23.422 1.478 1 97.31 313 ARG B N 1
ATOM 5338 C CA . ARG B 1 313 ? 21.281 24.875 1.514 1 97.31 313 ARG B CA 1
ATOM 5339 C C . ARG B 1 313 ? 20.141 25.312 0.607 1 97.31 313 ARG B C 1
ATOM 5341 O O . ARG B 1 313 ? 19.969 24.781 -0.493 1 97.31 313 ARG B O 1
ATOM 5348 N N . VAL B 1 314 ? 19.469 26.281 1.127 1 97.44 314 VAL B N 1
ATOM 5349 C CA . VAL B 1 314 ? 18.344 26.859 0.387 1 97.44 314 VAL B CA 1
ATOM 5350 C C . VAL B 1 314 ? 18.531 28.375 0.254 1 97.44 314 VAL B C 1
ATOM 5352 O O . VAL B 1 314 ? 18.797 29.062 1.244 1 97.44 314 VAL B O 1
ATOM 5355 N N . PRO B 1 315 ? 18.438 28.875 -0.982 1 97.12 315 PRO B N 1
ATOM 5356 C CA . PRO B 1 315 ? 18.516 30.328 -1.121 1 97.12 315 PRO B CA 1
ATOM 5357 C C . PRO B 1 315 ? 17.297 31.031 -0.53 1 97.12 315 PRO B C 1
ATOM 5359 O O . PRO B 1 315 ? 16.172 30.547 -0.656 1 97.12 315 PRO B O 1
ATOM 5362 N N . LEU B 1 316 ? 17.594 32.125 0.145 1 97.44 316 LEU B N 1
ATOM 5363 C CA . LEU B 1 316 ? 16.516 32.969 0.693 1 97.44 316 LEU B CA 1
ATOM 5364 C C . LEU B 1 316 ? 16.156 34.062 -0.273 1 97.44 316 LEU B C 1
ATOM 5366 O O . LEU B 1 316 ? 17.031 34.688 -0.895 1 97.44 316 LEU B O 1
ATOM 5370 N N . ARG B 1 317 ? 14.953 34.312 -0.463 1 95.5 317 ARG B N 1
ATOM 5371 C CA . ARG B 1 317 ? 14.539 35.469 -1.234 1 95.5 317 ARG B CA 1
ATOM 5372 C C . ARG B 1 317 ? 14.883 36.75 -0.495 1 95.5 317 ARG B C 1
ATOM 5374 O O . ARG B 1 317 ? 15.438 37.688 -1.084 1 95.5 317 ARG B O 1
ATOM 5381 N N . THR B 1 318 ? 14.422 36.781 0.734 1 94.75 318 THR B N 1
ATOM 5382 C CA . THR B 1 318 ? 14.758 37.906 1.604 1 94.75 318 THR B CA 1
ATOM 5383 C C . THR B 1 318 ? 14.961 37.438 3.041 1 94.75 318 THR B C 1
ATOM 5385 O O . THR B 1 318 ? 14.406 36.406 3.451 1 94.75 318 THR B O 1
ATOM 5388 N N . MET B 1 319 ? 15.836 38.094 3.732 1 95.75 319 MET B N 1
ATOM 5389 C CA . MET B 1 319 ? 16.016 37.906 5.168 1 95.75 319 MET B CA 1
ATOM 5390 C C . MET B 1 319 ? 16.141 39.25 5.879 1 95.75 319 MET B C 1
ATOM 5392 O O . MET B 1 319 ? 16.953 40.094 5.492 1 95.75 319 MET B O 1
ATOM 5396 N N . LYS B 1 320 ? 15.312 39.469 6.734 1 96.31 320 LYS B N 1
ATOM 5397 C CA . LYS B 1 320 ? 15.391 40.625 7.617 1 96.31 320 LYS B CA 1
ATOM 5398 C C . LYS B 1 320 ? 15.781 40.219 9.031 1 96.31 320 LYS B C 1
ATOM 5400 O O . LYS B 1 320 ? 15.289 39.188 9.547 1 96.31 320 LYS B O 1
ATOM 5405 N N . GLY B 1 321 ? 16.688 40.969 9.617 1 96.44 321 GLY B N 1
ATOM 5406 C CA . GLY B 1 321 ? 17.047 40.688 10.992 1 96.44 321 GLY B CA 1
ATOM 5407 C C . GLY B 1 321 ? 18.375 39.969 11.133 1 96.44 321 GLY B C 1
ATOM 5408 O O . GLY B 1 321 ? 19.234 40.094 10.25 1 96.44 321 GLY B O 1
ATOM 5409 N N . GLU B 1 322 ? 18.562 39.312 12.227 1 95.44 322 GLU B N 1
ATOM 5410 C CA . GLU B 1 322 ? 19.875 38.75 12.578 1 95.44 322 GLU B CA 1
ATOM 5411 C C . GLU B 1 322 ? 19.984 37.312 12.164 1 95.44 322 GLU B C 1
ATOM 5413 O O . GLU B 1 322 ? 18.984 36.625 11.969 1 95.44 322 GLU B O 1
ATOM 5418 N N . ALA B 1 323 ? 21.188 36.906 12.039 1 97.06 323 ALA B N 1
ATOM 5419 C CA . ALA B 1 323 ? 21.469 35.469 11.836 1 97.06 323 ALA B CA 1
ATOM 5420 C C . ALA B 1 323 ? 21.078 34.656 13.07 1 97.06 323 ALA B C 1
ATOM 5422 O O . ALA B 1 323 ? 21.078 35.188 14.188 1 97.06 323 ALA B O 1
ATOM 5423 N N . PHE B 1 324 ? 20.75 33.438 12.828 1 96.94 324 PHE B N 1
ATOM 5424 C CA . PHE B 1 324 ? 20.422 32.594 13.961 1 96.94 324 PHE B CA 1
ATOM 5425 C C . PHE B 1 324 ? 20.688 31.125 13.648 1 96.94 324 PHE B C 1
ATOM 5427 O O . PHE B 1 324 ? 20.891 30.75 12.484 1 96.94 324 PHE B O 1
ATOM 5434 N N . ARG B 1 325 ? 20.734 30.328 14.719 1 97.06 325 ARG B N 1
ATOM 5435 C CA . ARG B 1 325 ? 20.875 28.875 14.664 1 97.06 325 ARG B CA 1
ATOM 5436 C C . ARG B 1 325 ? 19.938 28.188 15.664 1 97.06 325 ARG B C 1
ATOM 5438 O O . ARG B 1 325 ? 19.922 28.547 16.844 1 97.06 325 ARG B O 1
ATOM 5445 N N . ILE B 1 326 ? 19.188 27.266 15.148 1 97.44 326 ILE B N 1
ATOM 5446 C CA . ILE B 1 326 ? 18.312 26.531 16.047 1 97.44 326 ILE B CA 1
ATOM 5447 C C . ILE B 1 326 ? 18.188 25.078 15.586 1 97.44 326 ILE B C 1
ATOM 5449 O O . ILE B 1 326 ? 18.531 24.75 14.445 1 97.44 326 ILE B O 1
ATOM 5453 N N . SER B 1 327 ? 17.719 24.219 16.5 1 97.56 327 SER B N 1
ATOM 5454 C CA . SER B 1 327 ? 17.406 22.828 16.188 1 97.56 327 SER B CA 1
ATOM 5455 C C . SER B 1 327 ? 15.93 22.531 16.406 1 97.56 327 SER B C 1
ATOM 5457 O O . SER B 1 327 ? 15.328 23 17.375 1 97.56 327 SER B O 1
ATOM 5459 N N . VAL B 1 328 ? 15.383 21.781 15.453 1 97.81 328 VAL B N 1
ATOM 5460 C CA . VAL B 1 328 ? 13.977 21.422 15.57 1 97.81 328 VAL B CA 1
ATOM 5461 C C . VAL B 1 328 ? 13.781 19.969 15.125 1 97.81 328 VAL B C 1
ATOM 5463 O O . VAL B 1 328 ? 14.711 19.344 14.602 1 97.81 328 VAL B O 1
ATOM 5466 N N . ASN B 1 329 ? 12.617 19.438 15.43 1 97.56 329 ASN B N 1
ATOM 5467 C CA . ASN B 1 329 ? 12.227 18.125 14.93 1 97.56 329 ASN B CA 1
ATOM 5468 C C . ASN B 1 329 ? 11.906 18.156 13.438 1 97.56 329 ASN B C 1
ATOM 5470 O O . ASN B 1 329 ? 10.953 18.812 13.023 1 97.56 329 ASN B O 1
ATOM 5474 N N . GLY B 1 330 ? 12.633 17.406 12.664 1 98.06 330 GLY B N 1
ATOM 5475 C CA . GLY B 1 330 ? 12.508 17.438 11.211 1 98.06 330 GLY B CA 1
ATOM 5476 C C . GLY B 1 330 ? 11.172 16.922 10.711 1 98.06 330 GLY B C 1
ATOM 5477 O O . GLY B 1 330 ? 10.594 17.484 9.781 1 98.06 330 GLY B O 1
ATOM 5478 N N . ARG B 1 331 ? 10.711 15.898 11.266 1 97.12 331 ARG B N 1
ATOM 5479 C CA . ARG B 1 331 ? 9.422 15.328 10.867 1 97.12 331 ARG B CA 1
ATOM 5480 C C . ARG B 1 331 ? 8.289 16.328 11.086 1 97.12 331 ARG B C 1
ATOM 5482 O O . ARG B 1 331 ? 7.426 16.484 10.227 1 97.12 331 ARG B O 1
ATOM 5489 N N . PHE B 1 332 ? 8.359 16.969 12.242 1 97.62 332 PHE B N 1
ATOM 5490 C CA . PHE B 1 332 ? 7.344 17.984 12.547 1 97.62 332 PHE B CA 1
ATOM 5491 C C . PHE B 1 332 ? 7.418 19.141 11.562 1 97.62 332 PHE B C 1
ATOM 5493 O O . PHE B 1 332 ? 6.391 19.641 11.117 1 97.62 332 PHE B O 1
ATOM 5500 N N . LEU B 1 333 ? 8.594 19.5 11.281 1 98.44 333 LEU B N 1
ATOM 5501 C CA . LEU B 1 333 ? 8.758 20.625 10.352 1 98.44 333 LEU B CA 1
ATOM 5502 C C . LEU B 1 333 ? 8.234 20.266 8.969 1 98.44 333 LEU B C 1
ATOM 5504 O O . LEU B 1 333 ? 7.605 21.094 8.305 1 98.44 333 LEU B O 1
ATOM 5508 N N . ILE B 1 334 ? 8.461 19.047 8.547 1 98 334 ILE B N 1
ATOM 5509 C CA . ILE B 1 334 ? 7.953 18.578 7.262 1 98 334 ILE B CA 1
ATOM 5510 C C . ILE B 1 334 ? 6.426 18.672 7.25 1 98 334 ILE B C 1
ATOM 5512 O O . ILE B 1 334 ? 5.844 19.219 6.312 1 98 334 ILE B O 1
ATOM 5516 N N . ASP B 1 335 ? 5.844 18.172 8.25 1 96.62 335 ASP B N 1
ATOM 5517 C CA . ASP B 1 335 ? 4.391 18.203 8.344 1 96.62 335 ASP B CA 1
ATOM 5518 C C . ASP B 1 335 ? 3.869 19.641 8.242 1 96.62 335 ASP B C 1
ATOM 5520 O O . ASP B 1 335 ? 2.889 19.906 7.539 1 96.62 335 ASP B O 1
ATOM 5524 N N . ILE B 1 336 ? 4.5 20.484 8.953 1 98.12 336 ILE B N 1
ATOM 5525 C CA . ILE B 1 336 ? 4.094 21.875 9 1 98.12 336 ILE B CA 1
ATOM 5526 C C . ILE B 1 336 ? 4.223 22.5 7.609 1 98.12 336 ILE B C 1
ATOM 5528 O O . ILE B 1 336 ? 3.279 23.125 7.113 1 98.12 336 ILE B O 1
ATOM 5532 N N . ILE B 1 337 ? 5.355 22.328 7.008 1 98.12 337 ILE B N 1
ATOM 5533 C CA . ILE B 1 337 ? 5.598 22.938 5.707 1 98.12 337 ILE B CA 1
ATOM 5534 C C . ILE B 1 337 ? 4.582 22.422 4.691 1 98.12 337 ILE B C 1
ATOM 5536 O O . ILE B 1 337 ? 4.051 23.188 3.885 1 98.12 337 ILE B O 1
ATOM 5540 N N . ARG B 1 338 ? 4.312 21.172 4.754 1 96.62 338 ARG B N 1
ATOM 5541 C CA . ARG B 1 338 ? 3.33 20.578 3.848 1 96.62 338 ARG B CA 1
ATOM 5542 C C . ARG B 1 338 ? 1.956 21.219 4.039 1 96.62 338 ARG B C 1
ATOM 5544 O O . ARG B 1 338 ? 1.181 21.328 3.088 1 96.62 338 ARG B O 1
ATOM 5551 N N . GLY B 1 339 ? 1.693 21.609 5.16 1 95.69 339 GLY B N 1
ATOM 5552 C CA . GLY B 1 339 ? 0.39 22.156 5.5 1 95.69 339 GLY B CA 1
ATOM 5553 C C . GLY B 1 339 ? 0.22 23.609 5.066 1 95.69 339 GLY B C 1
ATOM 5554 O O . GLY B 1 339 ? -0.903 24.109 4.98 1 95.69 339 GLY B O 1
ATOM 5555 N N . VAL B 1 340 ? 1.275 24.297 4.836 1 96.81 340 VAL B N 1
ATOM 5556 C CA . VAL B 1 340 ? 1.198 25.703 4.449 1 96.81 340 VAL B CA 1
ATOM 5557 C C . VAL B 1 340 ? 0.643 25.812 3.029 1 96.81 340 VAL B C 1
ATOM 5559 O O . VAL B 1 340 ? 1.183 25.219 2.096 1 96.81 340 VAL B O 1
ATOM 5562 N N . ASP B 1 341 ? -0.411 26.531 2.873 1 94.12 341 ASP B N 1
ATOM 5563 C CA . ASP B 1 341 ? -1.042 26.703 1.57 1 94.12 341 ASP B CA 1
ATOM 5564 C C . ASP B 1 341 ? -0.522 27.969 0.877 1 94.12 341 ASP B C 1
ATOM 5566 O O . ASP B 1 341 ? -1.223 28.969 0.808 1 94.12 341 ASP B O 1
ATOM 5570 N N . SER B 1 342 ? 0.641 27.922 0.446 1 96.25 342 SER B N 1
ATOM 5571 C CA . SER B 1 342 ? 1.324 29.031 -0.226 1 96.25 342 SER B CA 1
ATOM 5572 C C . SER B 1 342 ? 2.562 28.531 -0.969 1 96.25 342 SER B C 1
ATOM 5574 O O . SER B 1 342 ? 3.139 27.516 -0.614 1 96.25 342 SER B O 1
ATOM 5576 N N . GLU B 1 343 ? 2.926 29.219 -1.982 1 96.88 343 GLU B N 1
ATOM 5577 C CA . GLU B 1 343 ? 4.129 28.875 -2.73 1 96.88 343 GLU B CA 1
ATOM 5578 C C . GLU B 1 343 ? 5.391 29.234 -1.95 1 96.88 343 GLU B C 1
ATOM 5580 O O . GLU B 1 343 ? 6.434 28.609 -2.111 1 96.88 343 GLU B O 1
ATOM 5585 N N . ARG B 1 344 ? 5.199 30.281 -1.141 1 97.31 344 ARG B N 1
ATOM 5586 C CA . ARG B 1 344 ? 6.305 30.75 -0.306 1 97.31 344 ARG B CA 1
ATOM 5587 C C . ARG B 1 344 ? 5.91 30.766 1.167 1 97.31 344 ARG B C 1
ATOM 5589 O O . ARG B 1 344 ? 4.73 30.891 1.497 1 97.31 344 ARG B O 1
ATOM 5596 N N . VAL B 1 345 ? 6.973 30.625 1.949 1 97.75 345 VAL B N 1
ATOM 5597 C CA . VAL B 1 345 ? 6.754 30.562 3.391 1 97.75 345 VAL B CA 1
ATOM 5598 C C . VAL B 1 345 ? 7.559 31.656 4.09 1 97.75 345 VAL B C 1
ATOM 5600 O O . VAL B 1 345 ? 8.664 31.984 3.658 1 97.75 345 VAL B O 1
ATOM 5603 N N . ARG B 1 346 ? 6.973 32.188 5.117 1 97.44 346 ARG B N 1
ATOM 5604 C CA . ARG B 1 346 ? 7.668 33.094 6.027 1 97.44 346 ARG B CA 1
ATOM 5605 C C . ARG B 1 346 ? 8.07 32.375 7.309 1 97.44 346 ARG B C 1
ATOM 5607 O O . ARG B 1 346 ? 7.242 31.734 7.957 1 97.44 346 ARG B O 1
ATOM 5614 N N . LEU B 1 347 ? 9.352 32.438 7.617 1 98.12 347 LEU B N 1
ATOM 5615 C CA . LEU B 1 347 ? 9.859 31.953 8.891 1 98.12 347 LEU B CA 1
ATOM 5616 C C . LEU B 1 347 ? 10.25 33.094 9.805 1 98.12 347 LEU B C 1
ATOM 5618 O O . LEU B 1 347 ? 11.047 33.969 9.422 1 98.12 347 LEU B O 1
ATOM 5622 N N . ARG B 1 348 ? 9.633 33.094 10.992 1 97.88 348 ARG B N 1
ATOM 5623 C CA . ARG B 1 348 ? 9.961 34.156 11.961 1 97.88 348 ARG B CA 1
ATOM 5624 C C . ARG B 1 348 ? 10.672 33.562 13.18 1 97.88 348 ARG B C 1
ATOM 5626 O O . ARG B 1 348 ? 10.086 32.781 13.93 1 97.88 348 ARG B O 1
ATOM 5633 N N . PHE B 1 349 ? 11.914 33.969 13.281 1 97.94 349 PHE B N 1
ATOM 5634 C CA . PHE B 1 349 ? 12.734 33.625 14.43 1 97.94 349 PHE B CA 1
ATOM 5635 C C . PHE B 1 349 ? 12.5 34.562 15.586 1 97.94 349 PHE B C 1
ATOM 5637 O O . PHE B 1 349 ? 12.617 35.781 15.43 1 97.94 349 PHE B O 1
ATOM 5644 N N . THR B 1 350 ? 12.234 34 16.766 1 96.5 350 THR B N 1
ATOM 5645 C CA . THR B 1 350 ? 11.844 34.844 17.891 1 96.5 350 THR B CA 1
ATOM 5646 C C . THR B 1 350 ? 12.766 34.625 19.094 1 96.5 350 THR B C 1
ATOM 5648 O O . THR B 1 350 ? 12.477 35.062 20.203 1 96.5 350 THR B O 1
ATOM 5651 N N . GLY B 1 351 ? 13.758 33.875 18.906 1 94.25 351 GLY B N 1
ATOM 5652 C CA . GLY B 1 351 ? 14.695 33.531 19.953 1 94.25 351 GLY B CA 1
ATOM 5653 C C . GLY B 1 351 ? 15.008 32.062 20.016 1 94.25 351 GLY B C 1
ATOM 5654 O O . GLY B 1 351 ? 14.234 31.219 19.516 1 94.25 351 GLY B O 1
ATOM 5655 N N . LYS B 1 352 ? 16.031 31.703 20.719 1 92.94 352 LYS B N 1
ATOM 5656 C CA . LYS B 1 352 ? 16.562 30.344 20.719 1 92.94 352 LYS B CA 1
ATOM 5657 C C . LYS B 1 352 ? 15.648 29.391 21.5 1 92.94 352 LYS B C 1
ATOM 5659 O O . LYS B 1 352 ? 15.641 28.188 21.25 1 92.94 352 LYS B O 1
ATOM 5664 N N . THR B 1 353 ? 14.93 29.953 22.391 1 91.81 353 THR B N 1
ATOM 5665 C CA . THR B 1 353 ? 14.094 29.109 23.234 1 91.81 353 THR B CA 1
ATOM 5666 C C . THR B 1 353 ? 12.617 29.328 22.938 1 91.81 353 THR B C 1
ATOM 5668 O O . THR B 1 353 ? 11.75 28.672 23.516 1 91.81 353 THR B O 1
ATOM 5671 N N . SER B 1 354 ? 12.375 30.25 22.062 1 95.06 354 SER B N 1
ATOM 5672 C CA . SER B 1 354 ? 11 30.547 21.688 1 95.06 354 SER B CA 1
ATOM 5673 C C . SER B 1 354 ? 10.609 29.844 20.391 1 95.06 354 SER B C 1
ATOM 5675 O O . SER B 1 354 ? 11.469 29.531 19.562 1 95.06 354 SER B O 1
ATOM 5677 N N . PRO B 1 355 ? 9.375 29.641 20.172 1 97.25 355 PRO B N 1
ATOM 5678 C CA . PRO B 1 355 ? 8.938 28.891 18.984 1 97.25 355 PRO B CA 1
ATOM 5679 C C . PRO B 1 355 ? 9.273 29.609 17.688 1 97.25 355 PRO B C 1
ATOM 5681 O O . PRO B 1 355 ? 9.219 30.844 17.625 1 97.25 355 PRO B O 1
ATOM 5684 N N . LEU B 1 356 ? 9.664 28.844 16.719 1 98.06 356 LEU B N 1
ATOM 5685 C CA . LEU B 1 356 ? 9.711 29.312 15.336 1 98.06 356 LEU B CA 1
ATOM 5686 C C . LEU B 1 356 ? 8.312 29.422 14.75 1 98.06 356 LEU B C 1
ATOM 5688 O O . LEU B 1 356 ? 7.52 28.484 14.844 1 98.06 356 LEU B O 1
ATOM 5692 N N . VAL B 1 357 ? 8 30.609 14.172 1 98.06 357 VAL B N 1
ATOM 5693 C CA . VAL B 1 357 ? 6.688 30.812 13.578 1 98.06 357 VAL B CA 1
ATOM 5694 C C . VAL B 1 357 ? 6.766 30.609 12.07 1 98.06 357 VAL B C 1
ATOM 5696 O O . VAL B 1 357 ? 7.656 31.156 11.414 1 98.06 357 VAL B O 1
ATOM 5699 N N . ILE B 1 358 ? 5.922 29.828 11.508 1 98.25 358 ILE B N 1
ATOM 5700 C CA . ILE B 1 358 ? 5.871 29.562 10.078 1 98.25 358 ILE B CA 1
ATOM 5701 C C . ILE B 1 358 ? 4.527 30.016 9.516 1 98.25 358 ILE B C 1
ATOM 5703 O O . ILE B 1 358 ? 3.471 29.594 9.984 1 98.25 358 ILE B O 1
ATOM 5707 N N . LEU B 1 359 ? 4.609 30.859 8.508 1 97.38 359 LEU B N 1
ATOM 5708 C CA . LEU B 1 359 ? 3.43 31.516 7.953 1 97.38 359 LEU B CA 1
ATOM 5709 C C . LEU B 1 359 ? 3.441 31.469 6.43 1 97.38 359 LEU B C 1
ATOM 5711 O O . LEU B 1 359 ? 4.508 31.391 5.812 1 97.38 359 LEU B O 1
ATOM 5715 N N . PRO B 1 360 ? 2.223 31.484 5.82 1 97.62 360 PRO B N 1
ATOM 5716 C CA . PRO B 1 360 ? 2.201 31.766 4.383 1 97.62 360 PRO B CA 1
ATOM 5717 C C . PRO B 1 360 ? 2.775 33.125 4.039 1 97.62 360 PRO B C 1
ATOM 5719 O O . PRO B 1 360 ? 2.871 34 4.914 1 97.62 360 PRO B O 1
ATOM 5722 N N . GLU B 1 361 ? 3.115 33.312 2.854 1 95.94 361 GLU B N 1
ATOM 5723 C CA . GLU B 1 361 ? 3.688 34.594 2.422 1 95.94 361 GLU B CA 1
ATOM 5724 C C . GLU B 1 361 ? 2.695 35.75 2.605 1 95.94 361 GLU B C 1
ATOM 5726 O O . GLU B 1 361 ? 3.072 36.844 3.031 1 95.94 361 GLU B O 1
ATOM 5731 N N . ASP B 1 362 ? 1.45 35.375 2.271 1 94.44 362 ASP B N 1
ATOM 5732 C CA . ASP B 1 362 ? 0.404 36.375 2.402 1 94.44 362 ASP B CA 1
ATOM 5733 C C . ASP B 1 362 ? 0.12 36.688 3.871 1 94.44 362 ASP B C 1
ATOM 5735 O O . ASP B 1 362 ? -0.367 35.844 4.609 1 94.44 362 ASP B O 1
ATOM 5739 N N . GLU B 1 363 ? 0.338 37.844 4.262 1 88.69 363 GLU B N 1
ATOM 5740 C CA . GLU B 1 363 ? 0.173 38.25 5.648 1 88.69 363 GLU B CA 1
ATOM 5741 C C . GLU B 1 363 ? -1.284 38.156 6.09 1 88.69 363 GLU B C 1
ATOM 5743 O O . GLU B 1 363 ? -1.569 38 7.281 1 88.69 363 GLU B O 1
ATOM 5748 N N . ALA B 1 364 ? -2.131 38.188 5.137 1 88.94 364 ALA B N 1
ATOM 5749 C CA . ALA B 1 364 ? -3.557 38.156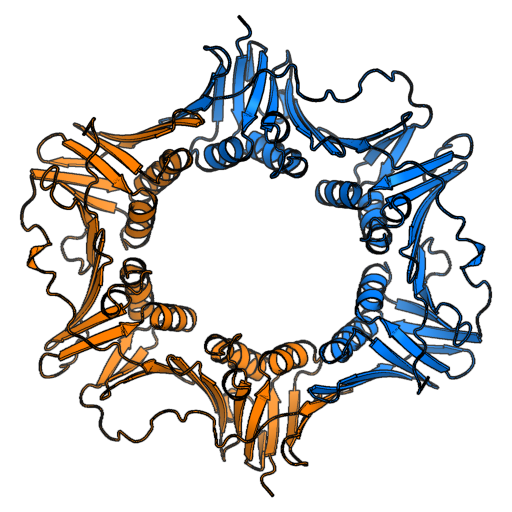 5.445 1 88.94 364 ALA B CA 1
ATOM 5750 C C . ALA B 1 364 ? -4.035 36.719 5.633 1 88.94 364 ALA B C 1
ATOM 5752 O O . ALA B 1 364 ? -5.184 36.469 6.012 1 88.94 364 ALA B O 1
ATOM 5753 N N . SER B 1 365 ? -3.129 35.875 5.367 1 90.5 365 SER B N 1
ATOM 5754 C CA . SER B 1 365 ? -3.52 34.469 5.496 1 90.5 365 SER B CA 1
ATOM 5755 C C . SER B 1 365 ? -3.939 34.125 6.926 1 90.5 365 SER B C 1
ATOM 5757 O O . SER B 1 365 ? -3.289 34.562 7.883 1 90.5 365 SER B O 1
ATOM 5759 N N . PRO B 1 366 ? -4.988 33.344 7.07 1 91.94 366 PRO B N 1
ATOM 5760 C CA . PRO B 1 366 ? -5.508 33 8.398 1 91.94 366 PRO B CA 1
ATOM 5761 C C . PRO B 1 366 ? -4.793 31.812 9.023 1 91.94 366 PRO B C 1
ATOM 5763 O O . PRO B 1 366 ? -5.293 31.234 9.984 1 91.94 366 PRO B O 1
ATOM 5766 N N . MET B 1 367 ? -3.643 31.438 8.547 1 95.75 367 MET B N 1
ATOM 5767 C CA . MET B 1 367 ? -2.943 30.234 8.992 1 95.75 367 MET B CA 1
ATOM 5768 C C . MET B 1 367 ? -1.69 30.578 9.781 1 95.75 367 MET B C 1
ATOM 5770 O O . MET B 1 367 ? -0.989 31.531 9.445 1 95.75 367 MET B O 1
ATOM 5774 N N . LEU B 1 368 ? -1.438 29.797 10.773 1 96.69 368 LEU B N 1
ATOM 5775 C CA . LEU B 1 368 ? -0.247 29.969 11.602 1 96.69 368 LEU B CA 1
ATOM 5776 C C . LEU B 1 368 ? 0.243 28.641 12.148 1 96.69 368 LEU B C 1
ATOM 5778 O O . LEU B 1 368 ? -0.556 27.828 12.617 1 96.69 368 LEU B O 1
ATOM 5782 N N . PHE B 1 369 ? 1.53 28.438 12.078 1 98.19 369 PHE B N 1
ATOM 5783 C CA . PHE B 1 369 ? 2.16 27.25 12.633 1 98.19 369 PHE B CA 1
ATOM 5784 C C . PHE B 1 369 ? 3.322 27.625 13.539 1 98.19 369 PHE B C 1
ATOM 5786 O O . PHE B 1 369 ? 4.012 28.625 13.305 1 98.19 369 PHE B O 1
ATOM 5793 N N . LEU B 1 370 ? 3.512 26.859 14.562 1 98.12 370 LEU B N 1
ATOM 5794 C CA . LEU B 1 370 ? 4.652 27 15.461 1 98.12 370 LEU B CA 1
ATOM 5795 C C . LEU B 1 370 ? 5.395 25.672 15.617 1 98.12 370 LEU B C 1
ATOM 5797 O O . LEU B 1 370 ? 4.781 24.609 15.547 1 98.12 370 LEU B O 1
ATOM 5801 N N . ILE B 1 371 ? 6.66 25.75 15.852 1 98.31 371 ILE B N 1
ATOM 5802 C CA . ILE B 1 371 ? 7.457 24.609 16.281 1 98.31 371 ILE B CA 1
ATOM 5803 C C . ILE B 1 371 ? 8.492 25.062 17.312 1 98.31 371 ILE B C 1
ATOM 5805 O O . ILE B 1 371 ? 9.219 26.031 17.094 1 98.31 371 ILE B O 1
ATOM 5809 N N . THR B 1 372 ? 8.492 24.391 18.406 1 97.25 372 THR B N 1
ATOM 5810 C CA . THR B 1 372 ? 9.414 24.766 19.484 1 97.25 372 THR B CA 1
ATOM 5811 C C . THR B 1 372 ? 10.805 24.172 19.219 1 97.25 372 THR B C 1
ATOM 5813 O O . THR B 1 372 ? 10.938 22.984 18.938 1 97.25 372 THR B O 1
ATOM 5816 N N . PRO B 1 373 ? 11.844 24.984 19.281 1 97.25 373 PRO B N 1
ATOM 5817 C CA . PRO B 1 373 ? 13.203 24.484 19.109 1 97.25 373 PRO B CA 1
ATOM 5818 C C . PRO B 1 373 ? 13.617 23.5 20.203 1 97.25 373 PRO B C 1
ATOM 5820 O O . PRO B 1 373 ? 13.047 23.5 21.281 1 97.25 373 PRO B O 1
ATOM 5823 N N . ILE B 1 374 ? 14.523 22.656 19.828 1 95.62 374 ILE B N 1
ATOM 5824 C CA . ILE B 1 374 ? 15.102 21.688 20.766 1 95.62 374 ILE B CA 1
ATOM 5825 C C . ILE B 1 374 ? 16.453 22.203 21.266 1 95.62 374 ILE B C 1
ATOM 5827 O O . ILE B 1 374 ? 17.266 22.688 20.469 1 95.62 374 ILE B O 1
ATOM 5831 N N . ARG B 1 375 ? 16.688 22.062 22.578 1 90.88 375 ARG B N 1
ATOM 5832 C CA . ARG B 1 375 ? 17.953 22.469 23.141 1 90.88 375 ARG B CA 1
ATOM 5833 C C . ARG B 1 375 ? 19.047 21.438 22.844 1 90.88 375 ARG B C 1
ATOM 5835 O O . ARG B 1 375 ? 18.906 20.266 23.188 1 90.88 375 ARG B O 1
ATOM 5842 N N . THR B 1 376 ? 19.906 21.844 22.047 1 84.44 376 THR B N 1
ATOM 5843 C CA . THR B 1 376 ? 21.047 21 21.766 1 84.44 376 THR B CA 1
ATOM 5844 C C . THR B 1 376 ? 22.344 21.672 22.203 1 84.44 376 THR B C 1
ATOM 5846 O O . THR B 1 376 ? 22.359 22.859 22.516 1 84.44 376 THR B O 1
ATOM 5849 N N . HIS B 1 377 ? 23.484 20.875 22.531 1 71.88 377 HIS B N 1
ATOM 5850 C CA . HIS B 1 377 ? 24.766 21.422 22.984 1 71.88 377 HIS B CA 1
ATOM 5851 C C . HIS B 1 377 ? 25.281 22.469 22.016 1 71.88 377 HIS B C 1
ATOM 5853 O O . HIS B 1 377 ? 25.938 23.438 22.438 1 71.88 377 HIS B O 1
ATOM 5859 N N . ASP B 1 378 ? 25.109 22.25 20.734 1 60.25 378 ASP B N 1
ATOM 5860 C CA . ASP B 1 378 ? 25.688 23.156 19.734 1 60.25 378 ASP B CA 1
ATOM 5861 C C . ASP B 1 378 ? 24.703 24.25 19.359 1 60.25 378 ASP B C 1
ATOM 5863 O O . ASP B 1 378 ? 24.953 25.031 18.438 1 60.25 378 ASP B O 1
ATOM 5867 N N . SER B 1 379 ? 23.641 24.281 19.922 1 52.88 379 SER B N 1
ATOM 5868 C CA . SER B 1 379 ? 22.719 25.359 19.578 1 52.88 379 SER B CA 1
ATOM 5869 C C . SER B 1 379 ? 22.938 26.578 20.484 1 52.88 379 SER B C 1
ATOM 5871 O O . SER B 1 379 ? 23.344 26.422 21.641 1 52.88 379 SER B O 1
#

Organism: NCBI:txid582686

Radius of gyration: 32.03 Å; Cα contacts (8 Å, |Δi|>4): 1890; chains: 2; bounding box: 86×81×58 Å